Protein 9JFS (pdb70)

Organism: Saccharomyces cerevisiae (strain ATCC 204508 / S288c) (NCBI:txid559292)

Foldseek 3Di:
DDKDKFFFDDDPVVVVLVVQQLVVLLVLLQVLQVQVLLQLLVVLLVVVVVLLVLQVVLVVVLVPDDPPLSVVLLVCLVPPDHDDDDPVSVVNNVVNVSSNPDHHDDSPPDQSHRWGDDFASHPPIDDPPDDHRDFDFQCDDPGGPDGCNHSVSVLDQRSVQSVCVVVVHHRDLDDSQQVVVSSVVQVVLVVLRHDPVHDPRGRDDRADPVRIDFKGWRQAAFFPDQDPVQQWTHHPSDDIIHTPDDCSCVVVVVVFWDWGIWMWGAALVGIIIMTDIAGPLVVVLVVLVVCLVVCCVVPNCPDVVVVVSVVVNVVSVVVRLVVQADDDDAAEWFWEQDQQARIAILVGDGHGFLVVLVVLVVVLVVLVVVLVVVVVVVVVVVVVVPDDDDDDDDPVSVVSVSVSRVSVVVLVVSLVVVLLVVLVVVLRHHQEYFYEYDPVVVCVSCVSVVSRPSVSSVVSNCVSSVSNPGYYHYFDDPCQLQAALQPRDGWDAPDPFWTARDDPPDPRHPPIDGSSSSSRSNRRVRVVD/DAAEDAQVCCCCVQAVDAFKEKEWEDEDVDDLRVVCPVLQVVCCPPCPVPYGYYYYYCVGHVVPQVVQPHDDPTKIFTGHRRDGQDIDDDSDDNVVVVVVVVVSD

Secondary structure (DSSP, 8-state):
-EEEEEEEE--HHHHHHHHHHHHHHHHHHHHHHHHHHHHHHHHHHHHHHHHHHHHHHHHHHHHTS-HHHHHHHHHHHHSS------HHHHHHHHHTGGGGT-------S------B--SSSSSS-BEE--------B--SGGGTT-B--SGGGG--HHHHHHHHHHTT-PPP-S-HHHHHHHHHHHHHHHHHHH-TT-SS--------TTS---EEEE-S---SEEETTTTEEE-TTSS-EEE--SSHHHHH-TTS-EEEEEEEEEETTEEEEEEEEE-TTHHHHHHHHTTHHHHHHHT-TTSHHHHHHHHHHHHHHHHHHHTT-------EEEEEE-SSSSEEETTS-EE---HHHHHHHHHHHHHHHHHHHHHHHHHHHHHHHT--SPP---HHHHHHHHHHHHHHHHHHHHHHHHHHHHHHHHHHH-SEEEE---GGGG--HHHHHTTT-HHHHHHHHHHHHHHHT-EEE----TT-TTB-TTT--B-B-SSSSEEBB-STT-TTBT--EEHHHHHHHHHHHHTT-/-PEE--STTHHIIIIISSS-EEEEEE-TT-HHHHHHHHHHHHHHHHTTTT-EEEEEETTTSTTHHHHTT--EESEEEEEETTEEEEEEES---HHHHHHHHHHH-

B-factor: mean 69.57, std 34.36, range [26.46, 182.51]

Solvent-accessible surface area: 37250 Å² total; per-residue (Å²): 142,143,80,11,84,1,69,5,110,25,72,102,100,11,39,108,46,10,65,101,11,13,94,10,3,6,39,3,24,41,36,0,0,37,3,26,39,44,10,6,2,62,64,1,32,68,57,0,49,145,11,15,43,59,0,61,143,12,56,97,107,6,98,170,67,120,104,134,19,29,98,71,2,83,53,49,33,96,60,111,115,120,83,241,32,88,151,153,34,109,92,28,12,65,110,1,73,44,37,34,122,19,27,57,18,79,37,106,57,36,54,60,9,38,7,112,22,29,110,39,4,58,42,22,0,12,1,103,116,156,87,76,32,152,57,103,53,1,61,15,54,175,63,129,49,92,92,6,52,63,12,95,80,0,70,33,51,53,0,0,34,24,19,21,61,150,83,136,66,106,86,21,101,8,30,52,51,1,1,17,1,6,8,33,83,0,105,113,39,18,59,14,13,40,56,98,194,140,147,144,36,127,60,12,166,116,59,149,122,92,81,81,24,83,32,0,5,0,74,126,44,30,12,96,157,32,36,56,132,146,58,49,1,34,3,28,35,17,63,75,1,56,14,96,30,182,54,3,74,148,95,1,62,66,105,127,31,41,31,69,35,1,62,13,25,79,39,79,28,18,49,30,0,26,2,28,8,13,58,51,48,25,80,83,38,50,53,30,57,150,97,27,75,135,19,99,186,129,106,29,102,136,20,130,68,38,99,70,10,68,62,100,25,134,132,25,76,93,53,36,110,111,62,63,85,78,189,37,170,98,76,24,1,0,1,9,12,13,66,113,2,1,0,0,2,16,121,34,28,73,50,118,13,27,93,82,42,46,184,10,18,101,89,15,96,99,8,81,59,134,14,91,94,35,30,136,110,35,56,143,135,70,136,95,144,48,46,185,83,120,59,137,113,50,164,113,4,62,128,29,82,112,126,6,44,98,17,93,20,112,3,53,74,37,7,69,61,54,1,76,142,8,0,40,122,3,6,169,69,35,53,28,0,0,8,32,43,37,119,123,86,84,185,82,68,106,88,57,48,197,17,25,43,37,89,50,0,70,58,38,0,91,122,46,2,84,84,77,41,8,69,24,68,101,11,87,37,110,146,2,55,85,19,0,22,59,44,46,100,124,21,64,166,137,53,133,78,75,8,1,2,106,46,95,133,11,185,58,92,71,97,70,35,89,29,29,21,1,4,0,102,10,0,51,97,75,17,74,87,175,23,76,158,13,63,57,146,45,9,75,75,50,2,37,132,33,135,44,16,6,1,0,6,0,64,0,79,52,1,1,0,3,34,3,8,31,34,2,3,80,18,0,12,55,55,24,109,84,161,10,69,5,0,47,0,24,17,82,140,6,94,30,2,4,78,157,68,68,9,194,6,1,1,2,6,1,1,1,85,100,36,134,50,55,12,78,74,79,3,3,16,8,16,35,75,5,16,126,31,0,54,88,49,89

InterPro domains:
  IPR000626 Ubiquitin-like domain [PS50053] (22-98)
  IPR000626 Ubiquitin-like domain [SM00213] (24-94)
  IPR022617 Rad60/SUMO-like domain [PF11976] (24-91)
  IPR029071 Ubiquitin-like domain superfamily [SSF54236] (6-99)

Sequence (634 aa):
MKTIKIKIKLTTDQVQLCDRYLEELTWLWNLTLSNQLHNHCVTWYAWAAKLSADLDKATEKLDKLKPEQQQLVKDYYRTKDKPRLTKKEQELVAKFDIFARWSSFSLDGIIPVPLRLGNSGYEGLSCQIIVPHKYRTFPGGKFEGRELTTLEKLDNVNGLNTLRAFQNLPDLQVSSHYIGGLLAFFKESWSAFLDPKRMNSRKPKFKKDSDKITTLSNNQCAPNRIDVNKNIVTVTGFSPITIIDKNWVKRLNLSQVLPRTYMLTQNPSGYYINIVIAHPLHEEKIALVKKLPKVKKEFGEDSQEYEDIKSKIKFLEQQIKESSIVKGKDLSVGIDPGVQAVVSTDHGALFLPNLTRERVSIHIEELQSRLDNAELINDKKWKSLGNKTPRIKTKNETKLQEKISRLHERGANSSNAFNHKLSTRLSRTYEHIAWEDTQINNLGLNWIMRQRCLSDLKAKTKQKTENRGGNFHEPPANYSSQTCHCCGQKGERRSQHEFVCKNSDCKLFDIPQQADTNAARNHKQNGGFKIIHLTDDSFDTDVLKADGAILVDFWAEWCGPCKMIAPILDEIADEYQGKLTVAKLNIDQNPGTAPKYGIRGIPTLLLFKNGEVAATKVGALSKGQLKEFLDANL

GO terms:
  GO:0000794 condensed nuclear chromosome (C, IDA)
  GO:0005634 nucleus (C, IDA)
  GO:0005940 septin ring (C, IDA)
  GO:0031386 protein tag activity (F, IDA)
  GO:0016925 protein sumoylation (P, IDA)
  GO:0042802 identical protein binding (F, IPI)
  GO:0005515 protein binding (F, IPI)

Structure (mmCIF, N/CA/C/O backbone):
data_9JFS
#
_entry.id   9JFS
#
_cell.length_a   1.00
_cell.length_b   1.00
_cell.length_c   1.00
_cell.angle_alpha   90.00
_cell.angle_beta   90.00
_cell.angle_gamma   90.00
#
_symmetry.space_group_name_H-M   'P 1'
#
loop_
_entity.id
_entity.type
_entity.pdbx_description
1 polymer Cas12p
2 polymer 'RNA (246-MER)'
3 polymer 'DNA (29-MER)'
4 polymer "DNA (5'-D(P*TP*CP*AP*AP*CP*TP*GP*TP*AP*TP*G)-3')"
5 polymer Thioredoxin
#
loop_
_atom_site.group_PDB
_atom_site.id
_atom_site.type_symbol
_atom_site.label_atom_id
_atom_site.label_alt_id
_atom_site.label_comp_id
_atom_site.label_asym_id
_atom_site.label_entity_id
_atom_site.label_seq_id
_atom_site.pdbx_PDB_ins_code
_atom_site.Cartn_x
_atom_site.Cartn_y
_atom_site.Cartn_z
_atom_site.occupancy
_atom_site.B_iso_or_equiv
_atom_site.auth_seq_id
_atom_site.auth_comp_id
_atom_site.auth_asym_id
_atom_site.auth_atom_id
_atom_site.pdbx_PDB_model_num
ATOM 1 N N . MET A 1 129 ? 155.920 146.699 178.493 1.00 46.78 1 MET A N 1
ATOM 2 C CA . MET A 1 129 ? 154.751 147.369 177.866 1.00 42.11 1 MET A CA 1
ATOM 3 C C . MET A 1 129 ? 155.196 148.140 176.639 1.00 41.16 1 MET A C 1
ATOM 4 O O . MET A 1 129 ? 156.319 148.627 176.591 1.00 43.20 1 MET A O 1
ATOM 9 N N . LYS A 1 130 ? 154.320 148.251 175.642 1.00 40.33 2 LYS A N 1
ATOM 10 C CA . LYS A 1 130 ? 154.648 148.950 174.408 1.00 39.74 2 LYS A CA 1
ATOM 11 C C . LYS A 1 130 ? 153.597 150.011 174.127 1.00 39.83 2 LYS A C 1
ATOM 12 O O . LYS A 1 130 ? 152.497 149.982 174.677 1.00 44.11 2 LYS A O 1
ATOM 18 N N . THR A 1 131 ? 153.957 150.968 173.277 1.00 39.12 3 THR A N 1
ATOM 19 C CA . THR A 1 131 ? 153.088 152.088 172.935 1.00 38.77 3 THR A CA 1
ATOM 20 C C . THR A 1 131 ? 152.969 152.178 171.424 1.00 39.91 3 THR A C 1
ATOM 21 O O . THR A 1 131 ? 153.983 152.256 170.725 1.00 46.34 3 THR A O 1
ATOM 25 N N . ILE A 1 132 ? 151.739 152.170 170.924 1.00 36.24 4 ILE A N 1
ATOM 26 C CA . ILE A 1 132 ? 151.462 152.298 169.501 1.00 35.60 4 ILE A CA 1
ATOM 27 C C . ILE A 1 132 ? 150.929 153.697 169.245 1.00 38.42 4 ILE A C 1
ATOM 28 O O . ILE A 1 132 ? 149.968 154.132 169.890 1.00 41.43 4 ILE A O 1
ATOM 33 N N . LYS A 1 133 ? 151.548 154.395 168.302 1.00 36.82 5 LYS A N 1
ATOM 34 C CA . LYS A 1 133 ? 151.281 155.799 168.020 1.00 35.03 5 LYS A CA 1
ATOM 35 C C . LYS A 1 133 ? 150.591 155.898 166.666 1.00 40.07 5 LYS A C 1
ATOM 36 O O . LYS A 1 133 ? 151.180 155.534 165.643 1.00 46.34 5 LYS A O 1
ATOM 42 N N . ILE A 1 134 ? 149.353 156.389 166.656 1.00 39.07 6 ILE A N 1
ATOM 43 C CA . ILE A 1 134 ? 148.486 156.331 165.485 1.00 39.87 6 ILE A CA 1
ATOM 44 C C . ILE A 1 134 ? 148.034 157.740 165.143 1.00 41.53 6 ILE A C 1
ATOM 45 O O . ILE A 1 134 ? 147.567 158.473 166.019 1.00 45.09 6 ILE A O 1
ATOM 50 N N . LYS A 1 135 ? 148.147 158.114 163.874 1.00 42.03 7 LYS A N 1
ATOM 51 C CA . LYS A 1 135 ? 147.778 159.456 163.454 1.00 40.15 7 LYS A CA 1
ATOM 52 C C . LYS A 1 135 ? 146.275 159.561 163.252 1.00 40.88 7 LYS A C 1
ATOM 53 O O . LYS A 1 135 ? 145.655 158.688 162.643 1.00 45.18 7 LYS A O 1
ATOM 59 N N . ILE A 1 136 ? 145.691 160.644 163.764 1.00 41.01 8 ILE A N 1
ATOM 60 C CA . ILE A 1 136 ? 144.258 160.873 163.689 1.00 43.81 8 ILE A CA 1
ATOM 61 C C . ILE A 1 136 ? 144.010 162.245 163.083 1.00 44.47 8 ILE A C 1
ATOM 62 O O . ILE A 1 136 ? 144.877 163.120 163.088 1.00 47.04 8 ILE A O 1
ATOM 67 N N . LYS A 1 137 ? 142.806 162.423 162.556 1.00 45.55 9 LYS A N 1
ATOM 68 C CA . LYS A 1 137 ? 142.361 163.692 162.004 1.00 47.18 9 LYS A CA 1
ATOM 69 C C . LYS A 1 137 ? 141.223 164.232 162.854 1.00 49.45 9 LYS A C 1
ATOM 70 O O . LYS A 1 137 ? 140.250 163.519 163.119 1.00 52.92 9 LYS A O 1
ATOM 76 N N . LEU A 1 138 ? 141.345 165.483 163.276 1.00 44.48 10 LEU A N 1
ATOM 77 C CA . LEU A 1 138 ? 140.336 166.140 164.089 1.00 44.28 10 LEU A CA 1
ATOM 78 C C . LEU A 1 138 ? 139.639 167.232 163.289 1.00 46.72 10 LEU A C 1
ATOM 79 O O . LEU A 1 138 ? 140.236 167.863 162.414 1.00 51.39 10 LEU A O 1
ATOM 84 N N . THR A 1 139 ? 138.362 167.440 163.591 1.00 45.68 11 THR A N 1
ATOM 85 C CA . THR A 1 139 ? 137.617 168.548 163.024 1.00 44.08 11 THR A CA 1
ATOM 86 C C . THR A 1 139 ? 137.892 169.825 163.814 1.00 48.47 11 THR A C 1
ATOM 87 O O . THR A 1 139 ? 138.526 169.812 164.872 1.00 52.86 11 THR A O 1
ATOM 91 N N . THR A 1 140 ? 137.405 170.948 163.283 1.00 46.40 12 THR A N 1
ATOM 92 C CA . THR A 1 140 ? 137.672 172.234 163.919 1.00 47.94 12 THR A CA 1
ATOM 93 C C . THR A 1 140 ? 137.062 172.301 165.312 1.00 48.95 12 THR A C 1
ATOM 94 O O . THR A 1 140 ? 137.699 172.784 166.258 1.00 51.30 12 THR A O 1
ATOM 98 N N . ASP A 1 141 ? 135.829 171.816 165.462 1.00 48.39 13 ASP A N 1
ATOM 99 C CA . ASP A 1 141 ? 135.200 171.804 166.776 1.00 48.79 13 ASP A CA 1
ATOM 100 C C . ASP A 1 141 ? 136.011 170.969 167.755 1.00 46.58 13 ASP A C 1
ATOM 101 O O . ASP A 1 141 ? 136.192 171.351 168.919 1.00 49.52 13 ASP A O 1
ATOM 106 N N . GLN A 1 142 ? 136.517 169.828 167.295 1.00 42.23 14 GLN A N 1
ATOM 107 C CA . GLN A 1 142 ? 137.319 168.978 168.161 1.00 40.56 14 GLN A CA 1
ATOM 108 C C . GLN A 1 142 ? 138.618 169.664 168.563 1.00 41.94 14 GLN A C 1
ATOM 109 O O . GLN A 1 142 ? 139.072 169.520 169.703 1.00 47.46 14 GLN A O 1
ATOM 115 N N . VAL A 1 143 ? 139.228 170.423 167.654 1.00 40.21 15 VAL A N 1
ATOM 116 C CA . VAL A 1 143 ? 140.459 171.128 167.997 1.00 40.44 15 VAL A CA 1
ATOM 117 C C . VAL A 1 143 ? 140.183 172.221 169.021 1.00 43.86 15 VAL A C 1
ATOM 118 O O . VAL A 1 143 ? 140.972 172.433 169.952 1.00 49.48 15 VAL A O 1
ATOM 122 N N . GLN A 1 144 ? 139.069 172.936 168.869 1.00 42.04 16 GLN A N 1
ATOM 123 C CA . GLN A 1 144 ? 138.710 173.932 169.869 1.00 42.28 16 GLN A CA 1
ATOM 124 C C . GLN A 1 144 ? 138.494 173.285 171.231 1.00 44.65 16 GLN A C 1
ATOM 125 O O . GLN A 1 144 ? 138.951 173.806 172.259 1.00 49.55 16 GLN A O 1
ATOM 131 N N . LEU A 1 145 ? 137.807 172.143 171.258 1.00 41.97 17 LEU A N 1
ATOM 132 C CA . LEU A 1 145 ? 137.633 171.425 172.514 1.00 39.15 17 LEU A CA 1
ATOM 133 C C . LEU A 1 145 ? 138.976 171.042 173.115 1.00 41.24 17 LEU A C 1
ATOM 134 O O . LEU A 1 145 ? 139.178 171.158 174.330 1.00 47.14 17 LEU A O 1
ATOM 139 N N . CYS A 1 146 ? 139.898 170.559 172.284 1.00 37.86 18 CYS A N 1
ATOM 140 C CA . CYS A 1 146 ? 141.200 170.151 172.790 1.00 37.85 18 CYS A CA 1
ATOM 141 C C . CYS A 1 146 ? 141.934 171.328 173.412 1.00 43.69 18 CYS A C 1
ATOM 142 O O . CYS A 1 146 ? 142.538 171.201 174.485 1.00 48.11 18 CYS A O 1
ATOM 145 N N . ASP A 1 147 ? 141.886 172.487 172.757 1.00 42.85 19 ASP A N 1
ATOM 146 C CA . ASP A 1 147 ? 142.542 173.668 173.304 1.00 42.09 19 ASP A CA 1
ATOM 147 C C . ASP A 1 147 ? 141.931 174.065 174.641 1.00 42.61 19 ASP A C 1
ATOM 148 O O . ASP A 1 147 ? 142.648 174.395 175.595 1.00 49.78 19 ASP A O 1
ATOM 153 N N . ARG A 1 148 ? 140.601 174.041 174.731 1.00 40.12 20 ARG A N 1
ATOM 154 C CA . ARG A 1 148 ? 139.956 174.413 175.985 1.00 44.06 20 ARG A CA 1
ATOM 155 C C . ARG A 1 148 ? 140.341 173.454 177.107 1.00 45.64 20 ARG A C 1
ATOM 156 O O . ARG A 1 148 ? 140.628 173.878 178.239 1.00 50.30 20 ARG A O 1
ATOM 164 N N . TYR A 1 149 ? 140.372 172.156 176.806 1.00 39.69 21 TYR A N 1
ATOM 165 C CA . TYR A 1 149 ? 140.766 171.177 177.807 1.00 38.25 21 TYR A CA 1
ATOM 166 C C . TYR A 1 149 ? 142.199 171.401 178.261 1.00 39.75 21 TYR A C 1
ATOM 167 O O . TYR A 1 149 ? 142.502 171.304 179.456 1.00 45.49 21 TYR A O 1
ATOM 176 N N . LEU A 1 150 ? 143.099 171.702 177.327 1.00 39.79 22 LEU A N 1
ATOM 177 C CA . LEU A 1 150 ? 144.488 171.930 177.707 1.00 41.43 22 LEU A CA 1
ATOM 178 C C . LEU A 1 150 ? 144.629 173.172 178.580 1.00 43.07 22 LEU A C 1
ATOM 179 O O . LEU A 1 150 ? 145.442 173.194 179.511 1.00 45.83 22 LEU A O 1
ATOM 184 N N . GLU A 1 151 ? 143.845 174.215 178.305 1.00 42.36 23 GLU A N 1
ATOM 185 C CA . GLU A 1 151 ? 143.871 175.388 179.175 1.00 44.54 23 GLU A CA 1
ATOM 186 C C . GLU A 1 151 ? 143.419 175.040 180.588 1.00 42.89 23 GLU A C 1
ATOM 187 O O . GLU A 1 151 ? 144.052 175.448 181.577 1.00 48.31 23 GLU A O 1
ATOM 193 N N . GLU A 1 152 ? 142.326 174.285 180.708 1.00 39.37 24 GLU A N 1
ATOM 194 C CA . GLU A 1 152 ? 141.872 173.878 182.034 1.00 37.74 24 GLU A CA 1
ATOM 195 C C . GLU A 1 152 ? 142.937 173.056 182.747 1.00 38.15 24 GLU A C 1
ATOM 196 O O . GLU A 1 152 ? 143.145 173.201 183.959 1.00 39.41 24 GLU A O 1
ATOM 202 N N . LEU A 1 153 ? 143.626 172.187 182.010 1.00 38.81 25 LEU A N 1
ATOM 203 C CA . LEU A 1 153 ? 144.671 171.369 182.614 1.00 38.29 25 LEU A CA 1
ATOM 204 C C . LEU A 1 153 ? 145.839 172.220 183.098 1.00 39.38 25 LEU A C 1
ATOM 205 O O . LEU A 1 153 ? 146.422 171.937 184.151 1.00 41.33 25 LEU A O 1
ATOM 210 N N . THR A 1 154 ? 146.210 173.255 182.344 1.00 39.65 26 THR A N 1
ATOM 211 C CA . THR A 1 154 ? 147.264 174.153 182.812 1.00 36.52 26 THR A CA 1
ATOM 212 C C . THR A 1 154 ? 146.857 174.850 184.103 1.00 35.55 26 THR A C 1
ATOM 213 O O . THR A 1 154 ? 147.658 174.969 185.046 1.00 40.51 26 THR A O 1
ATOM 217 N N . TRP A 1 155 ? 145.611 175.318 184.165 1.00 33.05 27 TRP A N 1
ATOM 218 C CA . TRP A 1 155 ? 145.116 175.918 185.398 1.00 31.92 27 TRP A CA 1
ATOM 219 C C . TRP A 1 155 ? 145.221 174.941 186.563 1.00 34.31 27 TRP A C 1
ATOM 220 O O . TRP A 1 155 ? 145.649 175.313 187.667 1.00 37.89 27 TRP A O 1
ATOM 231 N N . LEU A 1 156 ? 144.843 173.682 186.333 1.00 35.21 28 LEU A N 1
ATOM 232 C CA . LEU A 1 156 ? 144.922 172.682 187.394 1.00 32.52 28 LEU A CA 1
ATOM 233 C C . LEU A 1 156 ? 146.359 172.450 187.835 1.00 33.30 28 LEU A C 1
ATOM 234 O O . LEU A 1 156 ? 146.632 172.297 189.032 1.00 35.97 28 LEU A O 1
ATOM 239 N N . TRP A 1 157 ? 147.290 172.397 186.882 1.00 33.61 29 TRP A N 1
ATOM 240 C CA . TRP A 1 157 ? 148.698 172.229 187.225 1.00 32.21 29 TRP A CA 1
ATOM 241 C C . TRP A 1 157 ? 149.159 173.332 188.162 1.00 33.94 29 TRP A C 1
ATOM 242 O O . TRP A 1 157 ? 149.789 173.071 189.196 1.00 37.72 29 TRP A O 1
ATOM 253 N N . ASN A 1 158 ? 148.853 174.579 187.814 1.00 34.50 30 ASN A N 1
ATOM 254 C CA . ASN A 1 158 ? 149.296 175.690 188.650 1.00 33.76 30 ASN A CA 1
ATOM 255 C C . ASN A 1 158 ? 148.670 175.626 190.039 1.00 32.67 30 ASN A C 1
ATOM 256 O O . ASN A 1 158 ? 149.352 175.854 191.048 1.00 36.41 30 ASN A O 1
ATOM 261 N N . LEU A 1 159 ? 147.374 175.318 190.115 1.00 30.87 31 LEU A N 1
ATOM 262 C CA . LEU A 1 159 ? 146.717 175.235 191.418 1.00 32.41 31 LEU A CA 1
ATOM 263 C C . LEU A 1 159 ? 147.349 174.156 192.289 1.00 34.71 31 LEU A C 1
ATOM 264 O O . LEU A 1 159 ? 147.625 174.380 193.479 1.00 36.84 31 LEU A O 1
ATOM 269 N N . THR A 1 160 ? 147.596 172.980 191.710 1.00 33.59 32 THR A N 1
ATOM 270 C CA . THR A 1 160 ? 148.191 171.890 192.472 1.00 29.99 32 THR A CA 1
ATOM 271 C C . THR A 1 160 ? 149.585 172.255 192.953 1.00 31.55 32 THR A C 1
ATOM 272 O O . THR A 1 160 ? 149.957 171.947 194.090 1.00 35.52 32 THR A O 1
ATOM 276 N N . LEU A 1 161 ? 150.376 172.909 192.100 1.00 33.26 33 LEU A N 1
ATOM 277 C CA . LEU A 1 161 ? 151.720 173.296 192.511 1.00 33.78 33 LEU A CA 1
ATOM 278 C C . LEU A 1 161 ? 151.677 174.283 193.667 1.00 32.14 33 LEU A C 1
ATOM 279 O O . LEU A 1 161 ? 152.452 174.165 194.626 1.00 36.15 33 LEU A O 1
ATOM 284 N N . SER A 1 162 ? 150.783 175.266 193.595 1.00 30.21 34 SER A N 1
ATOM 285 C CA . SER A 1 162 ? 150.673 176.222 194.688 1.00 29.62 34 SER A CA 1
ATOM 286 C C . SER A 1 162 ? 150.323 175.520 195.989 1.00 29.89 34 SER A C 1
ATOM 287 O O . SER A 1 162 ? 150.934 175.782 197.033 1.00 35.30 34 SER A O 1
ATOM 290 N N . ASN A 1 163 ? 149.359 174.601 195.941 1.00 30.78 35 ASN A N 1
ATOM 291 C CA . ASN A 1 163 ? 148.963 173.888 197.151 1.00 29.37 35 ASN A CA 1
ATOM 292 C C . ASN A 1 163 ? 150.116 173.064 197.715 1.00 34.01 35 ASN A C 1
ATOM 293 O O . ASN A 1 163 ? 150.358 173.065 198.929 1.00 38.21 35 ASN A O 1
ATOM 298 N N . GLN A 1 164 ? 150.849 172.360 196.850 1.00 33.99 36 GLN A N 1
ATOM 299 C CA . GLN A 1 164 ? 151.932 171.505 197.325 1.00 30.73 36 GLN A CA 1
ATOM 300 C C . GLN A 1 164 ? 153.043 172.324 197.969 1.00 34.86 36 GLN A C 1
ATOM 301 O O . GLN A 1 164 ? 153.576 171.949 199.027 1.00 39.95 36 GLN A O 1
ATOM 307 N N . LEU A 1 165 ? 153.419 173.438 197.340 1.00 33.29 37 LEU A N 1
ATOM 308 C CA . LEU A 1 165 ? 154.423 174.302 197.945 1.00 31.95 37 LEU A CA 1
ATOM 309 C C . LEU A 1 165 ? 153.939 174.828 199.283 1.00 30.77 37 LEU A C 1
ATOM 310 O O . LEU A 1 165 ? 154.704 174.889 200.249 1.00 39.97 37 LEU A O 1
ATOM 315 N N . HIS A 1 166 ? 152.671 175.215 199.362 1.00 27.93 38 HIS A N 1
ATOM 316 C CA . HIS A 1 166 ? 152.128 175.664 200.634 1.00 30.52 38 HIS A CA 1
ATOM 317 C C . HIS A 1 166 ? 152.227 174.578 201.695 1.00 35.09 38 HIS A C 1
ATOM 318 O O . HIS A 1 166 ? 152.425 174.881 202.875 1.00 42.33 38 HIS A O 1
ATOM 325 N N . ASN A 1 167 ? 152.092 173.317 201.300 1.00 34.22 39 ASN A N 1
ATOM 326 C CA . ASN A 1 167 ? 152.010 172.218 202.254 1.00 37.32 39 ASN A CA 1
ATOM 327 C C . ASN A 1 167 ? 153.360 171.628 202.655 1.00 44.12 39 ASN A C 1
ATOM 328 O O . ASN A 1 167 ? 153.417 170.890 203.643 1.00 47.81 39 ASN A O 1
ATOM 333 N N . HIS A 1 168 ? 154.439 171.922 201.929 1.00 44.81 40 HIS A N 1
ATOM 334 C CA . HIS A 1 168 ? 155.721 171.271 202.219 1.00 42.34 40 HIS A CA 1
ATOM 335 C C . HIS A 1 168 ? 156.247 171.541 203.630 1.00 44.19 40 HIS A C 1
ATOM 336 O O . HIS A 1 168 ? 157.148 170.823 204.100 1.00 50.81 40 HIS A O 1
ATOM 343 N N . CYS A 1 169 ? 155.717 172.555 204.313 1.00 42.73 41 CYS A N 1
ATOM 344 C CA . CYS A 1 169 ? 156.254 172.942 205.613 1.00 47.59 41 CYS A CA 1
ATOM 345 C C . CYS A 1 169 ? 156.136 171.817 206.638 1.00 53.10 41 CYS A C 1
ATOM 346 O O . CYS A 1 169 ? 157.064 171.590 207.425 1.00 59.23 41 CYS A O 1
ATOM 349 N N . VAL A 1 170 ? 154.997 171.122 206.670 1.00 47.79 42 VAL A N 1
ATOM 350 C CA . VAL A 1 170 ? 154.805 170.065 207.661 1.00 46.75 42 VAL A CA 1
ATOM 351 C C . VAL A 1 170 ? 155.816 168.944 207.454 1.00 50.11 42 VAL A C 1
ATOM 352 O O . VAL A 1 170 ? 156.407 168.428 208.417 1.00 56.68 42 VAL A O 1
ATOM 356 N N . THR A 1 171 ? 156.030 168.546 206.200 1.00 44.51 43 THR A N 1
ATOM 357 C CA . THR A 1 171 ? 157.019 167.519 205.911 1.00 49.59 43 THR A CA 1
ATOM 358 C C . THR A 1 171 ? 158.397 167.948 206.392 1.00 58.34 43 THR A C 1
ATOM 359 O O . THR A 1 171 ? 159.116 167.167 207.037 1.00 61.15 43 THR A O 1
ATOM 363 N N . TRP A 1 172 ? 158.782 169.192 206.096 1.00 53.74 44 TRP A N 1
ATOM 364 C CA . TRP A 1 172 ? 160.108 169.647 206.500 1.00 49.59 44 TRP A CA 1
ATOM 365 C C . TRP A 1 172 ? 160.244 169.660 208.017 1.00 51.53 44 TRP A C 1
ATOM 366 O O . TRP A 1 172 ? 161.295 169.302 208.557 1.00 58.67 44 TRP A O 1
ATOM 377 N N . TYR A 1 173 ? 159.195 170.076 208.728 1.00 49.13 45 TYR A N 1
ATOM 378 C CA . TYR A 1 173 ? 159.272 170.109 210.187 1.00 51.13 45 TYR A CA 1
ATOM 379 C C . TYR A 1 173 ? 159.429 168.711 210.774 1.00 56.00 45 TYR A C 1
ATOM 380 O O . TYR A 1 173 ? 160.205 168.509 211.719 1.00 61.25 45 TYR A O 1
ATOM 389 N N . ALA A 1 174 ? 158.687 167.734 210.249 1.00 53.66 46 ALA A N 1
ATOM 390 C CA . ALA A 1 174 ? 158.854 166.369 210.742 1.00 53.08 46 ALA A CA 1
ATOM 391 C C . ALA A 1 174 ? 160.272 165.871 210.495 1.00 57.11 46 ALA A C 1
ATOM 392 O O . ALA A 1 174 ? 160.906 165.280 211.387 1.00 64.17 46 ALA A O 1
ATOM 394 N N . TRP A 1 175 ? 160.790 166.117 209.292 1.00 55.36 47 TRP A N 1
ATOM 395 C CA . TRP A 1 175 ? 162.164 165.743 208.984 1.00 53.16 47 TRP A CA 1
ATOM 396 C C . TRP A 1 175 ? 163.139 166.401 209.949 1.00 56.29 47 TRP A C 1
ATOM 397 O O . TRP A 1 175 ? 164.112 165.776 210.385 1.00 64.91 47 TRP A O 1
ATOM 408 N N . ALA A 1 176 ? 162.896 167.665 210.295 1.00 57.25 48 ALA A N 1
ATOM 409 C CA . ALA A 1 176 ? 163.805 168.387 211.178 1.00 60.51 48 ALA A CA 1
ATOM 410 C C . ALA A 1 176 ? 163.789 167.811 212.585 1.00 66.22 48 ALA A C 1
ATOM 411 O O . ALA A 1 176 ? 164.839 167.709 213.229 1.00 74.98 48 ALA A O 1
ATOM 413 N N . ALA A 1 177 ? 162.610 167.456 213.094 1.00 64.18 49 ALA A N 1
ATOM 414 C CA . ALA A 1 177 ? 162.556 166.828 214.411 1.00 64.22 49 ALA A CA 1
ATOM 415 C C . ALA A 1 177 ? 163.319 165.510 214.410 1.00 69.11 49 ALA A C 1
ATOM 416 O O . ALA A 1 177 ? 164.102 165.227 215.332 1.00 75.85 49 ALA A O 1
ATOM 418 N N . LYS A 1 178 ? 163.132 164.703 213.365 1.00 69.31 50 LYS A N 1
ATOM 419 C CA . LYS A 1 178 ? 163.878 163.453 213.275 1.00 69.85 50 LYS A CA 1
ATOM 420 C C . LYS A 1 178 ? 165.382 163.712 213.234 1.00 76.35 50 LYS A C 1
ATOM 421 O O . LYS A 1 178 ? 166.164 162.997 213.875 1.00 83.23 50 LYS A O 1
ATOM 427 N N . LEU A 1 179 ? 165.807 164.731 212.485 1.00 75.02 51 LEU A N 1
ATOM 428 C CA . LEU A 1 179 ? 167.232 165.024 212.369 1.00 72.03 51 LEU A CA 1
ATOM 429 C C . LEU A 1 179 ? 167.810 165.508 213.689 1.00 77.06 51 LEU A C 1
ATOM 430 O O . LEU A 1 179 ? 168.954 165.185 214.029 1.00 88.65 51 LEU A O 1
ATOM 435 N N . SER A 1 180 ? 167.054 166.311 214.435 1.00 76.68 52 SER A N 1
ATOM 436 C CA . SER A 1 180 ? 167.520 166.731 215.752 1.00 83.24 52 SER A CA 1
ATOM 437 C C . SER A 1 180 ? 167.691 165.528 216.665 1.00 91.23 52 SER A C 1
ATOM 438 O O . SER A 1 180 ? 168.676 165.436 217.410 1.00 95.41 52 SER A O 1
ATOM 441 N N . ALA A 1 181 ? 166.748 164.585 216.610 1.00 91.93 53 ALA A N 1
ATOM 442 C CA . ALA A 1 181 ? 166.901 163.362 217.391 1.00 90.54 53 ALA A CA 1
ATOM 443 C C . ALA A 1 181 ? 168.156 162.602 216.976 1.00 92.55 53 ALA A C 1
ATOM 444 O O . ALA A 1 181 ? 168.885 162.075 217.826 1.00 99.06 53 ALA A O 1
ATOM 446 N N . ASP A 1 182 ? 168.418 162.526 215.672 1.00 92.51 54 ASP A N 1
ATOM 447 C CA . ASP A 1 182 ? 169.594 161.802 215.197 1.00 98.24 54 ASP A CA 1
ATOM 448 C C . ASP A 1 182 ? 170.885 162.464 215.666 1.00 100.32 54 ASP A C 1
ATOM 449 O O . ASP A 1 182 ? 171.825 161.778 216.086 1.00 105.70 54 ASP A O 1
ATOM 454 N N . LEU A 1 183 ? 170.954 163.792 215.594 1.00 98.16 55 LEU A N 1
ATOM 455 C CA . LEU A 1 183 ? 172.132 164.494 216.092 1.00 98.70 55 LEU A CA 1
ATOM 456 C C . LEU A 1 183 ? 172.304 164.273 217.586 1.00 107.70 55 LEU A C 1
ATOM 457 O O . LEU A 1 183 ? 173.429 164.110 218.067 1.00 113.20 55 LEU A O 1
ATOM 462 N N . ASP A 1 184 ? 171.203 164.267 218.341 1.00 110.35 56 ASP A N 1
ATOM 463 C CA . ASP A 1 184 ? 171.306 164.007 219.774 1.00 112.18 56 ASP A CA 1
ATOM 464 C C . ASP A 1 184 ? 171.860 162.613 220.043 1.00 114.54 56 ASP A C 1
ATOM 465 O O . ASP A 1 184 ? 172.721 162.437 220.912 1.00 117.18 56 ASP A O 1
ATOM 470 N N . LYS A 1 185 ? 171.371 161.606 219.316 1.00 114.66 57 LYS A N 1
ATOM 471 C CA . LYS A 1 185 ? 171.868 160.249 219.524 1.00 115.52 57 LYS A CA 1
ATOM 472 C C . LYS A 1 185 ? 173.342 160.138 219.157 1.00 116.59 57 LYS A C 1
ATOM 473 O O . LYS A 1 185 ? 174.123 159.500 219.875 1.00 118.85 57 LYS A O 1
ATOM 479 N N . ALA A 1 186 ? 173.743 160.754 218.043 1.00 117.87 58 ALA A N 1
ATOM 480 C CA . ALA A 1 186 ? 175.153 160.742 217.668 1.00 118.70 58 ALA A CA 1
ATOM 481 C C . ALA A 1 186 ? 176.003 161.437 218.722 1.00 123.29 58 ALA A C 1
ATOM 482 O O . ALA A 1 186 ? 177.092 160.964 219.061 1.00 126.41 58 ALA A O 1
ATOM 484 N N . THR A 1 187 ? 175.517 162.559 219.259 1.00 123.89 59 THR A N 1
ATOM 485 C CA . THR A 1 187 ? 176.252 163.268 220.300 1.00 126.34 59 THR A CA 1
ATOM 486 C C . THR A 1 187 ? 176.410 162.408 221.545 1.00 128.66 59 THR A C 1
ATOM 487 O O . THR A 1 187 ? 177.491 162.360 222.141 1.00 130.49 59 THR A O 1
ATOM 491 N N . GLU A 1 188 ? 175.337 161.736 221.966 1.00 129.47 60 GLU A N 1
ATOM 492 C CA . GLU A 1 188 ? 175.418 160.891 223.154 1.00 130.42 60 GLU A CA 1
ATOM 493 C C . GLU A 1 188 ? 176.396 159.743 222.940 1.00 128.20 60 GLU A C 1
ATOM 494 O O . GLU A 1 188 ? 177.224 159.448 223.809 1.00 126.87 60 GLU A O 1
ATOM 500 N N . LYS A 1 189 ? 176.323 159.091 221.777 1.00 127.00 61 LYS A N 1
ATOM 501 C CA . LYS A 1 189 ? 177.215 157.969 221.510 1.00 122.09 61 LYS A CA 1
ATOM 502 C C . LYS A 1 189 ? 178.659 158.425 221.367 1.00 123.06 61 LYS A C 1
ATOM 503 O O . LYS A 1 189 ? 179.579 157.670 221.697 1.00 127.62 61 LYS A O 1
ATOM 509 N N . LEU A 1 190 ? 178.880 159.646 220.882 1.00 123.69 62 LEU A N 1
ATOM 510 C CA . LEU A 1 190 ? 180.236 160.166 220.757 1.00 129.79 62 LEU A CA 1
ATOM 511 C C . LEU A 1 190 ? 180.806 160.564 222.111 1.00 132.49 62 LEU A C 1
ATOM 512 O O . LEU A 1 190 ? 181.980 160.305 222.399 1.00 136.23 62 LEU A O 1
ATOM 517 N N . ASP A 1 191 ? 179.990 161.194 222.956 1.00 130.12 63 ASP A N 1
ATOM 518 C CA . ASP A 1 191 ? 180.476 161.642 224.256 1.00 133.84 63 ASP A CA 1
ATOM 519 C C . ASP A 1 191 ? 180.682 160.478 225.217 1.00 136.06 63 ASP A C 1
ATOM 520 O O . ASP A 1 191 ? 181.637 160.490 226.002 1.00 136.88 63 ASP A O 1
ATOM 525 N N . LYS A 1 192 ? 179.809 159.469 225.177 1.00 136.09 64 LYS A N 1
ATOM 526 C CA . LYS A 1 192 ? 179.918 158.355 226.111 1.00 133.83 64 LYS A CA 1
ATOM 527 C C . LYS A 1 192 ? 181.140 157.483 225.855 1.00 133.24 64 LYS A C 1
ATOM 528 O O . LYS A 1 192 ? 181.452 156.630 226.692 1.00 130.02 64 LYS A O 1
ATOM 534 N N . LEU A 1 193 ? 181.828 157.664 224.730 1.00 135.15 65 LEU A N 1
ATOM 535 C CA . LEU A 1 193 ? 183.061 156.940 224.466 1.00 134.62 65 LEU A CA 1
ATOM 536 C C . LEU A 1 193 ? 184.229 157.611 225.189 1.00 137.47 65 LEU A C 1
ATOM 537 O O . LEU A 1 193 ? 184.099 158.689 225.774 1.00 139.66 65 LEU A O 1
ATOM 542 N N . LYS A 1 194 ? 185.389 156.962 225.148 1.00 139.38 66 LYS A N 1
ATOM 543 C CA . LYS A 1 194 ? 186.528 157.434 225.915 1.00 142.24 66 LYS A CA 1
ATOM 544 C C . LYS A 1 194 ? 186.981 158.799 225.400 1.00 147.06 66 LYS A C 1
ATOM 545 O O . LYS A 1 194 ? 186.791 159.124 224.223 1.00 148.10 66 LYS A O 1
ATOM 551 N N . PRO A 1 195 ? 187.582 159.625 226.262 1.00 150.55 67 PRO A N 1
ATOM 552 C CA . PRO A 1 195 ? 187.975 160.978 225.837 1.00 150.04 67 PRO A CA 1
ATOM 553 C C . PRO A 1 195 ? 189.169 161.015 224.898 1.00 148.90 67 PRO A C 1
ATOM 554 O O . PRO A 1 195 ? 189.403 162.058 224.273 1.00 147.89 67 PRO A O 1
ATOM 558 N N . GLU A 1 196 ? 189.928 159.926 224.775 1.00 148.83 68 GLU A N 1
ATOM 559 C CA . GLU A 1 196 ? 191.173 159.977 224.013 1.00 149.08 68 GLU A CA 1
ATOM 560 C C . GLU A 1 196 ? 190.911 160.210 222.530 1.00 148.03 68 GLU A C 1
ATOM 561 O O . GLU A 1 196 ? 191.528 161.083 221.910 1.00 147.51 68 GLU A O 1
ATOM 567 N N . GLN A 1 197 ? 189.993 159.441 221.944 1.00 146.12 69 GLN A N 1
ATOM 568 C CA . GLN A 1 197 ? 189.799 159.489 220.498 1.00 147.21 69 GLN A CA 1
ATOM 569 C C . GLN A 1 197 ? 188.729 160.493 220.087 1.00 147.91 69 GLN A C 1
ATOM 570 O O . GLN A 1 197 ? 188.759 160.991 218.954 1.00 145.33 69 GLN A O 1
ATOM 576 N N . GLN A 1 198 ? 187.788 160.799 220.985 1.00 150.42 70 GLN A N 1
ATOM 577 C CA . GLN A 1 198 ? 186.652 161.635 220.616 1.00 149.26 70 GLN A CA 1
ATOM 578 C C . GLN A 1 198 ? 187.085 163.039 220.220 1.00 148.40 70 GLN A C 1
ATOM 579 O O . GLN A 1 198 ? 186.468 163.647 219.341 1.00 148.19 70 GLN A O 1
ATOM 585 N N . GLN A 1 199 ? 188.126 163.579 220.853 1.00 149.96 71 GLN A N 1
ATOM 586 C CA . GLN A 1 199 ? 188.582 164.918 220.495 1.00 151.25 71 GLN A CA 1
ATOM 587 C C . GLN A 1 199 ? 189.054 164.962 219.046 1.00 151.15 71 GLN A C 1
ATOM 588 O O . GLN A 1 199 ? 188.667 165.853 218.278 1.00 151.60 71 GLN A O 1
ATOM 594 N N . LEU A 1 200 ? 189.890 163.999 218.652 1.00 150.23 72 LEU A N 1
ATOM 595 C CA . LEU A 1 200 ? 190.357 163.946 217.272 1.00 149.27 72 LEU A CA 1
ATOM 596 C C . LEU A 1 200 ? 189.203 163.671 216.319 1.00 148.10 72 LEU A C 1
ATOM 597 O O . LEU A 1 200 ? 189.150 164.236 215.221 1.00 146.89 72 LEU A O 1
ATOM 602 N N . VAL A 1 201 ? 188.264 162.814 216.722 1.00 148.94 73 VAL A N 1
ATOM 603 C CA . VAL A 1 201 ? 187.110 162.538 215.870 1.00 149.76 73 VAL A CA 1
ATOM 604 C C . VAL A 1 201 ? 186.328 163.820 215.613 1.00 148.13 73 VAL A C 1
ATOM 605 O O . VAL A 1 201 ? 185.954 164.120 214.473 1.00 144.14 73 VAL A O 1
ATOM 609 N N . LYS A 1 202 ? 186.072 164.596 216.667 1.00 148.75 74 LYS A N 1
ATOM 610 C CA . LYS A 1 202 ? 185.362 165.859 216.503 1.00 144.90 74 LYS A CA 1
ATOM 611 C C . LYS A 1 202 ? 186.137 166.811 215.606 1.00 141.72 74 LYS A C 1
ATOM 612 O O . LYS A 1 202 ? 185.566 167.408 214.687 1.00 139.34 74 LYS A O 1
ATOM 618 N N . ASP A 1 203 ? 187.439 166.962 215.850 1.00 144.40 75 ASP A N 1
ATOM 619 C CA . ASP A 1 203 ? 188.240 167.846 215.013 1.00 142.90 75 ASP A CA 1
ATOM 620 C C . ASP A 1 203 ? 188.238 167.403 213.558 1.00 139.71 75 ASP A C 1
ATOM 621 O O . ASP A 1 203 ? 188.402 168.241 212.665 1.00 139.12 75 ASP A O 1
ATOM 626 N N . TYR A 1 204 ? 188.054 166.108 213.302 1.00 138.71 76 TYR A N 1
ATOM 627 C CA . TYR A 1 204 ? 188.042 165.619 211.929 1.00 136.91 76 TYR A CA 1
ATOM 628 C C . TYR A 1 204 ? 187.000 166.352 211.097 1.00 139.47 76 TYR A C 1
ATOM 629 O O . TYR A 1 204 ? 187.276 166.763 209.964 1.00 138.85 76 TYR A O 1
ATOM 638 N N . TYR A 1 205 ? 185.798 166.529 211.645 1.00 142.06 77 TYR A N 1
ATOM 639 C CA . TYR A 1 205 ? 184.747 167.282 210.972 1.00 139.90 77 TYR A CA 1
ATOM 640 C C . TYR A 1 205 ? 184.830 168.776 211.245 1.00 136.75 77 TYR A C 1
ATOM 641 O O . TYR A 1 205 ? 184.424 169.577 210.396 1.00 132.89 77 TYR A O 1
ATOM 650 N N . ARG A 1 206 ? 185.346 169.169 212.410 1.00 136.06 78 ARG A N 1
ATOM 651 C CA . ARG A 1 206 ? 185.425 170.579 212.762 1.00 133.51 78 ARG A CA 1
ATOM 652 C C . ARG A 1 206 ? 186.562 171.294 212.048 1.00 134.57 78 ARG A C 1
ATOM 653 O O . ARG A 1 206 ? 186.594 172.528 212.045 1.00 131.59 78 ARG A O 1
ATOM 661 N N . THR A 1 207 ? 187.487 170.550 211.448 1.00 140.18 79 THR A N 1
ATOM 662 C CA . THR A 1 207 ? 188.601 171.114 210.701 1.00 142.96 79 THR A CA 1
ATOM 663 C C . THR A 1 207 ? 188.600 170.547 209.290 1.00 142.67 79 THR A C 1
ATOM 664 O O . THR A 1 207 ? 188.358 169.352 209.092 1.00 141.07 79 THR A O 1
ATOM 668 N N . LYS A 1 208 ? 188.871 171.413 208.310 1.00 142.36 80 LYS A N 1
ATOM 669 C CA . LYS A 1 208 ? 188.908 170.967 206.921 1.00 144.21 80 LYS A CA 1
ATOM 670 C C . LYS A 1 208 ? 189.980 169.906 206.711 1.00 147.98 80 LYS A C 1
ATOM 671 O O . LYS A 1 208 ? 189.734 168.883 206.062 1.00 147.42 80 LYS A O 1
ATOM 677 N N . ASP A 1 209 ? 191.176 170.132 207.248 1.00 150.80 81 ASP A N 1
ATOM 678 C CA . ASP A 1 209 ? 192.245 169.154 207.116 1.00 150.35 81 ASP A CA 1
ATOM 679 C C . ASP A 1 209 ? 191.849 167.853 207.799 1.00 149.67 81 ASP A C 1
ATOM 680 O O . ASP A 1 209 ? 191.328 167.852 208.918 1.00 148.61 81 ASP A O 1
ATOM 685 N N . LYS A 1 210 ? 192.097 166.738 207.115 1.00 148.09 82 LYS A N 1
ATOM 686 C CA . LYS A 1 210 ? 191.685 165.421 207.588 1.00 146.58 82 LYS A CA 1
ATOM 687 C C . LYS A 1 210 ? 192.864 164.466 207.457 1.00 145.00 82 LYS A C 1
ATOM 688 O O . LYS A 1 210 ? 193.242 164.106 206.323 1.00 141.54 82 LYS A O 1
ATOM 694 N N . PRO A 1 211 ? 193.478 164.032 208.562 1.00 146.68 83 PRO A N 1
ATOM 695 C CA . PRO A 1 211 ? 194.594 163.084 208.452 1.00 146.16 83 PRO A CA 1
ATOM 696 C C . PRO A 1 211 ? 194.121 161.659 208.230 1.00 145.40 83 PRO A C 1
ATOM 697 O O . PRO A 1 211 ? 192.924 161.373 208.326 1.00 146.28 83 PRO A O 1
ATOM 701 N N . ARG A 1 212 ? 195.053 160.759 207.927 1.00 144.22 84 ARG A N 1
ATOM 702 C CA . ARG A 1 212 ? 194.737 159.348 207.716 1.00 144.45 84 ARG A CA 1
ATOM 703 C C . ARG A 1 212 ? 194.671 158.680 209.082 1.00 144.42 84 ARG A C 1
ATOM 704 O O . ARG A 1 212 ? 195.698 158.323 209.664 1.00 145.27 84 ARG A O 1
ATOM 712 N N . LEU A 1 213 ? 193.458 158.513 209.597 1.00 145.66 85 LEU A N 1
ATOM 713 C CA . LEU A 1 213 ? 193.264 157.958 210.925 1.00 146.13 85 LEU A CA 1
ATOM 714 C C . LEU A 1 213 ? 193.410 156.439 210.902 1.00 143.95 85 LEU A C 1
ATOM 715 O O . LEU A 1 213 ? 193.547 155.810 209.849 1.00 139.97 85 LEU A O 1
ATOM 720 N N . THR A 1 214 ? 193.389 155.850 212.092 1.00 145.68 86 THR A N 1
ATOM 721 C CA . THR A 1 214 ? 193.334 154.406 212.217 1.00 148.42 86 THR A CA 1
ATOM 722 C C . THR A 1 214 ? 191.895 153.926 212.041 1.00 148.55 86 THR A C 1
ATOM 723 O O . THR A 1 214 ? 190.943 154.711 212.038 1.00 147.14 86 THR A O 1
ATOM 727 N N . LYS A 1 215 ? 191.740 152.609 211.893 1.00 147.37 87 LYS A N 1
ATOM 728 C CA . LYS A 1 215 ? 190.405 152.053 211.712 1.00 146.43 87 LYS A CA 1
ATOM 729 C C . LYS A 1 215 ? 189.521 152.318 212.923 1.00 147.70 87 LYS A C 1
ATOM 730 O O . LYS A 1 215 ? 188.326 152.595 212.768 1.00 146.73 87 LYS A O 1
ATOM 736 N N . LYS A 1 216 ? 190.087 152.250 214.131 1.00 149.61 88 LYS A N 1
ATOM 737 C CA . LYS A 1 216 ? 189.288 152.430 215.340 1.00 149.49 88 LYS A CA 1
ATOM 738 C C . LYS A 1 216 ? 188.589 153.785 215.344 1.00 148.61 88 LYS A C 1
ATOM 739 O O . LYS A 1 216 ? 187.373 153.869 215.550 1.00 146.54 88 LYS A O 1
ATOM 745 N N . GLU A 1 217 ? 189.344 154.862 215.119 1.00 148.20 89 GLU A N 1
ATOM 746 C CA . GLU A 1 217 ? 188.748 156.194 215.105 1.00 146.72 89 GLU A CA 1
ATOM 747 C C . GLU A 1 217 ? 187.876 156.403 213.874 1.00 143.75 89 GLU A C 1
ATOM 748 O O . GLU A 1 217 ? 186.861 157.106 213.939 1.00 139.74 89 GLU A O 1
ATOM 754 N N . GLN A 1 218 ? 188.267 155.813 212.743 1.00 144.94 90 GLN A N 1
ATOM 755 C CA . GLN A 1 218 ? 187.477 155.950 211.526 1.00 142.21 90 GLN A CA 1
ATOM 756 C C . GLN A 1 218 ? 186.081 155.376 211.718 1.00 136.52 90 GLN A C 1
ATOM 757 O O . GLN A 1 218 ? 185.099 155.908 211.183 1.00 134.29 90 GLN A O 1
ATOM 763 N N . GLU A 1 219 ? 185.974 154.280 212.470 1.00 135.53 91 GLU A N 1
ATOM 764 C CA . GLU A 1 219 ? 184.665 153.689 212.713 1.00 137.18 91 GLU A CA 1
ATOM 765 C C . GLU A 1 219 ? 183.753 154.669 213.434 1.00 137.58 91 GLU A C 1
ATOM 766 O O . GLU A 1 219 ? 182.584 154.824 213.066 1.00 138.56 91 GLU A O 1
ATOM 772 N N . LEU A 1 220 ? 184.272 155.356 214.451 1.00 139.15 92 LEU A N 1
ATOM 773 C CA . LEU A 1 220 ? 183.475 156.356 215.154 1.00 140.66 92 LEU A CA 1
ATOM 774 C C . LEU A 1 220 ? 183.160 157.546 214.255 1.00 138.20 92 LEU A C 1
ATOM 775 O O . LEU A 1 220 ? 182.043 158.081 214.288 1.00 132.04 92 LEU A O 1
ATOM 780 N N . VAL A 1 221 ? 184.133 157.967 213.445 1.00 140.16 93 VAL A N 1
ATOM 781 C CA . VAL A 1 221 ? 183.902 159.064 212.509 1.00 138.24 93 VAL A CA 1
ATOM 782 C C . VAL A 1 221 ? 182.701 158.746 211.631 1.00 133.74 93 VAL A C 1
ATOM 783 O O . VAL A 1 221 ? 181.785 159.560 211.472 1.00 131.72 93 VAL A O 1
ATOM 787 N N . ALA A 1 222 ? 182.682 157.541 211.063 1.00 133.74 94 ALA A N 1
ATOM 788 C CA . ALA A 1 222 ? 181.547 157.133 210.244 1.00 131.67 94 ALA A CA 1
ATOM 789 C C . ALA A 1 222 ? 180.274 157.037 211.074 1.00 128.40 94 ALA A C 1
ATOM 790 O O . ALA A 1 222 ? 179.207 157.482 210.638 1.00 129.53 94 ALA A O 1
ATOM 792 N N . LYS A 1 223 ? 180.364 156.464 212.275 1.00 125.86 95 LYS A N 1
ATOM 793 C CA . LYS A 1 223 ? 179.178 156.240 213.087 1.00 125.21 95 LYS A CA 1
ATOM 794 C C . LYS A 1 223 ? 178.554 157.536 213.571 1.00 128.33 95 LYS A C 1
ATOM 795 O O . LYS A 1 223 ? 177.405 157.524 214.023 1.00 130.86 95 LYS A O 1
ATOM 801 N N . PHE A 1 224 ? 179.280 158.649 213.490 1.00 131.21 96 PHE A N 1
ATOM 802 C CA . PHE A 1 224 ? 178.759 159.955 213.872 1.00 131.91 96 PHE A CA 1
ATOM 803 C C . PHE A 1 224 ? 178.749 160.920 212.690 1.00 128.42 96 PHE A C 1
ATOM 804 O O . PHE A 1 224 ? 179.056 162.105 212.841 1.00 127.23 96 PHE A O 1
ATOM 812 N N . ASP A 1 225 ? 178.390 160.419 211.505 1.00 126.56 97 ASP A N 1
ATOM 813 C CA . ASP A 1 225 ? 178.507 161.214 210.288 1.00 123.85 97 ASP A CA 1
ATOM 814 C C . ASP A 1 225 ? 177.535 162.384 210.267 1.00 114.66 97 ASP A C 1
ATOM 815 O O . ASP A 1 225 ? 177.800 163.396 209.609 1.00 111.99 97 ASP A O 1
ATOM 820 N N . ILE A 1 226 ? 176.408 162.273 210.972 1.00 110.52 98 ILE A N 1
ATOM 821 C CA . ILE A 1 226 ? 175.417 163.340 210.923 1.00 112.23 98 ILE A CA 1
ATOM 822 C C . ILE A 1 226 ? 176.007 164.656 211.402 1.00 113.59 98 ILE A C 1
ATOM 823 O O . ILE A 1 226 ? 175.467 165.725 211.097 1.00 111.79 98 ILE A O 1
ATOM 828 N N . PHE A 1 227 ? 177.110 164.608 212.152 1.00 116.92 99 PHE A N 1
ATOM 829 C CA . PHE A 1 227 ? 177.867 165.813 212.462 1.00 116.29 99 PHE A CA 1
ATOM 830 C C . PHE A 1 227 ? 178.545 166.408 211.236 1.00 117.82 99 PHE A C 1
ATOM 831 O O . PHE A 1 227 ? 178.933 167.580 211.275 1.00 118.14 99 PHE A O 1
ATOM 839 N N . ALA A 1 228 ? 178.695 165.639 210.156 1.00 116.66 100 ALA A N 1
ATOM 840 C CA . ALA A 1 228 ? 179.335 166.162 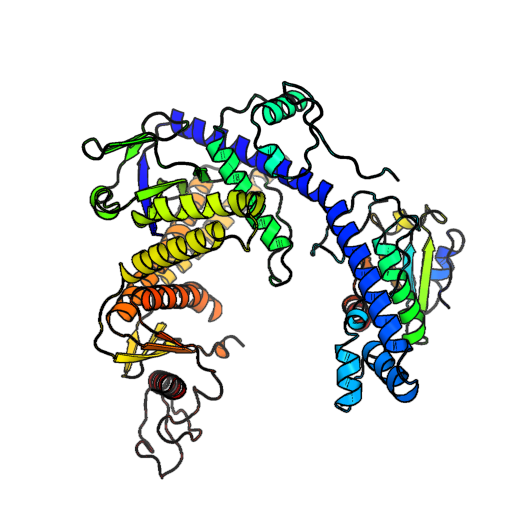208.958 1.00 116.23 100 ALA A CA 1
ATOM 841 C C . ALA A 1 228 ? 178.502 167.244 208.291 1.00 117.08 100 ALA A C 1
ATOM 842 O O . ALA A 1 228 ? 179.002 167.924 207.388 1.00 115.55 100 ALA A O 1
ATOM 844 N N . ARG A 1 229 ? 177.248 167.411 208.704 1.00 116.06 101 ARG A N 1
ATOM 845 C CA . ARG A 1 229 ? 176.346 168.384 208.103 1.00 107.64 101 ARG A CA 1
ATOM 846 C C . ARG A 1 229 ? 175.732 169.349 209.101 1.00 98.76 101 ARG A C 1
ATOM 847 O O . ARG A 1 229 ? 175.624 170.539 208.801 1.00 102.08 101 ARG A O 1
ATOM 855 N N . TRP A 1 230 ? 175.336 168.883 210.283 1.00 95.37 102 TRP A N 1
ATOM 856 C CA . TRP A 1 230 ? 174.524 169.694 211.180 1.00 96.95 102 TRP A CA 1
ATOM 857 C C . TRP A 1 230 ? 175.010 169.538 212.613 1.00 94.99 102 TRP A C 1
ATOM 858 O O . TRP A 1 230 ? 175.892 168.730 212.915 1.00 99.36 102 TRP A O 1
ATOM 869 N N . SER A 1 231 ? 174.410 170.333 213.497 1.00 85.59 103 SER A N 1
ATOM 870 C CA . SER A 1 231 ? 174.716 170.328 214.918 1.00 76.73 103 SER A CA 1
ATOM 871 C C . SER A 1 231 ? 173.421 170.524 215.687 1.00 73.83 103 SER A C 1
ATOM 872 O O . SER A 1 231 ? 172.437 171.028 215.145 1.00 80.81 103 SER A O 1
ATOM 875 N N . SER A 1 232 ? 173.431 170.131 216.955 1.00 71.18 104 SER A N 1
ATOM 876 C CA . SER A 1 232 ? 172.194 170.007 217.716 1.00 74.82 104 SER A CA 1
ATOM 877 C C . SER A 1 232 ? 171.487 171.349 217.863 1.00 81.17 104 SER A C 1
ATOM 878 O O . SER A 1 232 ? 172.116 172.409 217.925 1.00 80.72 104 SER A O 1
ATOM 881 N N . PHE A 1 233 ? 170.156 171.289 217.921 1.00 85.11 105 PHE A N 1
ATOM 882 C CA . PHE A 1 233 ? 169.321 172.471 218.081 1.00 78.27 105 PHE A CA 1
ATOM 883 C C . PHE A 1 233 ? 168.054 172.088 218.831 1.00 78.61 105 PHE A C 1
ATOM 884 O O . PHE A 1 233 ? 167.624 170.933 218.802 1.00 76.72 105 PHE A O 1
ATOM 892 N N . SER A 1 234 ? 167.457 173.074 219.502 1.00 82.99 106 SER A N 1
ATOM 893 C CA . SER A 1 234 ? 166.281 172.794 220.320 1.00 86.58 106 SER A CA 1
ATOM 894 C C . SER A 1 234 ? 165.063 172.463 219.472 1.00 88.41 106 SER A C 1
ATOM 895 O O . SER A 1 234 ? 164.369 171.477 219.747 1.00 90.21 106 SER A O 1
ATOM 898 N N . LEU A 1 235 ? 164.785 173.262 218.444 1.00 86.59 107 LEU A N 1
ATOM 899 C CA . LEU A 1 235 ? 163.587 173.085 217.625 1.00 83.66 107 LEU A CA 1
ATOM 900 C C . LEU A 1 235 ? 162.330 173.121 218.489 1.00 85.88 107 LEU A C 1
ATOM 901 O O . LEU A 1 235 ? 161.363 172.396 218.250 1.00 83.56 107 LEU A O 1
ATOM 906 N N . ASP A 1 236 ? 162.347 173.977 219.506 1.00 88.35 108 ASP A N 1
ATOM 907 C CA . ASP A 1 236 ? 161.228 174.148 220.417 1.00 89.52 108 ASP A CA 1
ATOM 908 C C . ASP A 1 236 ? 160.870 175.625 220.489 1.00 91.77 108 ASP A C 1
ATOM 909 O O . ASP A 1 236 ? 161.715 176.500 220.290 1.00 89.16 108 ASP A O 1
ATOM 914 N N . GLY A 1 237 ? 159.599 175.893 220.781 1.00 95.68 109 GLY A N 1
ATOM 915 C CA . GLY A 1 237 ? 159.088 177.246 220.768 1.00 96.00 109 GLY A CA 1
ATOM 916 C C . GLY A 1 237 ? 158.809 177.802 219.391 1.00 94.89 109 GLY A C 1
ATOM 917 O O . GLY A 1 237 ? 158.527 179.000 219.270 1.00 92.56 109 GLY A O 1
ATOM 918 N N . ILE A 1 238 ? 158.879 176.972 218.349 1.00 87.40 110 ILE A N 1
ATOM 919 C CA . ILE A 1 238 ? 158.650 177.440 216.990 1.00 81.57 110 ILE A CA 1
ATOM 920 C C . ILE A 1 238 ? 157.157 177.490 216.693 1.00 83.75 110 ILE A C 1
ATOM 921 O O . ILE A 1 238 ? 156.369 176.663 217.173 1.00 83.29 110 ILE A O 1
ATOM 926 N N . ILE A 1 239 ? 156.766 178.470 215.891 1.00 80.13 111 ILE A N 1
ATOM 927 C CA . ILE A 1 239 ? 155.436 178.527 215.289 1.00 74.34 111 ILE A CA 1
ATOM 928 C C . ILE A 1 239 ? 155.560 178.041 213.849 1.00 71.75 111 ILE A C 1
ATOM 929 O O . ILE A 1 239 ? 156.194 178.724 213.035 1.00 72.49 111 ILE A O 1
ATOM 934 N N . PRO A 1 240 ? 154.987 176.884 213.496 1.00 67.87 112 PRO A N 1
ATOM 935 C CA . PRO A 1 240 ? 155.309 176.260 212.194 1.00 62.09 112 PRO A CA 1
ATOM 936 C C . PRO A 1 240 ? 154.694 177.007 211.017 1.00 68.94 112 PRO A C 1
ATOM 937 O O . PRO A 1 240 ? 153.680 176.615 210.429 1.00 70.00 112 PRO A O 1
ATOM 941 N N . VAL A 1 241 ? 155.323 178.121 210.654 1.00 71.90 113 VAL A N 1
ATOM 942 C CA . VAL A 1 241 ? 154.829 178.990 209.588 1.00 68.11 113 VAL A CA 1
ATOM 943 C C . VAL A 1 241 ? 155.175 178.400 208.227 1.00 64.00 113 VAL A C 1
ATOM 944 O O . VAL A 1 241 ? 156.130 177.621 208.115 1.00 65.30 113 VAL A O 1
ATOM 948 N N . PRO A 1 242 ? 154.437 178.740 207.171 1.00 61.39 114 PRO A N 1
ATOM 949 C CA . PRO A 1 242 ? 154.782 178.232 205.841 1.00 57.38 114 PRO A CA 1
ATOM 950 C C . PRO A 1 242 ? 156.179 178.660 205.433 1.00 56.20 114 PRO A C 1
ATOM 951 O O . PRO A 1 242 ? 156.650 179.742 205.785 1.00 61.70 114 PRO A O 1
ATOM 955 N N . LEU A 1 243 ? 156.841 177.795 204.675 1.00 55.19 115 LEU A N 1
ATOM 956 C CA . LEU A 1 243 ? 158.236 177.973 204.313 1.00 58.31 115 LEU A CA 1
ATOM 957 C C . LEU A 1 243 ? 158.372 178.131 202.809 1.00 59.84 115 LEU A C 1
ATOM 958 O O . LEU A 1 243 ? 157.546 177.638 202.037 1.00 64.80 115 LEU A O 1
ATOM 963 N N . ARG A 1 244 ? 159.429 178.821 202.402 1.00 57.31 116 ARG A N 1
ATOM 964 C CA . ARG A 1 244 ? 159.731 179.043 201.000 1.00 56.52 116 ARG A CA 1
ATOM 965 C C . ARG A 1 244 ? 160.872 178.135 200.577 1.00 54.77 116 ARG A C 1
ATOM 966 O O . ARG A 1 244 ? 161.890 178.041 201.266 1.00 64.44 116 ARG A O 1
ATOM 974 N N . LEU A 1 245 ? 160.701 177.472 199.445 1.00 53.37 117 LEU A N 1
ATOM 975 C CA . LEU A 1 245 ? 161.691 176.525 198.963 1.00 58.10 117 LEU A CA 1
ATOM 976 C C . LEU A 1 245 ? 162.738 177.215 198.101 1.00 59.72 117 LEU A C 1
ATOM 977 O O . LEU A 1 245 ? 162.545 178.326 197.606 1.00 58.87 117 LEU A O 1
ATOM 982 N N . GLY A 1 246 ? 163.863 176.527 197.932 1.00 65.02 118 GLY A N 1
ATOM 983 C CA . GLY A 1 246 ? 164.928 176.978 197.062 1.00 65.67 118 GLY A CA 1
ATOM 984 C C . GLY A 1 246 ? 165.250 175.945 196.006 1.00 69.54 118 GLY A C 1
ATOM 985 O O . GLY A 1 246 ? 164.398 175.613 195.177 1.00 68.93 118 GLY A O 1
ATOM 986 N N . ASN A 1 247 ? 166.476 175.429 196.020 1.00 75.18 119 ASN A N 1
ATOM 987 C CA . ASN A 1 247 ? 166.904 174.403 195.079 1.00 79.39 119 ASN A CA 1
ATOM 988 C C . ASN A 1 247 ? 166.872 173.001 195.670 1.00 74.50 119 ASN A C 1
ATOM 989 O O . ASN A 1 247 ? 167.240 172.046 194.981 1.00 70.31 119 ASN A O 1
ATOM 994 N N . SER A 1 248 ? 166.446 172.853 196.922 1.00 74.04 120 SER A N 1
ATOM 995 C CA . SER A 1 248 ? 166.395 171.551 197.570 1.00 74.75 120 SER A CA 1
ATOM 996 C C . SER A 1 248 ? 165.210 171.525 198.523 1.00 71.99 120 SER A C 1
ATOM 997 O O . SER A 1 248 ? 164.736 172.565 198.984 1.00 68.16 120 SER A O 1
ATOM 1000 N N . GLY A 1 249 ? 164.736 170.313 198.816 1.00 70.63 121 GLY A N 1
ATOM 1001 C CA . GLY A 1 249 ? 163.533 170.164 199.611 1.00 65.58 121 GLY A CA 1
ATOM 1002 C C . GLY A 1 249 ? 163.727 170.327 201.100 1.00 70.14 121 GLY A C 1
ATOM 1003 O O . GLY A 1 249 ? 162.745 170.533 201.819 1.00 67.45 121 GLY A O 1
ATOM 1004 N N . TYR A 1 250 ? 164.961 170.247 201.583 1.00 76.54 122 TYR A N 1
ATOM 1005 C CA . TYR A 1 250 ? 165.223 170.264 203.016 1.00 76.52 122 TYR A CA 1
ATOM 1006 C C . TYR A 1 250 ? 166.125 171.404 203.458 1.00 76.91 122 TYR A C 1
ATOM 1007 O O . TYR A 1 250 ? 165.843 172.045 204.471 1.00 74.05 122 TYR A O 1
ATOM 1016 N N . GLU A 1 251 ? 167.193 171.684 202.722 1.00 77.71 123 GLU A N 1
ATOM 1017 C CA . GLU A 1 251 ? 168.174 172.682 203.111 1.00 77.14 123 GLU A CA 1
ATOM 1018 C C . GLU A 1 251 ? 168.116 173.877 202.172 1.00 76.43 123 GLU A C 1
ATOM 1019 O O . GLU A 1 251 ? 168.008 173.730 200.953 1.00 76.06 123 GLU A O 1
ATOM 1025 N N . GLY A 1 252 ? 168.210 175.065 202.757 1.00 80.17 124 GLY A N 1
ATOM 1026 C CA . GLY A 1 252 ? 168.052 176.297 202.019 1.00 83.49 124 GLY A CA 1
ATOM 1027 C C . GLY A 1 252 ? 166.697 176.943 202.160 1.00 76.71 124 GLY A C 1
ATOM 1028 O O . GLY A 1 252 ? 166.423 177.926 201.463 1.00 76.07 124 GLY A O 1
ATOM 1029 N N . LEU A 1 253 ? 165.841 176.426 203.033 1.00 68.75 125 LEU A N 1
ATOM 1030 C CA . LEU A 1 253 ? 164.519 176.994 203.205 1.00 62.40 125 LEU A CA 1
ATOM 1031 C C . LEU A 1 253 ? 164.580 178.254 204.054 1.00 67.87 125 LEU A C 1
ATOM 1032 O O . LEU A 1 253 ? 165.451 178.422 204.912 1.00 76.83 125 LEU A O 1
ATOM 1037 N N . SER A 1 254 ? 163.630 179.148 203.806 1.00 64.89 126 SER A N 1
ATOM 1038 C CA . SER A 1 254 ? 163.536 180.394 204.543 1.00 66.62 126 SER A CA 1
ATOM 1039 C C . SER A 1 254 ? 162.070 180.721 204.750 1.00 63.69 126 SER A C 1
ATOM 1040 O O . SER A 1 254 ? 161.203 180.304 203.979 1.00 72.23 126 SER A O 1
ATOM 1043 N N . CYS A 1 255 ? 161.800 181.473 205.807 1.00 63.96 127 CYS A N 1
ATOM 1044 C CA . CYS A 1 255 ? 160.461 181.955 206.090 1.00 72.42 127 CYS A CA 1
ATOM 1045 C C . CYS A 1 255 ? 160.438 183.458 205.873 1.00 84.35 127 CYS A C 1
ATOM 1046 O O . CYS A 1 255 ? 161.219 184.199 206.475 1.00 89.11 127 CYS A O 1
ATOM 1049 N N . GLN A 1 256 ? 159.538 183.903 205.001 1.00 88.22 128 GLN A N 1
ATOM 1050 C CA . GLN A 1 256 ? 159.486 185.301 204.604 1.00 89.01 128 GLN A CA 1
ATOM 1051 C C . GLN A 1 256 ? 159.004 186.160 205.763 1.00 89.11 128 GLN A C 1
ATOM 1052 O O . GLN A 1 256 ? 158.072 185.790 206.482 1.00 86.51 128 GLN A O 1
ATOM 1058 N N . ILE A 1 257 ? 159.647 187.310 205.934 1.00 91.86 129 ILE A N 1
ATOM 1059 C CA . ILE A 1 257 ? 159.353 188.202 207.045 1.00 93.30 129 ILE A CA 1
ATOM 1060 C C . ILE A 1 257 ? 157.897 188.642 207.011 1.00 95.85 129 ILE A C 1
ATOM 1061 O O . ILE A 1 257 ? 157.428 189.328 207.919 1.00 93.98 129 ILE A O 1
ATOM 1066 N N . ILE A 1 300 ? 154.483 183.995 211.757 1.00 79.31 172 ILE A N 1
ATOM 1067 C CA . ILE A 1 300 ? 153.607 184.630 212.731 1.00 84.42 172 ILE A CA 1
ATOM 1068 C C . ILE A 1 300 ? 152.249 183.935 212.736 1.00 85.39 172 ILE A C 1
ATOM 1069 O O . ILE A 1 300 ? 151.602 183.828 213.778 1.00 82.17 172 ILE A O 1
ATOM 1074 N N . VAL A 1 301 ? 151.825 183.468 211.568 1.00 85.25 173 VAL A N 1
ATOM 1075 C CA . VAL A 1 301 ? 150.550 182.782 211.393 1.00 75.18 173 VAL A CA 1
ATOM 1076 C C . VAL A 1 301 ? 150.844 181.299 211.224 1.00 66.61 173 VAL A C 1
ATOM 1077 O O . VAL A 1 301 ? 151.562 180.923 210.296 1.00 68.10 173 VAL A O 1
ATOM 1081 N N . PRO A 1 302 ? 150.338 180.426 212.090 1.00 55.29 174 PRO A N 1
ATOM 1082 C CA . PRO A 1 302 ? 150.617 179.000 211.922 1.00 54.84 174 PRO A CA 1
ATOM 1083 C C . PRO A 1 302 ? 150.083 178.497 210.594 1.00 60.60 174 PRO A C 1
ATOM 1084 O O . PRO A 1 302 ? 149.103 179.015 210.056 1.00 66.77 174 PRO A O 1
ATOM 1088 N N . HIS A 1 303 ? 150.749 177.481 210.060 1.00 62.30 175 HIS A N 1
ATOM 1089 C CA . HIS A 1 303 ? 150.284 176.853 208.832 1.00 56.20 175 HIS A CA 1
ATOM 1090 C C . HIS A 1 303 ? 148.855 176.359 208.999 1.00 53.67 175 HIS A C 1
ATOM 1091 O O . HIS A 1 303 ? 148.521 175.704 209.989 1.00 56.30 175 HIS A O 1
ATOM 1098 N N . LYS A 1 304 ? 148.015 176.675 208.021 1.00 50.50 176 LYS A N 1
ATOM 1099 C CA . LYS A 1 304 ? 146.644 176.203 207.971 1.00 42.98 176 LYS A CA 1
ATOM 1100 C C . LYS A 1 304 ? 146.390 175.631 206.588 1.00 41.67 176 LYS A C 1
ATOM 1101 O O . LYS A 1 304 ? 147.057 175.998 205.619 1.00 44.11 176 LYS A O 1
ATOM 1107 N N . TYR A 1 305 ? 145.432 174.719 206.501 1.00 38.16 177 TYR A N 1
ATOM 1108 C CA . TYR A 1 305 ? 145.135 174.041 205.251 1.00 34.76 177 TYR A CA 1
ATOM 1109 C C . TYR A 1 305 ? 144.076 174.796 204.463 1.00 38.29 177 TYR A C 1
ATOM 1110 O O . TYR A 1 305 ? 143.156 175.386 205.034 1.00 42.08 177 TYR A O 1
ATOM 1119 N N . ARG A 1 306 ? 144.223 174.780 203.145 1.00 33.43 178 ARG A N 1
ATOM 1120 C CA . ARG A 1 306 ? 143.216 175.328 202.256 1.00 29.88 178 ARG A CA 1
ATOM 1121 C C . ARG A 1 306 ? 142.068 174.342 202.109 1.00 35.23 178 ARG A C 1
ATOM 1122 O O . ARG A 1 306 ? 142.180 173.170 202.474 1.00 42.50 178 ARG A O 1
ATOM 1130 N N . THR A 1 307 ? 140.954 174.826 201.573 1.00 31.68 179 THR A N 1
ATOM 1131 C CA . THR A 1 307 ? 139.740 174.032 201.512 1.00 33.47 179 THR A CA 1
ATOM 1132 C C . THR A 1 307 ? 138.943 174.397 200.271 1.00 40.65 179 THR A C 1
ATOM 1133 O O . THR A 1 307 ? 139.153 175.445 199.656 1.00 44.24 179 THR A O 1
ATOM 1137 N N . PHE A 1 308 ? 138.028 173.509 199.903 1.00 40.78 180 PHE A N 1
ATOM 1138 C CA . PHE A 1 308 ? 137.073 173.817 198.849 1.00 38.22 180 PHE A CA 1
ATOM 1139 C C . PHE A 1 308 ? 136.046 174.811 199.382 1.00 38.32 180 PHE A C 1
ATOM 1140 O O . PHE A 1 308 ? 135.457 174.571 200.440 1.00 42.30 180 PHE A O 1
ATOM 1148 N N . PRO A 1 309 ? 135.808 175.931 198.698 1.00 35.54 181 PRO A N 1
ATOM 1149 C CA . PRO A 1 309 ? 134.924 176.955 199.277 1.00 36.79 181 PRO A CA 1
ATOM 1150 C C . PRO A 1 309 ? 133.534 176.458 199.624 1.00 42.56 181 PRO A C 1
ATOM 1151 O O . PRO A 1 309 ? 132.984 176.852 200.658 1.00 45.72 181 PRO A O 1
ATOM 1155 N N . GLY A 1 310 ? 132.943 175.609 198.791 1.00 46.02 182 GLY A N 1
ATOM 1156 C CA . GLY A 1 310 ? 131.582 175.168 199.020 1.00 47.43 182 GLY A CA 1
ATOM 1157 C C . GLY A 1 310 ? 131.248 173.876 198.308 1.00 45.63 182 GLY A C 1
ATOM 1158 O O . GLY A 1 310 ? 132.119 173.025 198.110 1.00 47.63 182 GLY A O 1
ATOM 1159 N N . GLY A 1 311 ? 129.993 173.717 197.919 1.00 44.18 183 GLY A N 1
ATOM 1160 C CA . GLY A 1 311 ? 129.561 172.515 197.244 1.00 44.57 183 GLY A CA 1
ATOM 1161 C C . GLY A 1 311 ? 129.207 171.409 198.217 1.00 44.37 183 GLY A C 1
ATOM 1162 O O . GLY A 1 311 ? 128.916 171.633 199.393 1.00 46.08 183 GLY A O 1
ATOM 1163 N N . LYS A 1 312 ? 129.227 170.183 197.697 1.00 46.19 184 LYS A N 1
ATOM 1164 C CA . LYS A 1 312 ? 128.979 169.008 198.520 1.00 46.14 184 LYS A CA 1
ATOM 1165 C C . LYS A 1 312 ? 130.164 168.653 199.398 1.00 43.09 184 LYS A C 1
ATOM 1166 O O . LYS A 1 312 ? 130.027 167.798 200.277 1.00 43.79 184 LYS A O 1
ATOM 1172 N N . PHE A 1 313 ? 131.312 169.284 199.185 1.00 42.40 185 PHE A N 1
ATOM 1173 C CA . PHE A 1 313 ? 132.548 168.987 199.896 1.00 40.45 185 PHE A CA 1
ATOM 1174 C C . PHE A 1 313 ? 133.120 170.255 200.503 1.00 40.84 185 PHE A C 1
ATOM 1175 O O . PHE A 1 313 ? 134.306 170.560 200.379 1.00 43.03 185 PHE A O 1
ATOM 1183 N N . GLU A 1 314 ? 132.265 171.021 201.169 1.00 42.94 186 GLU A N 1
ATOM 1184 C CA . GLU A 1 314 ? 132.699 172.253 201.807 1.00 42.07 186 GLU A CA 1
ATOM 1185 C C . GLU A 1 314 ? 133.496 171.942 203.063 1.00 40.83 186 GLU A C 1
ATOM 1186 O O . GLU A 1 314 ? 133.087 171.115 203.882 1.00 49.11 186 GLU A O 1
ATOM 1192 N N . GLY A 1 315 ? 134.635 172.601 203.214 1.00 38.96 187 GLY A N 1
ATOM 1193 C CA . GLY A 1 315 ? 135.448 172.440 204.395 1.00 39.99 187 GLY A CA 1
ATOM 1194 C C . GLY A 1 315 ? 136.421 171.286 204.370 1.00 38.22 187 GLY A C 1
ATOM 1195 O O . GLY A 1 315 ? 136.990 170.961 205.417 1.00 40.32 187 GLY A O 1
ATOM 1196 N N . ARG A 1 316 ? 136.637 170.656 203.222 1.00 34.76 188 ARG A N 1
ATOM 1197 C CA . ARG A 1 316 ? 137.596 169.566 203.135 1.00 33.25 188 ARG A CA 1
ATOM 1198 C C . ARG A 1 316 ? 139.000 170.135 203.008 1.00 37.79 188 ARG A C 1
ATOM 1199 O O . ARG A 1 316 ? 139.275 170.923 202.098 1.00 42.04 188 ARG A O 1
ATOM 1207 N N . GLU A 1 317 ? 139.887 169.729 203.910 1.00 39.94 189 GLU A N 1
ATOM 1208 C CA . GLU A 1 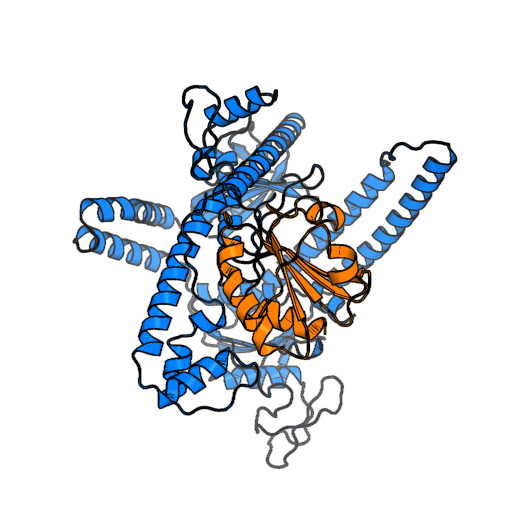317 ? 141.270 170.177 203.881 1.00 36.42 189 GLU A CA 1
ATOM 1209 C C . GLU A 1 317 ? 142.023 169.463 202.773 1.00 34.86 189 GLU A C 1
ATOM 1210 O O . GLU A 1 317 ? 141.955 168.238 202.655 1.00 40.43 189 GLU A O 1
ATOM 1216 N N . LEU A 1 318 ? 142.744 170.228 201.961 1.00 31.19 190 LEU A N 1
ATOM 1217 C CA . LEU A 1 318 ? 143.485 169.671 200.833 1.00 31.31 190 LEU A CA 1
ATOM 1218 C C . LEU A 1 318 ? 144.852 169.188 201.315 1.00 36.16 190 LEU A C 1
ATOM 1219 O O . LEU A 1 318 ? 145.899 169.762 201.021 1.00 41.09 190 LEU A O 1
ATOM 1224 N N . THR A 1 319 ? 144.818 168.090 202.073 1.00 36.11 191 THR A N 1
ATOM 1225 C CA . THR A 1 319 ? 146.032 167.578 202.698 1.00 32.69 191 THR A CA 1
ATOM 1226 C C . THR A 1 319 ? 147.052 167.133 201.662 1.00 33.42 191 THR A C 1
ATOM 1227 O O . THR A 1 319 ? 148.242 167.445 201.782 1.00 42.13 191 THR A O 1
ATOM 1231 N N . THR A 1 320 ? 146.614 166.407 200.643 1.00 32.54 192 THR A N 1
ATOM 1232 C CA . THR A 1 320 ? 147.491 165.896 199.605 1.00 34.26 192 THR A CA 1
ATOM 1233 C C . THR A 1 320 ? 146.987 166.361 198.248 1.00 36.47 192 THR A C 1
ATOM 1234 O O . THR A 1 320 ? 145.926 166.976 198.131 1.00 40.32 192 THR A O 1
ATOM 1238 N N . LEU A 1 321 ? 147.763 166.061 197.208 1.00 36.50 193 LEU A N 1
ATOM 1239 C CA . LEU A 1 321 ? 147.343 166.426 195.862 1.00 39.10 193 LEU A CA 1
ATOM 1240 C C . LEU A 1 321 ? 146.224 165.525 195.366 1.00 43.03 193 LEU A C 1
ATOM 1241 O O . LEU A 1 321 ? 145.400 165.954 194.551 1.00 48.26 193 LEU A O 1
ATOM 1246 N N . GLU A 1 322 ? 146.163 164.287 195.853 1.00 42.40 194 GLU A N 1
ATOM 1247 C CA . GLU A 1 322 ? 145.068 163.404 195.480 1.00 41.87 194 GLU A CA 1
ATOM 1248 C C . GLU A 1 322 ? 143.723 163.948 195.929 1.00 39.11 194 GLU A C 1
ATOM 1249 O O . GLU A 1 322 ? 142.693 163.552 195.377 1.00 45.33 194 GLU A O 1
ATOM 1255 N N . LYS A 1 323 ? 143.706 164.842 196.914 1.00 35.28 195 LYS A N 1
ATOM 1256 C CA . LYS A 1 323 ? 142.468 165.485 197.325 1.00 36.57 195 LYS A CA 1
ATOM 1257 C C . LYS A 1 323 ? 141.899 166.400 196.253 1.00 38.98 195 LYS A C 1
ATOM 1258 O O . LYS A 1 323 ? 140.720 166.752 196.332 1.00 38.61 195 LYS A O 1
ATOM 1264 N N . LEU A 1 324 ? 142.700 166.791 195.265 1.00 39.83 196 LEU A N 1
ATOM 1265 C CA . LEU A 1 324 ? 142.271 167.699 194.213 1.00 40.46 196 LEU A CA 1
ATOM 1266 C C . LEU A 1 324 ? 141.661 166.975 193.021 1.00 43.50 196 LEU A C 1
ATOM 1267 O O . LEU A 1 324 ? 141.419 167.604 191.988 1.00 45.13 196 LEU A O 1
ATOM 1272 N N . ASP A 1 325 ? 141.402 165.678 193.141 1.00 44.91 197 ASP A N 1
ATOM 1273 C CA . ASP A 1 325 ? 140.837 164.878 192.065 1.00 43.75 197 ASP A CA 1
ATOM 1274 C C . ASP A 1 325 ? 139.315 164.935 192.027 1.00 42.66 197 ASP A C 1
ATOM 1275 O O . ASP A 1 325 ? 138.681 164.004 191.520 1.00 47.37 197 ASP A O 1
ATOM 1280 N N . ASN A 1 326 ? 138.723 165.999 192.551 1.00 37.65 198 ASN A N 1
ATOM 1281 C CA . ASN A 1 326 ? 137.280 166.128 192.684 1.00 31.92 198 ASN A CA 1
ATOM 1282 C C . ASN A 1 326 ? 136.793 167.241 191.765 1.00 38.27 198 ASN A C 1
ATOM 1283 O O . ASN A 1 326 ? 137.229 168.389 191.894 1.00 44.68 198 ASN A O 1
ATOM 1288 N N . VAL A 1 327 ? 135.890 166.903 190.844 1.00 39.30 199 VAL A N 1
ATOM 1289 C CA . VAL A 1 327 ? 135.378 167.901 189.909 1.00 36.59 199 VAL A CA 1
ATOM 1290 C C . VAL A 1 327 ? 134.507 168.917 190.631 1.00 36.83 199 VAL A C 1
ATOM 1291 O O . VAL A 1 327 ? 134.517 170.108 190.299 1.00 42.51 199 VAL A O 1
ATOM 1295 N N . ASN A 1 328 ? 133.736 168.472 191.620 1.00 33.82 200 ASN A N 1
ATOM 1296 C CA . ASN A 1 328 ? 132.859 169.384 192.343 1.00 32.88 200 ASN A CA 1
ATOM 1297 C C . ASN A 1 328 ? 133.659 170.490 193.024 1.00 37.99 200 ASN A C 1
ATOM 1298 O O . ASN A 1 328 ? 133.352 171.681 192.879 1.00 43.65 200 ASN A O 1
ATOM 1303 N N . GLY A 1 329 ? 134.706 170.115 193.756 1.00 37.08 201 GLY A N 1
ATOM 1304 C CA . GLY A 1 329 ? 135.515 171.115 194.430 1.00 38.44 201 GLY A CA 1
ATOM 1305 C C . GLY A 1 329 ? 136.263 172.012 193.465 1.00 37.70 201 GLY A C 1
ATOM 1306 O O . GLY A 1 329 ? 136.411 173.215 193.706 1.00 42.63 201 GLY A O 1
ATOM 1307 N N . LEU A 1 330 ? 136.766 171.443 192.372 1.00 32.97 202 LEU A N 1
ATOM 1308 C CA . LEU A 1 330 ? 137.449 172.265 191.384 1.00 37.64 202 LEU A CA 1
ATOM 1309 C C . LEU A 1 330 ? 136.497 173.289 190.784 1.00 40.06 202 LEU A C 1
ATOM 1310 O O . LEU A 1 330 ? 136.884 174.435 190.529 1.00 43.51 202 LEU A O 1
ATOM 1315 N N . ASN A 1 331 ? 135.247 172.895 190.550 1.00 36.44 203 ASN A N 1
ATOM 1316 C CA . ASN A 1 331 ? 134.261 173.847 190.062 1.00 38.13 203 ASN A CA 1
ATOM 1317 C C . ASN A 1 331 ? 133.982 174.920 191.101 1.00 39.92 203 ASN A C 1
ATOM 1318 O O . ASN A 1 331 ? 133.785 176.091 190.757 1.00 45.59 203 ASN A O 1
ATOM 1323 N N . THR A 1 332 ? 133.951 174.544 192.379 1.00 35.02 204 THR A N 1
ATOM 1324 C CA . THR A 1 332 ? 133.770 175.552 193.418 1.00 36.26 204 THR A CA 1
ATOM 1325 C C . THR A 1 332 ? 134.902 176.569 193.388 1.00 38.34 204 THR A C 1
ATOM 1326 O O . THR A 1 332 ? 134.668 177.778 193.494 1.00 41.36 204 THR A O 1
ATOM 1330 N N . LEU A 1 333 ? 136.137 176.098 193.226 1.00 38.67 205 LEU A N 1
ATOM 1331 C CA . LEU A 1 333 ? 137.272 177.012 193.154 1.00 36.57 205 LEU A CA 1
ATOM 1332 C C . LEU A 1 333 ? 137.190 177.904 191.923 1.00 39.92 205 LEU A C 1
ATOM 1333 O O . LEU A 1 333 ? 137.450 179.111 192.002 1.00 44.25 205 LEU A O 1
ATOM 1338 N N . ARG A 1 334 ? 136.825 177.332 190.776 1.00 38.08 206 ARG A N 1
ATOM 1339 C CA . ARG A 1 334 ? 136.713 178.135 189.564 1.00 35.67 206 ARG A CA 1
ATOM 1340 C C . ARG A 1 334 ? 135.645 179.207 189.710 1.00 37.84 206 ARG A C 1
ATOM 1341 O O . ARG A 1 334 ? 135.833 180.344 189.265 1.00 43.62 206 ARG A O 1
ATOM 1349 N N . ALA A 1 335 ? 134.513 178.868 190.325 1.00 37.44 207 ALA A N 1
ATOM 1350 C CA . ALA A 1 335 ? 133.488 179.871 190.582 1.00 37.85 207 ALA A CA 1
ATOM 1351 C C . ALA A 1 335 ? 133.978 180.929 191.558 1.00 38.94 207 ALA A C 1
ATOM 1352 O O . ALA A 1 335 ? 133.626 182.104 191.424 1.00 41.27 207 ALA A O 1
ATOM 1354 N N . PHE A 1 336 ? 134.780 180.534 192.546 1.00 38.53 208 PHE A N 1
ATOM 1355 C CA . PHE A 1 336 ? 135.350 181.506 193.470 1.00 36.58 208 PHE A CA 1
ATOM 1356 C C . PHE A 1 336 ? 136.256 182.488 192.744 1.00 36.35 208 PHE A C 1
ATOM 1357 O O . PHE A 1 336 ? 136.276 183.679 193.065 1.00 41.11 208 PHE A O 1
ATOM 1365 N N . GLN A 1 337 ? 137.017 182.008 191.767 1.00 37.73 209 GLN A N 1
ATOM 1366 C CA . GLN A 1 337 ? 137.900 182.860 190.982 1.00 39.06 209 GLN A CA 1
ATOM 1367 C C . GLN A 1 337 ? 137.205 183.503 189.791 1.00 41.06 209 GLN A C 1
ATOM 1368 O O . GLN A 1 337 ? 137.866 184.185 189.004 1.00 43.25 209 GLN A O 1
ATOM 1374 N N . ASN A 1 338 ? 135.899 183.296 189.631 1.00 41.91 210 ASN A N 1
ATOM 1375 C CA . ASN A 1 338 ? 135.139 183.844 188.510 1.00 38.57 210 ASN A CA 1
ATOM 1376 C C . ASN A 1 338 ? 135.678 183.320 187.180 1.00 40.51 210 ASN A C 1
ATOM 1377 O O . ASN A 1 338 ? 136.127 184.072 186.314 1.00 46.09 210 ASN A O 1
ATOM 1382 N N . LEU A 1 339 ? 135.626 182.006 187.039 1.00 38.90 211 LEU A N 1
ATOM 1383 C CA . LEU A 1 339 ? 135.954 181.299 185.814 1.00 39.34 211 LEU A CA 1
ATOM 1384 C C . LEU A 1 339 ? 134.836 180.315 185.512 1.00 42.70 211 LEU A C 1
ATOM 1385 O O . LEU A 1 339 ? 134.100 179.907 186.416 1.00 46.07 211 LEU A O 1
ATOM 1390 N N . PRO A 1 340 ? 134.673 179.919 184.254 1.00 40.80 212 PRO A N 1
ATOM 1391 C CA . PRO A 1 340 ? 133.644 178.930 183.927 1.00 40.97 212 PRO A CA 1
ATOM 1392 C C . PRO A 1 340 ? 133.970 177.565 184.510 1.00 45.66 212 PRO A C 1
ATOM 1393 O O . PRO A 1 340 ? 135.121 177.238 184.805 1.00 50.50 212 PRO A O 1
ATOM 1397 N N . ASP A 1 341 ? 132.925 176.761 184.670 1.00 46.10 213 ASP A N 1
ATOM 1398 C CA . ASP A 1 341 ? 133.095 175.412 185.181 1.00 44.74 213 ASP A CA 1
ATOM 1399 C C . ASP A 1 341 ? 133.893 174.562 184.199 1.00 45.82 213 ASP A C 1
ATOM 1400 O O . ASP A 1 341 ? 133.952 174.834 182.998 1.00 46.92 213 ASP A O 1
ATOM 1405 N N . LEU A 1 342 ? 134.520 173.522 184.735 1.00 48.42 214 LEU A N 1
ATOM 1406 C CA . LEU A 1 342 ? 135.344 172.642 183.925 1.00 44.56 214 LEU A CA 1
ATOM 1407 C C . LEU A 1 342 ? 134.489 171.823 182.972 1.00 44.77 214 LEU A C 1
ATOM 1408 O O . LEU A 1 342 ? 133.436 171.302 183.346 1.00 48.09 214 LEU A O 1
ATOM 1413 N N . GLN A 1 343 ? 134.951 171.710 181.731 1.00 44.80 215 GLN A N 1
ATOM 1414 C CA . GLN A 1 343 ? 134.378 170.785 180.769 1.00 45.68 215 GLN A CA 1
ATOM 1415 C C . GLN A 1 343 ? 135.232 169.543 180.578 1.00 41.70 215 GLN A C 1
ATOM 1416 O O . GLN A 1 343 ? 134.784 168.596 179.926 1.00 44.01 215 GLN A O 1
ATOM 1422 N N . VAL A 1 344 ? 136.434 169.525 181.128 1.00 40.75 216 VAL A N 1
ATOM 1423 C CA . VAL A 1 344 ? 137.345 168.405 180.949 1.00 39.75 216 VAL A CA 1
ATOM 1424 C C . VAL A 1 344 ? 136.898 167.249 181.831 1.00 41.75 216 VAL A C 1
ATOM 1425 O O . VAL A 1 344 ? 136.447 167.439 182.964 1.00 43.28 216 VAL A O 1
ATOM 1429 N N . SER A 1 345 ? 137.012 166.036 181.301 1.00 39.94 217 SER A N 1
ATOM 1430 C CA . SER A 1 345 ? 136.634 164.852 182.049 1.00 36.28 217 SER A CA 1
ATOM 1431 C C . SER A 1 345 ? 137.637 164.590 183.165 1.00 35.76 217 SER A C 1
ATOM 1432 O O . SER A 1 345 ? 138.744 165.131 183.187 1.00 38.85 217 SER A O 1
ATOM 1435 N N . SER A 1 346 ? 137.233 163.743 184.107 1.00 34.65 218 SER A N 1
ATOM 1436 C CA . SER A 1 346 ? 138.062 163.460 185.267 1.00 33.17 218 SER A CA 1
ATOM 1437 C C . SER A 1 346 ? 139.232 162.543 184.947 1.00 35.13 218 SER A C 1
ATOM 1438 O O . SER A 1 346 ? 140.217 162.532 185.697 1.00 41.00 218 SER A O 1
ATOM 1441 N N . HIS A 1 347 ? 139.161 161.789 183.852 1.00 32.19 219 HIS A N 1
ATOM 1442 C CA . HIS A 1 347 ? 140.281 160.936 183.473 1.00 31.29 219 HIS A CA 1
ATOM 1443 C C . HIS A 1 347 ? 141.532 161.762 183.203 1.00 35.57 219 HIS A C 1
ATOM 1444 O O . HIS A 1 347 ? 142.625 161.441 183.692 1.00 41.84 219 HIS A O 1
ATOM 1451 N N . TYR A 1 348 ? 141.389 162.847 182.446 1.00 31.72 220 TYR A N 1
ATOM 1452 C CA . TYR A 1 348 ? 142.538 163.685 182.136 1.00 31.66 220 TYR A CA 1
ATOM 1453 C C . TYR A 1 348 ? 143.025 164.445 183.365 1.00 34.95 220 TYR A C 1
ATOM 1454 O O . TYR A 1 348 ? 144.231 164.693 183.507 1.00 39.44 220 TYR A O 1
ATOM 1463 N N . ILE A 1 349 ? 142.113 164.800 184.268 1.00 32.12 221 ILE A N 1
ATOM 1464 C CA . ILE A 1 349 ? 142.514 165.391 185.540 1.00 31.25 221 ILE A CA 1
ATOM 1465 C C . ILE A 1 349 ? 143.407 164.426 186.303 1.00 33.81 221 ILE A C 1
ATOM 1466 O O . ILE A 1 349 ? 144.464 164.805 186.830 1.00 38.65 221 ILE A O 1
ATOM 1471 N N . GLY A 1 350 ? 142.999 163.161 186.369 1.00 32.92 222 GLY A N 1
ATOM 1472 C CA . GLY A 1 350 ? 143.824 162.168 187.028 1.00 35.01 222 GLY A CA 1
ATOM 1473 C C . GLY A 1 350 ? 145.178 162.015 186.368 1.00 36.77 222 GLY A C 1
ATOM 1474 O O . GLY A 1 350 ? 146.196 161.855 187.045 1.00 41.92 222 GLY A O 1
ATOM 1475 N N . GLY A 1 351 ? 145.210 162.060 185.038 1.00 33.60 223 GLY A N 1
ATOM 1476 C CA . GLY A 1 351 ? 146.486 161.956 184.344 1.00 34.62 223 GLY A CA 1
ATOM 1477 C C . GLY A 1 351 ? 147.435 163.087 184.697 1.00 34.67 223 GLY A C 1
ATOM 1478 O O . GLY A 1 351 ? 148.625 162.868 184.962 1.00 38.00 223 GLY A O 1
ATOM 1479 N N . LEU A 1 352 ? 146.924 164.318 184.701 1.00 32.55 224 LEU A N 1
ATOM 1480 C CA . LEU A 1 352 ? 147.770 165.452 185.053 1.00 33.03 224 LEU A CA 1
ATOM 1481 C C . LEU A 1 352 ? 148.252 165.347 186.492 1.00 36.25 224 LEU A C 1
ATOM 1482 O O . LEU A 1 352 ? 149.413 165.659 186.796 1.00 39.62 224 LEU A O 1
ATOM 1487 N N . LEU A 1 353 ? 147.378 164.907 187.398 1.00 34.65 225 LEU A N 1
ATOM 1488 C CA . LEU A 1 353 ? 147.801 164.747 188.782 1.00 33.86 225 LEU A CA 1
ATOM 1489 C C . LEU A 1 353 ? 148.877 163.677 188.904 1.00 33.01 225 LEU A C 1
ATOM 1490 O O . LEU A 1 353 ? 149.789 163.795 189.729 1.00 38.52 225 LEU A O 1
ATOM 1495 N N . ALA A 1 354 ? 148.795 162.627 188.087 1.00 31.17 226 ALA A N 1
ATOM 1496 C CA . ALA A 1 354 ? 149.843 161.612 188.092 1.00 33.03 226 ALA A CA 1
ATOM 1497 C C . ALA A 1 354 ? 151.176 162.198 187.650 1.00 37.19 226 ALA A C 1
ATOM 1498 O O . ALA A 1 354 ? 152.220 161.935 188.267 1.00 41.80 226 ALA A O 1
ATOM 1500 N N . PHE A 1 355 ? 151.162 162.992 186.579 1.00 34.28 227 PHE A N 1
ATOM 1501 C CA . PHE A 1 355 ? 152.391 163.650 186.146 1.00 33.48 227 PHE A CA 1
ATOM 1502 C C . PHE A 1 355 ? 152.984 164.487 187.272 1.00 34.29 227 PHE A C 1
ATOM 1503 O O . PHE A 1 355 ? 154.191 164.423 187.550 1.00 38.46 227 PHE A O 1
ATOM 1511 N N . PHE A 1 356 ? 152.144 165.281 187.938 1.00 32.89 228 PHE A N 1
ATOM 1512 C CA . PHE A 1 356 ? 152.659 166.133 189.003 1.00 32.70 228 PHE A CA 1
ATOM 1513 C C . PHE A 1 356 ? 153.223 165.308 190.148 1.00 33.45 228 PHE A C 1
ATOM 1514 O O . PHE A 1 356 ? 154.250 165.669 190.734 1.00 40.07 228 PHE A O 1
ATOM 1522 N N . LYS A 1 357 ? 152.547 164.221 190.511 1.00 34.47 229 LYS A N 1
ATOM 1523 C CA . LYS A 1 357 ? 153.035 163.396 191.606 1.00 36.62 229 LYS A CA 1
ATOM 1524 C C . LYS A 1 357 ? 154.405 162.826 191.283 1.00 36.70 229 LYS A C 1
ATOM 1525 O O . LYS A 1 357 ? 155.298 162.813 192.137 1.00 39.97 229 LYS A O 1
ATOM 1531 N N . GLU A 1 358 ? 154.595 162.352 190.053 1.00 35.63 230 GLU A N 1
ATOM 1532 C CA . GLU A 1 358 ? 155.902 161.826 189.677 1.00 34.30 230 GLU A CA 1
ATOM 1533 C C . GLU A 1 358 ? 156.970 162.910 189.755 1.00 35.47 230 GLU A C 1
ATOM 1534 O O . GLU A 1 358 ? 158.074 162.678 190.266 1.00 37.51 230 GLU A O 1
ATOM 1540 N N . SER A 1 359 ? 156.654 164.113 189.268 1.00 38.17 231 SER A N 1
ATOM 1541 C CA . SER A 1 359 ? 157.633 165.197 189.319 1.00 33.14 231 SER A CA 1
ATOM 1542 C C . SER A 1 359 ? 158.008 165.546 190.756 1.00 32.96 231 SER A C 1
ATOM 1543 O O . SER A 1 359 ? 159.190 165.723 191.075 1.00 37.23 231 SER A O 1
ATOM 1546 N N . TRP A 1 360 ? 157.019 165.630 191.645 1.00 32.49 232 TRP A N 1
ATOM 1547 C CA . TRP A 1 360 ? 157.306 165.984 193.031 1.00 31.70 232 TRP A CA 1
ATOM 1548 C C . TRP A 1 360 ? 158.099 164.890 193.731 1.00 35.32 232 TRP A C 1
ATOM 1549 O O . TRP A 1 360 ? 159.010 165.179 194.520 1.00 41.64 232 TRP A O 1
ATOM 1560 N N . SER A 1 361 ? 157.772 163.626 193.461 1.00 35.05 233 SER A N 1
ATOM 1561 C CA . SER A 1 361 ? 158.528 162.537 194.064 1.00 31.36 233 SER A CA 1
ATOM 1562 C C . SER A 1 361 ? 159.972 162.565 193.599 1.00 32.09 233 SER A C 1
ATOM 1563 O O . SER A 1 361 ? 160.889 162.290 194.380 1.00 39.76 233 SER A O 1
ATOM 1566 N N . ALA A 1 362 ? 160.199 162.891 192.329 1.00 30.88 234 ALA A N 1
ATOM 1567 C CA . ALA A 1 362 ? 161.567 163.072 191.865 1.00 33.98 234 ALA A CA 1
ATOM 1568 C C . ALA A 1 362 ? 162.238 164.221 192.602 1.00 36.22 234 ALA A C 1
ATOM 1569 O O . ALA A 1 362 ? 163.428 164.153 192.927 1.00 42.23 234 ALA A O 1
ATOM 1571 N N . PHE A 1 363 ? 161.488 165.288 192.871 1.00 36.50 235 PHE A N 1
ATOM 1572 C CA . PHE A 1 363 ? 162.055 166.439 193.564 1.00 34.24 235 PHE A CA 1
ATOM 1573 C C . PHE A 1 363 ? 162.511 166.083 194.971 1.00 33.54 235 PHE A C 1
ATOM 1574 O O . PHE A 1 363 ? 163.583 166.515 195.406 1.00 41.04 235 PHE A O 1
ATOM 1582 N N . LEU A 1 364 ? 161.719 165.302 195.701 1.00 35.33 236 LEU A N 1
ATOM 1583 C CA . LEU A 1 364 ? 162.052 165.010 197.092 1.00 36.18 236 LEU A CA 1
ATOM 1584 C C . LEU A 1 364 ? 162.978 163.812 197.267 1.00 38.61 236 LEU A C 1
ATOM 1585 O O . LEU A 1 364 ? 163.377 163.528 198.398 1.00 40.77 236 LEU A O 1
ATOM 1590 N N . ASP A 1 365 ? 163.327 163.107 196.201 1.00 39.26 237 ASP A N 1
ATOM 1591 C CA . ASP A 1 365 ? 164.173 161.927 196.324 1.00 36.54 237 ASP A CA 1
ATOM 1592 C C . ASP A 1 365 ? 165.637 162.343 196.371 1.00 40.06 237 ASP A C 1
ATOM 1593 O O . ASP A 1 365 ? 166.123 162.957 195.416 1.00 44.83 237 ASP A O 1
ATOM 1598 N N . PRO A 1 366 ? 166.375 162.030 197.442 1.00 38.25 238 PRO A N 1
ATOM 1599 C CA . PRO A 1 366 ? 167.771 162.474 197.517 1.00 36.50 238 PRO A CA 1
ATOM 1600 C C . PRO A 1 366 ? 168.714 161.726 196.599 1.00 42.89 238 PRO A C 1
ATOM 1601 O O . PRO A 1 366 ? 169.775 162.267 196.266 1.00 48.36 238 PRO A O 1
ATOM 1605 N N . LYS A 1 367 ? 168.378 160.508 196.184 1.00 47.63 239 LYS A N 1
ATOM 1606 C CA . LYS A 1 367 ? 169.229 159.783 195.253 1.00 47.60 239 LYS A CA 1
ATOM 1607 C C . LYS A 1 367 ? 169.268 160.432 193.879 1.00 49.54 239 LYS A C 1
ATOM 1608 O O . LYS A 1 367 ? 170.126 160.071 193.068 1.00 54.92 239 LYS A O 1
ATOM 1614 N N . ARG A 1 368 ? 168.365 161.364 193.599 1.00 48.98 240 ARG A N 1
ATOM 1615 C CA . ARG A 1 368 ? 168.413 162.180 192.396 1.00 49.40 240 ARG A CA 1
ATOM 1616 C C . ARG A 1 368 ? 168.933 163.561 192.761 1.00 56.71 240 ARG A C 1
ATOM 1617 O O . ARG A 1 368 ? 168.416 164.197 193.685 1.00 63.53 240 ARG A O 1
ATOM 1625 N N . MET A 1 369 ? 169.949 164.025 192.038 1.00 56.05 241 MET A N 1
ATOM 1626 C CA . MET A 1 369 ? 170.555 165.320 192.305 1.00 58.10 241 MET A CA 1
ATOM 1627 C C . MET A 1 369 ? 170.395 166.302 191.156 1.00 56.61 241 MET A C 1
ATOM 1628 O O . MET A 1 369 ? 170.933 167.412 191.231 1.00 63.54 241 MET A O 1
ATOM 1633 N N . ASN A 1 370 ? 169.675 165.932 190.100 1.00 52.23 242 ASN A N 1
ATOM 1634 C CA . ASN A 1 370 ? 169.342 166.860 189.033 1.00 54.27 242 ASN A CA 1
ATOM 1635 C C . ASN A 1 370 ? 167.869 167.232 188.991 1.00 54.15 242 ASN A C 1
ATOM 1636 O O . ASN A 1 370 ? 167.511 168.177 188.283 1.00 55.45 242 ASN A O 1
ATOM 1641 N N . SER A 1 371 ? 167.017 166.525 189.723 1.00 51.31 243 SER A N 1
ATOM 1642 C CA . SER A 1 371 ? 165.592 166.816 189.752 1.00 49.80 243 SER A CA 1
ATOM 1643 C C . SER A 1 371 ? 165.300 167.843 190.836 1.00 51.02 243 SER A C 1
ATOM 1644 O O . SER A 1 371 ? 165.630 167.630 192.005 1.00 52.29 243 SER A O 1
ATOM 1647 N N . ARG A 1 372 ? 164.676 168.952 190.442 1.00 49.39 244 ARG A N 1
ATOM 1648 C CA . ARG A 1 372 ? 164.392 170.045 191.360 1.00 47.15 244 ARG A CA 1
ATOM 1649 C C . ARG A 1 372 ? 162.914 170.409 191.328 1.00 46.73 244 ARG A C 1
ATOM 1650 O O . ARG A 1 372 ? 162.100 169.684 190.747 1.00 49.87 244 ARG A O 1
ATOM 1658 N N . LYS A 1 373 ? 162.565 171.529 191.946 1.00 43.38 245 LYS A N 1
ATOM 1659 C CA . LYS A 1 373 ? 161.169 171.880 192.139 1.00 40.89 245 LYS A CA 1
ATOM 1660 C C . LYS A 1 373 ? 160.459 172.031 190.793 1.00 42.46 245 LYS A C 1
ATOM 1661 O O . LYS A 1 373 ? 161.032 172.591 189.851 1.00 47.74 245 LYS A O 1
ATOM 1667 N N . PRO A 1 374 ? 159.221 171.545 190.662 1.00 39.09 246 PRO A N 1
ATOM 1668 C CA . PRO A 1 374 ? 158.463 171.792 189.431 1.00 38.59 246 PRO A CA 1
ATOM 1669 C C . PRO A 1 374 ? 158.189 173.272 189.224 1.00 44.41 246 PRO A C 1
ATOM 1670 O O . PRO A 1 374 ? 158.078 174.046 190.176 1.00 50.20 246 PRO A O 1
ATOM 1674 N N . LYS A 1 375 ? 158.073 173.661 187.959 1.00 44.84 247 LYS A N 1
ATOM 1675 C CA . LYS A 1 375 ? 157.955 175.055 187.567 1.00 45.16 247 LYS A CA 1
ATOM 1676 C C . LYS A 1 375 ? 156.528 175.391 187.156 1.00 43.90 247 LYS A C 1
ATOM 1677 O O . LYS A 1 375 ? 155.812 174.558 186.599 1.00 43.35 247 LYS A O 1
ATOM 1683 N N . PHE A 1 376 ? 156.128 176.630 187.430 1.00 42.66 248 PHE A N 1
ATOM 1684 C CA . PHE A 1 376 ? 154.858 177.136 186.937 1.00 37.78 248 PHE A CA 1
ATOM 1685 C C . PHE A 1 376 ? 154.880 177.216 185.420 1.00 40.00 248 PHE A C 1
ATOM 1686 O O . PHE A 1 376 ? 155.934 177.369 184.800 1.00 47.46 248 PHE A O 1
ATOM 1694 N N . LYS A 1 377 ? 153.703 177.109 184.820 1.00 39.39 249 LYS A N 1
ATOM 1695 C CA . LYS A 1 377 ? 153.554 177.120 183.373 1.00 42.23 249 LYS A CA 1
ATOM 1696 C C . LYS A 1 377 ? 152.912 178.431 182.948 1.00 51.13 249 LYS A C 1
ATOM 1697 O O . LYS A 1 377 ? 151.822 178.772 183.415 1.00 55.16 249 LYS A O 1
ATOM 1703 N N . LYS A 1 378 ? 153.591 179.158 182.069 1.00 59.09 250 LYS A N 1
ATOM 1704 C CA . LYS A 1 378 ? 153.104 180.429 181.563 1.00 59.35 250 LYS A CA 1
ATOM 1705 C C . LYS A 1 378 ? 152.255 180.185 180.319 1.00 66.37 250 LYS A C 1
ATOM 1706 O O . LYS A 1 378 ? 152.056 179.046 179.890 1.00 69.07 250 LYS A O 1
ATOM 1712 N N . ASP A 1 379 ? 151.745 181.260 179.720 1.00 69.81 251 ASP A N 1
ATOM 1713 C CA . ASP A 1 379 ? 150.897 181.120 178.545 1.00 70.25 251 ASP A CA 1
ATOM 1714 C C . ASP A 1 379 ? 151.647 180.542 177.354 1.00 70.00 251 ASP A C 1
ATOM 1715 O O . ASP A 1 379 ? 151.008 180.070 176.409 1.00 74.05 251 ASP A O 1
ATOM 1720 N N . SER A 1 380 ? 152.975 180.563 177.376 1.00 68.51 252 SER A N 1
ATOM 1721 C CA . SER A 1 380 ? 153.783 180.042 176.284 1.00 70.19 252 SER A CA 1
ATOM 1722 C C . SER A 1 380 ? 154.236 178.605 176.502 1.00 71.16 252 SER A C 1
ATOM 1723 O O . SER A 1 380 ? 154.944 178.062 175.649 1.00 71.81 252 SER A O 1
ATOM 1726 N N . ASP A 1 381 ? 153.852 177.977 177.612 1.00 71.60 253 ASP A N 1
ATOM 1727 C CA . ASP A 1 381 ? 154.283 176.626 177.962 1.00 67.18 253 ASP A CA 1
ATOM 1728 C C . ASP A 1 381 ? 153.096 175.791 178.418 1.00 64.30 253 ASP A C 1
ATOM 1729 O O . ASP A 1 381 ? 153.140 175.105 179.441 1.00 65.17 253 ASP A O 1
ATOM 1734 N N . LYS A 1 382 ? 152.009 175.838 177.655 1.00 62.22 254 LYS A N 1
ATOM 1735 C CA . LYS A 1 382 ? 150.796 175.144 178.049 1.00 59.44 254 LYS A CA 1
ATOM 1736 C C . LYS A 1 382 ? 150.944 173.635 177.876 1.00 55.44 254 LYS A C 1
ATOM 1737 O O . LYS A 1 382 ? 151.837 173.142 177.184 1.00 55.84 254 LYS A O 1
ATOM 1743 N N . ILE A 1 383 ? 150.042 172.900 178.530 1.00 48.87 255 ILE A N 1
ATOM 1744 C CA . ILE A 1 383 ? 150.003 171.454 178.373 1.00 44.75 255 ILE A CA 1
ATOM 1745 C C . ILE A 1 383 ? 149.720 171.119 176.919 1.00 47.07 255 ILE A C 1
ATOM 1746 O O . ILE A 1 383 ? 148.870 171.744 176.271 1.00 51.57 255 ILE A O 1
ATOM 1751 N N . THR A 1 384 ? 150.434 170.126 176.394 1.00 48.69 256 THR A N 1
ATOM 1752 C CA . THR A 1 384 ? 150.278 169.711 175.005 1.00 47.12 256 THR A CA 1
ATOM 1753 C C . THR A 1 384 ? 149.770 168.282 174.866 1.00 44.65 256 THR A C 1
ATOM 1754 O O . THR A 1 384 ? 149.754 167.753 173.751 1.00 46.26 256 THR A O 1
ATOM 1758 N N . THR A 1 385 ? 149.352 167.646 175.958 1.00 43.77 257 THR A N 1
ATOM 1759 C CA . THR A 1 385 ? 148.959 166.245 175.928 1.00 42.19 257 THR A CA 1
ATOM 1760 C C . THR A 1 385 ? 147.787 166.020 176.867 1.00 44.46 257 THR A C 1
ATOM 1761 O O . THR A 1 385 ? 147.689 166.663 177.913 1.00 48.07 257 THR A O 1
ATOM 1765 N N . LEU A 1 386 ? 146.901 165.105 176.483 1.00 40.83 258 LEU A N 1
ATOM 1766 C CA . LEU A 1 386 ? 145.834 164.620 177.348 1.00 35.55 258 LEU A CA 1
ATOM 1767 C C . LEU A 1 386 ? 146.098 163.156 177.667 1.00 38.01 258 LEU A C 1
ATOM 1768 O O . LEU A 1 386 ? 146.259 162.345 176.756 1.00 43.82 258 LEU A O 1
ATOM 1773 N N . SER A 1 387 ? 146.144 162.816 178.952 1.00 36.13 259 SER A N 1
AT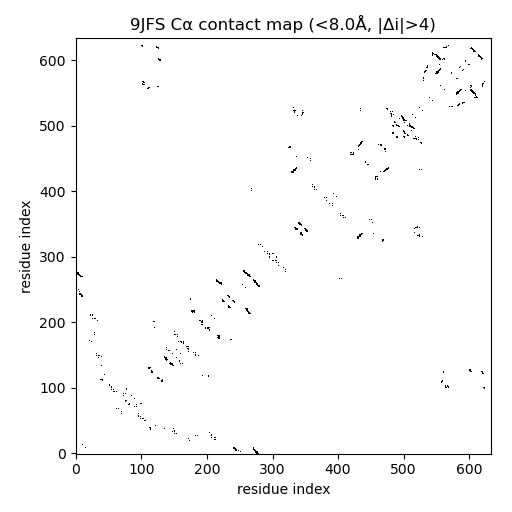OM 1774 C CA . SER A 1 387 ? 146.489 161.471 179.393 1.00 35.26 259 SER A CA 1
ATOM 1775 C C . SER A 1 387 ? 145.312 160.833 180.110 1.00 36.19 259 SER A C 1
ATOM 1776 O O . SER A 1 387 ? 144.797 161.392 181.081 1.00 39.80 259 SER A O 1
ATOM 1779 N N . ASN A 1 388 ? 144.893 159.661 179.637 1.00 36.72 260 ASN A N 1
ATOM 1780 C CA . ASN A 1 388 ? 143.887 158.844 180.304 1.00 31.81 260 ASN A CA 1
ATOM 1781 C C . ASN A 1 388 ? 144.604 157.594 180.792 1.00 35.03 260 ASN A C 1
ATOM 1782 O O . ASN A 1 388 ? 144.943 156.707 179.995 1.00 41.31 260 ASN A O 1
ATOM 1787 N N . ASN A 1 389 ? 144.846 157.554 182.102 1.00 35.50 261 ASN A N 1
ATOM 1788 C CA . ASN A 1 389 ? 145.540 156.468 182.773 1.00 34.90 261 ASN A CA 1
ATOM 1789 C C . ASN A 1 389 ? 144.595 155.612 183.598 1.00 36.04 261 ASN A C 1
ATOM 1790 O O . ASN A 1 389 ? 145.022 154.981 184.569 1.00 41.13 261 ASN A O 1
ATOM 1795 N N . GLN A 1 390 ? 143.320 155.584 183.232 1.00 35.21 262 GLN A N 1
ATOM 1796 C CA . GLN A 1 390 ? 142.290 154.869 183.964 1.00 34.54 262 GLN A CA 1
ATOM 1797 C C . GLN A 1 390 ? 141.641 153.771 183.147 1.00 38.31 262 GLN A C 1
ATOM 1798 O O . GLN A 1 390 ? 141.220 152.759 183.710 1.00 46.55 262 GLN A O 1
ATOM 1804 N N . CYS A 1 391 ? 141.549 153.938 181.833 1.00 37.23 263 CYS A N 1
ATOM 1805 C CA . CYS A 1 391 ? 140.894 152.951 180.997 1.00 37.28 263 CYS A CA 1
ATOM 1806 C C . CYS A 1 391 ? 141.385 153.088 179.566 1.00 39.28 263 CYS A C 1
ATOM 1807 O O . CYS A 1 391 ? 141.974 154.100 179.181 1.00 41.95 263 CYS A O 1
ATOM 1810 N N . ALA A 1 392 ? 141.139 152.041 178.785 1.00 37.96 264 ALA A N 1
ATOM 1811 C CA . ALA A 1 392 ? 141.440 152.032 177.370 1.00 36.64 264 ALA A CA 1
ATOM 1812 C C . ALA A 1 392 ? 140.356 152.787 176.611 1.00 37.73 264 ALA A C 1
ATOM 1813 O O . ALA A 1 392 ? 139.313 153.124 177.172 1.00 43.81 264 ALA A O 1
ATOM 1815 N N . PRO A 1 393 ? 140.573 153.072 175.329 1.00 34.68 265 PRO A N 1
ATOM 1816 C CA . PRO A 1 393 ? 139.555 153.792 174.564 1.00 36.01 265 PRO A CA 1
ATOM 1817 C C . PRO A 1 393 ? 138.228 153.056 174.590 1.00 38.20 265 PRO A C 1
ATOM 1818 O O . PRO A 1 393 ? 138.175 151.827 174.622 1.00 44.29 265 PRO A O 1
ATOM 1822 N N . ASN A 1 394 ? 137.144 153.828 174.586 1.00 35.65 266 ASN A N 1
ATOM 1823 C CA . ASN A 1 394 ? 135.824 153.222 174.666 1.00 37.56 266 ASN A CA 1
ATOM 1824 C C . ASN A 1 394 ? 135.575 152.288 173.494 1.00 41.66 266 ASN A C 1
ATOM 1825 O O . ASN A 1 394 ? 135.048 151.187 173.680 1.00 47.40 266 ASN A O 1
ATOM 1830 N N . ARG A 1 395 ? 135.936 152.701 172.280 1.00 42.27 267 ARG A N 1
ATOM 1831 C CA . ARG A 1 395 ? 135.756 151.832 171.124 1.00 41.61 267 ARG A CA 1
ATOM 1832 C C . ARG A 1 395 ? 136.917 151.969 170.158 1.00 43.28 267 ARG A C 1
ATOM 1833 O O . ARG A 1 395 ? 137.431 153.068 169.946 1.00 47.80 267 ARG A O 1
ATOM 1841 N N . ILE A 1 396 ? 137.304 150.847 169.558 1.00 43.80 268 ILE A N 1
ATOM 1842 C CA . ILE A 1 396 ? 138.288 150.804 168.481 1.00 40.86 268 ILE A CA 1
ATOM 1843 C C . ILE A 1 396 ? 137.650 150.011 167.349 1.00 46.03 268 ILE A C 1
ATOM 1844 O O . ILE A 1 396 ? 137.727 148.778 167.329 1.00 49.36 268 ILE A O 1
ATOM 1849 N N . ASP A 1 397 ? 137.020 150.707 166.407 1.00 50.00 269 ASP A N 1
ATOM 1850 C CA . ASP A 1 397 ? 136.395 150.074 165.253 1.00 49.84 269 ASP A CA 1
ATOM 1851 C C . ASP A 1 397 ? 137.444 149.950 164.157 1.00 50.74 269 ASP A C 1
ATOM 1852 O O . ASP A 1 397 ? 137.852 150.955 163.557 1.00 52.77 269 ASP A O 1
ATOM 1857 N N . VAL A 1 398 ? 137.872 148.716 163.904 1.00 51.47 270 VAL A N 1
ATOM 1858 C CA . VAL A 1 398 ? 138.957 148.450 162.971 1.00 49.57 270 VAL A CA 1
ATOM 1859 C C . VAL A 1 398 ? 138.468 148.375 161.529 1.00 51.57 270 VAL A C 1
ATOM 1860 O O . VAL A 1 398 ? 139.206 148.738 160.609 1.00 54.49 270 VAL A O 1
ATOM 1864 N N . ASN A 1 399 ? 137.241 147.907 161.307 1.00 53.39 271 ASN A N 1
ATOM 1865 C CA . ASN A 1 399 ? 136.715 147.851 159.949 1.00 53.56 271 ASN A CA 1
ATOM 1866 C C . ASN A 1 399 ? 136.445 149.246 159.402 1.00 57.87 271 ASN A C 1
ATOM 1867 O O . ASN A 1 399 ? 136.688 149.511 158.220 1.00 60.52 271 ASN A O 1
ATOM 1872 N N . LYS A 1 400 ? 135.942 150.148 160.241 1.00 57.74 272 LYS A N 1
ATOM 1873 C CA . LYS A 1 400 ? 135.557 151.485 159.816 1.00 54.51 272 LYS A CA 1
ATOM 1874 C C . LYS A 1 400 ? 136.580 152.553 160.175 1.00 55.04 272 LYS A C 1
ATOM 1875 O O . LYS A 1 400 ? 136.356 153.727 159.870 1.00 57.38 272 LYS A O 1
ATOM 1881 N N . ASN A 1 401 ? 137.692 152.184 160.812 1.00 54.32 273 ASN A N 1
ATOM 1882 C CA . ASN A 1 401 ? 138.756 153.129 161.152 1.00 49.45 273 ASN A CA 1
ATOM 1883 C C . ASN A 1 401 ? 138.227 154.271 162.019 1.00 48.30 273 ASN A C 1
ATOM 1884 O O . ASN A 1 401 ? 138.215 155.431 161.614 1.00 47.90 273 ASN A O 1
ATOM 1889 N N . ILE A 1 402 ? 137.783 153.931 163.226 1.00 48.73 274 ILE A N 1
ATOM 1890 C CA . ILE A 1 402 ? 137.280 154.940 164.157 1.00 45.93 274 ILE A CA 1
ATOM 1891 C C . ILE A 1 402 ? 137.720 154.582 165.567 1.00 46.41 274 ILE A C 1
ATOM 1892 O O . ILE A 1 402 ? 137.848 153.403 165.903 1.00 51.76 274 ILE A O 1
ATOM 1897 N N . VAL A 1 403 ? 137.980 155.598 166.382 1.00 40.09 275 VAL A N 1
ATOM 1898 C CA . VAL A 1 403 ? 138.306 155.417 167.788 1.00 37.00 275 VAL A CA 1
ATOM 1899 C C . VAL A 1 403 ? 137.433 156.368 168.591 1.00 40.78 275 VAL A C 1
ATOM 1900 O O . VAL A 1 403 ? 137.480 157.586 168.387 1.00 45.57 275 VAL A O 1
ATOM 1904 N N . THR A 1 404 ? 136.630 155.811 169.489 1.00 42.93 276 THR A N 1
ATOM 1905 C CA . THR A 1 404 ? 135.775 156.589 170.371 1.00 37.95 276 THR A CA 1
ATOM 1906 C C . THR A 1 404 ? 136.442 156.671 171.734 1.00 40.38 276 THR A C 1
ATOM 1907 O O . THR A 1 404 ? 136.600 155.648 172.417 1.00 46.72 276 THR A O 1
ATOM 1911 N N . VAL A 1 405 ? 136.818 157.891 172.117 1.00 40.02 277 VAL A N 1
ATOM 1912 C CA . VAL A 1 405 ? 137.532 158.188 173.347 1.00 37.14 277 VAL A CA 1
ATOM 1913 C C . VAL A 1 405 ? 136.708 159.185 174.149 1.00 39.20 277 VAL A C 1
ATOM 1914 O O . VAL A 1 405 ? 135.782 159.817 173.641 1.00 41.12 277 VAL A O 1
ATOM 1918 N N . THR A 1 406 ? 137.065 159.324 175.421 1.00 40.47 278 THR A N 1
ATOM 1919 C CA . THR A 1 406 ? 136.288 160.157 176.327 1.00 37.43 278 THR A CA 1
ATOM 1920 C C . THR A 1 406 ? 136.452 161.631 175.991 1.00 35.80 278 THR A C 1
ATOM 1921 O O . THR A 1 406 ? 137.551 162.097 175.681 1.00 40.27 278 THR A O 1
ATOM 1925 N N . GLY A 1 407 ? 135.347 162.364 176.053 1.00 36.54 279 GLY A N 1
ATOM 1926 C CA . GLY A 1 407 ? 135.358 163.798 175.887 1.00 37.08 279 GLY A CA 1
ATOM 1927 C C . GLY A 1 407 ? 135.226 164.291 174.466 1.00 33.37 279 GLY A C 1
ATOM 1928 O O . GLY A 1 407 ? 135.024 165.492 174.265 1.00 39.39 279 GLY A O 1
ATOM 1929 N N . PHE A 1 408 ? 135.315 163.411 173.478 1.00 28.29 280 PHE A N 1
ATOM 1930 C CA . PHE A 1 408 ? 135.252 163.796 172.081 1.00 27.31 280 PHE A CA 1
ATOM 1931 C C . PHE A 1 408 ? 134.224 162.939 171.361 1.00 32.66 280 PHE A C 1
ATOM 1932 O O . PHE A 1 408 ? 133.898 161.831 171.788 1.00 38.78 280 PHE A O 1
ATOM 1940 N N . SER A 1 409 ? 133.716 163.469 170.255 1.00 33.85 281 SER A N 1
ATOM 1941 C CA . SER A 1 409 ? 132.979 162.658 169.309 1.00 35.15 281 SER A CA 1
ATOM 1942 C C . SER A 1 409 ? 133.953 161.755 168.553 1.00 42.53 281 SER A C 1
ATOM 1943 O O . SER A 1 409 ? 135.167 161.964 168.600 1.00 48.01 281 SER A O 1
ATOM 1946 N N . PRO A 1 410 ? 133.449 160.738 167.857 1.00 38.59 282 PRO A N 1
ATOM 1947 C CA . PRO A 1 410 ? 134.346 159.760 167.232 1.00 38.54 282 PRO A CA 1
ATOM 1948 C C . PRO A 1 410 ? 135.376 160.416 166.325 1.00 41.12 282 PRO A C 1
ATOM 1949 O O . PRO A 1 410 ? 135.086 161.376 165.612 1.00 45.98 282 PRO A O 1
ATOM 1953 N N . ILE A 1 411 ? 136.591 159.873 166.353 1.00 39.62 283 ILE A N 1
ATOM 1954 C CA . ILE A 1 411 ? 137.732 160.409 165.622 1.00 41.28 283 ILE A CA 1
ATOM 1955 C C . ILE A 1 411 ? 138.075 159.455 164.488 1.00 45.60 283 ILE A C 1
ATOM 1956 O O . ILE A 1 411 ? 137.906 158.239 164.617 1.00 50.23 283 ILE A O 1
ATOM 1961 N N . THR A 1 412 ? 138.559 160.008 163.379 1.00 44.21 284 THR A N 1
ATOM 1962 C CA . THR A 1 412 ? 138.963 159.211 162.230 1.00 42.96 284 THR A CA 1
ATOM 1963 C C . THR A 1 412 ? 140.464 158.970 162.253 1.00 44.32 284 THR A C 1
ATOM 1964 O O . THR A 1 412 ? 141.242 159.855 162.616 1.00 49.28 284 THR A O 1
ATOM 1968 N N . ILE A 1 413 ? 140.864 157.769 161.857 1.00 43.94 285 ILE A N 1
ATOM 1969 C CA . ILE A 1 413 ? 142.262 157.359 161.842 1.00 42.08 285 ILE A CA 1
ATOM 1970 C C . ILE A 1 413 ? 142.765 157.412 160.409 1.00 45.60 285 ILE A C 1
ATOM 1971 O O . ILE A 1 413 ? 142.134 156.861 159.500 1.00 51.29 285 ILE A O 1
ATOM 1976 N N . ILE A 1 414 ? 143.900 158.077 160.206 1.00 43.60 286 ILE A N 1
ATOM 1977 C CA . ILE A 1 414 ? 144.472 158.253 158.877 1.00 43.44 286 ILE A CA 1
ATOM 1978 C C . ILE A 1 414 ? 145.816 157.542 158.799 1.00 45.73 286 ILE A C 1
ATOM 1979 O O . ILE A 1 414 ? 146.721 157.975 158.078 1.00 48.38 286 ILE A O 1
ATOM 1984 N N . ASP A 1 415 ? 145.951 156.446 159.538 1.00 46.24 287 ASP A N 1
ATOM 1985 C CA . ASP A 1 415 ? 147.130 155.595 159.517 1.00 44.40 287 ASP A CA 1
ATOM 1986 C C . ASP A 1 415 ? 146.787 154.312 158.775 1.00 44.86 287 ASP A C 1
ATOM 1987 O O . ASP A 1 415 ? 145.688 153.773 158.935 1.00 48.84 287 ASP A O 1
ATOM 1992 N N . LYS A 1 416 ? 147.721 153.823 157.962 1.00 44.07 288 LYS A N 1
ATOM 1993 C CA . LYS A 1 416 ? 147.444 152.672 157.113 1.00 41.99 288 LYS A CA 1
ATOM 1994 C C . LYS A 1 416 ? 147.854 151.343 157.727 1.00 42.80 288 LYS A C 1
ATOM 1995 O O . LYS A 1 416 ? 147.287 150.312 157.354 1.00 45.44 288 LYS A O 1
ATOM 2001 N N . ASN A 1 417 ? 148.816 151.335 158.648 1.00 43.34 289 ASN A N 1
ATOM 2002 C CA . ASN A 1 417 ? 149.323 150.100 159.234 1.00 42.83 289 ASN A CA 1
ATOM 2003 C C . ASN A 1 417 ? 148.961 149.965 160.708 1.00 45.25 289 ASN A C 1
ATOM 2004 O O . ASN A 1 417 ? 149.582 149.173 161.420 1.00 48.93 289 ASN A O 1
ATOM 2009 N N . TRP A 1 418 ? 147.966 150.711 161.185 1.00 45.00 290 TRP A N 1
ATOM 2010 C CA . TRP A 1 418 ? 147.679 150.695 162.614 1.00 42.76 290 TRP A CA 1
ATOM 2011 C C . TRP A 1 418 ? 147.054 149.380 163.053 1.00 42.14 290 TRP A C 1
ATOM 2012 O O . TRP A 1 418 ? 147.328 148.909 164.161 1.00 47.80 290 TRP A O 1
ATOM 2023 N N . VAL A 1 419 ? 146.232 148.766 162.206 1.00 41.02 291 VAL A N 1
ATOM 2024 C CA . VAL A 1 419 ? 145.604 147.504 162.577 1.00 38.11 291 VAL A CA 1
ATOM 2025 C C . VAL A 1 419 ? 146.657 146.420 162.744 1.00 38.39 291 VAL A C 1
ATOM 2026 O O . VAL A 1 419 ? 146.540 145.549 163.612 1.00 43.11 291 VAL A O 1
ATOM 2030 N N . LYS A 1 420 ? 147.699 146.450 161.915 1.00 40.02 292 LYS A N 1
ATOM 2031 C CA . LYS A 1 420 ? 148.736 145.428 161.981 1.00 40.99 292 LYS A CA 1
ATOM 2032 C C . LYS A 1 420 ? 149.663 145.648 163.167 1.00 42.56 292 LYS A C 1
ATOM 2033 O O . LYS A 1 420 ? 150.086 144.686 163.816 1.00 46.56 292 LYS A O 1
ATOM 2039 N N . ARG A 1 421 ? 149.997 146.903 163.463 1.00 42.77 293 ARG A N 1
ATOM 2040 C CA . ARG A 1 421 ? 150.893 147.182 164.579 1.00 40.97 293 ARG A CA 1
ATOM 2041 C C . ARG A 1 421 ? 150.202 146.961 165.914 1.00 41.98 293 ARG A C 1
ATOM 2042 O O . ARG A 1 421 ? 150.802 146.415 166.846 1.00 46.68 293 ARG A O 1
ATOM 2050 N N . LEU A 1 422 ? 148.943 147.378 166.030 1.00 40.85 294 LEU A N 1
ATOM 2051 C CA . LEU A 1 422 ? 148.239 147.246 167.296 1.00 40.64 294 LEU A CA 1
ATOM 2052 C C . LEU A 1 422 ? 148.095 145.784 167.688 1.00 43.92 294 LEU A C 1
ATOM 2053 O O . LEU A 1 422 ? 148.341 145.413 168.840 1.00 46.86 294 LEU A O 1
ATOM 2058 N N . ASN A 1 423 ? 147.709 144.934 166.740 1.00 45.05 295 ASN A N 1
ATOM 2059 C CA . ASN A 1 423 ? 147.612 143.496 166.969 1.00 46.14 295 ASN A CA 1
ATOM 2060 C C . ASN A 1 423 ? 146.630 143.202 168.103 1.00 48.31 295 ASN A C 1
ATOM 2061 O O . ASN A 1 423 ? 146.959 142.573 169.109 1.00 50.27 295 ASN A O 1
ATOM 2066 N N . LEU A 1 424 ? 145.398 143.671 167.909 1.00 46.91 296 LEU A N 1
ATOM 2067 C CA . LEU A 1 424 ? 144.417 143.692 168.984 1.00 45.36 296 LEU A CA 1
ATOM 2068 C C . LEU A 1 424 ? 143.914 142.304 169.350 1.00 48.30 296 LEU A C 1
ATOM 2069 O O . LEU A 1 424 ? 143.218 142.162 170.359 1.00 53.89 296 LEU A O 1
ATOM 2074 N N . SER A 1 425 ? 144.236 141.284 168.561 1.00 46.69 297 SER A N 1
ATOM 2075 C CA . SER A 1 425 ? 143.809 139.927 168.870 1.00 48.97 297 SER A CA 1
ATOM 2076 C C . SER A 1 425 ? 144.790 139.184 169.762 1.00 50.55 297 SER A C 1
ATOM 2077 O O . SER A 1 425 ? 144.531 138.027 170.106 1.00 55.11 297 SER A O 1
ATOM 2080 N N . GLN A 1 426 ? 145.906 139.806 170.135 1.00 48.12 298 GLN A N 1
ATOM 2081 C CA . GLN A 1 426 ? 146.877 139.157 171.004 1.00 48.34 298 GLN A CA 1
ATOM 2082 C C . GLN A 1 426 ? 147.462 140.101 172.046 1.00 50.35 298 GLN A C 1
ATOM 2083 O O . GLN A 1 426 ? 148.448 139.738 172.695 1.00 54.17 298 GLN A O 1
ATOM 2089 N N . VAL A 1 427 ? 146.905 141.295 172.219 1.00 47.66 299 VAL A N 1
ATOM 2090 C CA . VAL A 1 427 ? 147.391 142.272 173.177 1.00 42.21 299 VAL A CA 1
ATOM 2091 C C . VAL A 1 427 ? 146.214 142.755 174.015 1.00 41.49 299 VAL A C 1
ATOM 2092 O O . VAL A 1 427 ? 145.093 142.272 173.881 1.00 47.67 299 VAL A O 1
ATOM 2096 N N . LEU A 1 428 ? 146.485 143.716 174.887 1.00 38.07 300 LEU A N 1
ATOM 2097 C CA . LEU A 1 428 ? 145.481 144.210 175.817 1.00 39.20 300 LEU A CA 1
ATOM 2098 C C . LEU A 1 428 ? 145.642 145.710 176.029 1.00 41.70 300 LEU A C 1
ATOM 2099 O O . LEU A 1 428 ? 146.569 146.134 176.729 1.00 44.38 300 LEU A O 1
ATOM 2104 N N . PRO A 1 429 ? 144.781 146.547 175.449 1.00 36.51 301 PRO A N 1
ATOM 2105 C CA . PRO A 1 429 ? 144.898 147.989 175.682 1.00 33.05 301 PRO A CA 1
ATOM 2106 C C . PRO A 1 429 ? 144.707 148.336 177.148 1.00 35.59 301 PRO A C 1
ATOM 2107 O O . PRO A 1 429 ? 143.816 147.810 177.817 1.00 39.55 301 PRO A O 1
ATOM 2111 N N . ARG A 1 430 ? 145.549 149.241 177.645 1.00 33.77 302 ARG A N 1
ATOM 2112 C CA . ARG A 1 430 ? 145.507 149.657 179.039 1.00 33.36 302 ARG A CA 1
ATOM 2113 C C . ARG A 1 430 ? 145.149 151.129 179.197 1.00 35.86 302 ARG A C 1
ATOM 2114 O O . ARG A 1 430 ? 144.202 151.460 179.913 1.00 40.78 302 ARG A O 1
ATOM 2122 N N . THR A 1 431 ? 145.886 152.026 178.550 1.00 36.47 303 THR A N 1
ATOM 2123 C CA . THR A 1 431 ? 145.727 153.459 178.741 1.00 35.98 303 THR A CA 1
ATOM 2124 C C . THR A 1 431 ? 146.020 154.160 177.424 1.00 37.43 303 THR A C 1
ATOM 2125 O O . THR A 1 431 ? 146.525 153.549 176.477 1.00 41.84 303 THR A O 1
ATOM 2129 N N . TYR A 1 432 ? 145.717 155.457 177.355 1.00 35.86 304 TYR A N 1
ATOM 2130 C CA . TYR A 1 432 ? 145.977 156.174 176.114 1.00 34.25 304 TYR A CA 1
ATOM 2131 C C . TYR A 1 432 ? 146.297 157.639 176.380 1.00 36.70 304 TYR A C 1
ATOM 2132 O O . TYR A 1 432 ? 146.138 158.151 177.489 1.00 40.33 304 TYR A O 1
ATOM 2141 N N . MET A 1 433 ? 146.798 158.294 175.334 1.00 35.18 305 MET A N 1
ATOM 2142 C CA . MET A 1 433 ? 147.133 159.711 175.377 1.00 33.62 305 MET A CA 1
ATOM 2143 C C . MET A 1 433 ? 146.854 160.344 174.023 1.00 38.57 305 MET A C 1
ATOM 2144 O O . MET A 1 433 ? 147.257 159.805 172.991 1.00 42.60 305 MET A O 1
ATOM 2149 N N . LEU A 1 434 ? 146.181 161.487 174.032 1.00 39.58 306 LEU A N 1
ATOM 2150 C CA . LEU A 1 434 ? 146.019 162.311 172.841 1.00 35.33 306 LEU A CA 1
ATOM 2151 C C . LEU A 1 434 ? 147.137 163.343 172.814 1.00 38.26 306 LEU A C 1
ATOM 2152 O O . LEU A 1 434 ? 147.258 164.159 173.734 1.00 41.32 306 LEU A O 1
ATOM 2157 N N . THR A 1 435 ? 147.949 163.307 171.763 1.00 39.50 307 THR A N 1
ATOM 2158 C CA . THR A 1 435 ? 149.149 164.119 171.660 1.00 38.88 307 THR A CA 1
ATOM 2159 C C . THR A 1 435 ? 149.081 165.000 170.424 1.00 39.51 307 THR A C 1
ATOM 2160 O O . THR A 1 435 ? 148.428 164.663 169.434 1.00 44.51 307 THR A O 1
ATOM 2164 N N . GLN A 1 436 ? 149.777 166.128 170.490 1.00 44.15 308 GLN A N 1
ATOM 2165 C CA . GLN A 1 436 ? 149.879 167.068 169.385 1.00 44.12 308 GLN A CA 1
ATOM 2166 C C . GLN A 1 436 ? 151.349 167.315 169.092 1.00 45.46 308 GLN A C 1
ATOM 2167 O O . GLN A 1 436 ? 152.120 167.622 170.005 1.00 50.62 308 GLN A O 1
ATOM 2173 N N . ASN A 1 437 ? 151.732 167.188 167.831 1.00 44.90 309 ASN A N 1
ATOM 2174 C CA . ASN A 1 437 ? 153.093 167.404 167.376 1.00 44.42 309 ASN A CA 1
ATOM 2175 C C . ASN A 1 437 ? 153.038 168.236 166.107 1.00 44.77 309 ASN A C 1
ATOM 2176 O O . ASN A 1 437 ? 151.980 168.348 165.479 1.00 49.01 309 ASN A O 1
ATOM 2181 N N . PRO A 1 438 ? 154.160 168.831 165.702 1.00 40.66 310 PRO A N 1
ATOM 2182 C CA . PRO A 1 438 ? 154.156 169.592 164.447 1.00 41.49 310 PRO A CA 1
ATOM 2183 C C . PRO A 1 438 ? 153.671 168.784 163.261 1.00 46.62 310 PRO A C 1
ATOM 2184 O O . PRO A 1 438 ? 153.140 169.360 162.305 1.00 47.74 310 PRO A O 1
ATOM 2188 N N . SER A 1 439 ? 153.833 167.462 163.293 1.00 45.99 311 SER A N 1
ATOM 2189 C CA . SER A 1 439 ? 153.350 166.625 162.204 1.00 43.42 311 SER A CA 1
ATOM 2190 C C . SER A 1 439 ? 151.838 166.443 162.237 1.00 44.64 311 SER A C 1
ATOM 2191 O O . SER A 1 439 ? 151.220 166.295 161.178 1.00 47.77 311 SER A O 1
ATOM 2194 N N . GLY A 1 440 ? 151.224 166.448 163.415 1.00 44.03 312 GLY A N 1
ATOM 2195 C CA . GLY A 1 440 ? 149.779 166.343 163.497 1.00 42.30 312 GLY A CA 1
ATOM 2196 C C . GLY A 1 440 ? 149.348 165.825 164.858 1.00 43.85 312 GLY A C 1
ATOM 2197 O O . GLY A 1 440 ? 150.090 165.904 165.831 1.00 47.32 312 GLY A O 1
ATOM 2198 N N . TYR A 1 441 ? 148.129 165.299 164.895 1.00 42.04 313 TYR A N 1
ATOM 2199 C CA . TYR A 1 441 ? 147.531 164.787 166.117 1.00 37.57 313 TYR A CA 1
ATOM 2200 C C . TYR A 1 441 ? 147.630 163.270 166.153 1.00 39.97 313 TYR A C 1
ATOM 2201 O O . TYR A 1 441 ? 147.344 162.593 165.162 1.00 44.60 313 TYR A O 1
ATOM 2210 N N . TYR A 1 442 ? 148.030 162.741 167.304 1.00 39.33 314 TYR A N 1
ATOM 2211 C CA . TYR A 1 442 ? 148.241 161.317 167.480 1.00 36.08 314 TYR A CA 1
ATOM 2212 C C . TYR A 1 442 ? 147.452 160.808 168.673 1.00 37.87 314 TYR A C 1
ATOM 2213 O O . TYR A 1 442 ? 147.139 161.556 169.600 1.00 41.96 314 TYR A O 1
ATOM 2222 N N . ILE A 1 443 ? 147.142 159.518 168.636 1.00 36.21 315 ILE A N 1
ATOM 2223 C CA . ILE A 1 443 ? 146.651 158.776 169.786 1.00 32.66 315 ILE A CA 1
ATOM 2224 C C . ILE A 1 443 ? 147.661 157.681 170.082 1.00 36.89 315 ILE A C 1
ATOM 2225 O O . ILE A 1 443 ? 148.021 156.903 169.193 1.00 43.23 315 ILE A O 1
ATOM 2230 N N . ASN A 1 444 ? 148.148 157.653 171.314 1.00 37.76 316 ASN A N 1
ATOM 2231 C CA . ASN A 1 444 ? 149.111 156.667 171.771 1.00 33.25 316 ASN A CA 1
ATOM 2232 C C . ASN A 1 444 ? 148.387 155.699 172.687 1.00 36.73 316 ASN A C 1
ATOM 2233 O O . ASN A 1 444 ? 147.852 156.109 173.720 1.00 42.19 316 ASN A O 1
ATOM 2238 N N . ILE A 1 445 ? 148.367 154.427 172.306 1.00 34.68 317 ILE A N 1
ATOM 2239 C CA . ILE A 1 445 ? 147.691 153.378 173.056 1.00 31.59 317 ILE A CA 1
ATOM 2240 C C . ILE A 1 445 ? 148.754 152.471 173.649 1.00 35.18 317 ILE A C 1
ATOM 2241 O O . ILE A 1 445 ? 149.640 151.996 172.930 1.00 42.47 317 ILE A O 1
ATOM 2246 N N . VAL A 1 446 ? 148.677 152.238 174.954 1.00 35.27 318 VAL A N 1
ATOM 2247 C CA . VAL A 1 446 ? 149.621 151.374 175.649 1.00 34.19 318 VAL A CA 1
ATOM 2248 C C . VAL A 1 446 ? 149.049 149.967 175.677 1.00 37.68 318 VAL A C 1
ATOM 2249 O O . VAL A 1 446 ? 147.885 149.768 176.044 1.00 41.60 318 VAL A O 1
ATOM 2253 N N . ILE A 1 447 ? 149.864 148.991 175.287 1.00 39.11 319 ILE A N 1
ATOM 2254 C CA . ILE A 1 447 ? 149.452 147.599 175.213 1.00 36.19 319 ILE A CA 1
ATOM 2255 C C . ILE A 1 447 ? 150.433 146.739 175.996 1.00 41.22 319 ILE A C 1
ATOM 2256 O O . ILE A 1 447 ? 151.624 147.055 176.107 1.00 45.62 319 ILE A O 1
ATOM 2261 N N . ALA A 1 448 ? 149.915 145.633 176.528 1.00 39.60 320 ALA A N 1
ATOM 2262 C CA . ALA A 1 448 ? 150.686 144.722 177.357 1.00 40.34 320 ALA A CA 1
ATOM 2263 C C . ALA A 1 448 ? 150.185 143.301 177.139 1.00 43.40 320 ALA A C 1
ATOM 2264 O O . ALA A 1 448 ? 149.265 143.055 176.356 1.00 49.55 320 ALA A O 1
ATOM 2266 N N . HIS A 1 449 ? 150.807 142.363 177.843 1.00 45.07 321 HIS A N 1
ATOM 2267 C CA . HIS A 1 449 ? 150.455 140.960 177.727 1.00 44.89 321 HIS A CA 1
ATOM 2268 C C . HIS A 1 449 ? 149.067 140.713 178.318 1.00 48.02 321 HIS A C 1
ATOM 2269 O O . HIS A 1 449 ? 148.660 141.393 179.263 1.00 53.76 321 HIS A O 1
ATOM 2276 N N . PRO A 1 450 ? 148.318 139.746 177.784 1.00 46.97 322 PRO A N 1
ATOM 2277 C CA . PRO A 1 450 ? 146.980 139.485 178.336 1.00 49.52 322 PRO A CA 1
ATOM 2278 C C . PRO A 1 450 ? 146.974 139.161 179.818 1.00 53.94 322 PRO A C 1
ATOM 2279 O O . PRO A 1 450 ? 146.046 139.569 180.524 1.00 55.75 322 PRO A O 1
ATOM 2283 N N . LEU A 1 451 ? 147.978 138.439 180.316 1.00 57.82 323 LEU A N 1
ATOM 2284 C CA . LEU A 1 451 ? 148.008 138.074 181.727 1.00 55.44 323 LEU A CA 1
ATOM 2285 C C . LEU A 1 451 ? 148.135 139.283 182.641 1.00 53.00 323 LEU A C 1
ATOM 2286 O O . LEU A 1 451 ? 147.793 139.188 183.824 1.00 59.00 323 LEU A O 1
ATOM 2291 N N . HIS A 1 452 ? 148.606 140.413 182.120 1.00 47.66 324 HIS A N 1
ATOM 2292 C CA . HIS A 1 452 ? 148.826 141.588 182.953 1.00 49.58 324 HIS A CA 1
ATOM 2293 C C . HIS A 1 452 ? 147.587 141.932 183.772 1.00 57.53 324 HIS A C 1
ATOM 2294 O O . HIS A 1 452 ? 147.690 142.226 184.969 1.00 62.89 324 HIS A O 1
ATOM 2301 N N . GLU A 1 453 ? 146.404 141.881 183.155 1.00 59.22 325 GLU A N 1
ATOM 2302 C CA . GLU A 1 453 ? 145.189 142.272 183.860 1.00 57.79 325 GLU A CA 1
ATOM 2303 C C . GLU A 1 453 ? 144.944 141.432 185.103 1.00 59.69 325 GLU A C 1
ATOM 2304 O O . GLU A 1 453 ? 144.373 141.942 186.072 1.00 61.63 325 GLU A O 1
ATOM 2310 N N . GLU A 1 454 ? 145.348 140.161 185.102 1.00 58.38 326 GLU A N 1
ATOM 2311 C CA . GLU A 1 454 ? 145.269 139.376 186.327 1.00 54.66 326 GLU A CA 1
ATOM 2312 C C . GLU A 1 454 ? 146.259 139.893 187.358 1.00 57.21 326 GLU A C 1
ATOM 2313 O O . GLU A 1 454 ? 145.893 140.164 188.508 1.00 61.77 326 GLU A O 1
ATOM 2319 N N . LYS A 1 455 ? 147.511 140.086 186.945 1.00 56.29 327 LYS A N 1
ATOM 2320 C CA . LYS A 1 455 ? 148.552 140.478 187.885 1.00 55.34 327 LYS A CA 1
ATOM 2321 C C . LYS A 1 455 ? 148.135 141.711 188.671 1.00 57.26 327 LYS A C 1
ATOM 2322 O O . LYS A 1 455 ? 148.146 141.706 189.908 1.00 62.20 327 LYS A O 1
ATOM 2328 N N . ILE A 1 456 ? 147.721 142.766 187.970 1.00 56.86 328 ILE A N 1
ATOM 2329 C CA . ILE A 1 456 ? 147.345 143.997 188.654 1.00 55.40 328 ILE A CA 1
ATOM 2330 C C . ILE A 1 456 ? 146.217 143.729 189.634 1.00 56.05 328 ILE A C 1
ATOM 2331 O O . ILE A 1 456 ? 146.245 144.202 190.778 1.00 63.53 328 ILE A O 1
ATOM 2336 N N . ALA A 1 457 ? 145.222 142.945 189.219 1.00 54.55 329 ALA A N 1
ATOM 2337 C CA . ALA A 1 457 ? 144.114 142.652 190.117 1.00 56.58 329 ALA A CA 1
ATOM 2338 C C . ALA A 1 457 ? 144.613 142.090 191.437 1.00 64.24 329 ALA A C 1
ATOM 2339 O O . ALA A 1 457 ? 144.057 142.402 192.495 1.00 69.49 329 ALA A O 1
ATOM 2341 N N . LEU A 1 458 ? 145.660 141.265 191.398 1.00 63.69 330 LEU A N 1
ATOM 2342 C CA . LEU A 1 458 ? 146.232 140.745 192.631 1.00 59.29 330 LEU A CA 1
ATOM 2343 C C . LEU A 1 458 ? 147.045 141.804 193.358 1.00 61.28 330 LEU A C 1
ATOM 2344 O O . LEU A 1 458 ? 146.948 141.930 194.581 1.00 69.73 330 LEU A O 1
ATOM 2349 N N . VAL A 1 459 ? 147.842 142.583 192.629 1.00 59.27 331 VAL A N 1
ATOM 2350 C CA . VAL A 1 459 ? 148.702 143.563 193.283 1.00 60.57 331 VAL A CA 1
ATOM 2351 C C . VAL A 1 459 ? 147.858 144.562 194.061 1.00 67.46 331 VAL A C 1
ATOM 2352 O O . VAL A 1 459 ? 148.089 144.807 195.251 1.00 74.86 331 VAL A O 1
ATOM 2356 N N . LYS A 1 460 ? 146.838 145.125 193.410 1.00 68.72 332 LYS A N 1
ATOM 2357 C CA . LYS A 1 460 ? 145.963 146.073 194.086 1.00 69.99 332 LYS A CA 1
ATOM 2358 C C . LYS A 1 460 ? 145.252 145.443 195.271 1.00 73.76 332 LYS A C 1
ATOM 2359 O O . LYS A 1 460 ? 144.753 146.166 196.139 1.00 77.46 332 LYS A O 1
ATOM 2365 N N . LYS A 1 461 ? 145.183 144.115 195.321 1.00 72.94 333 LYS A N 1
ATOM 2366 C CA . LYS A 1 461 ? 144.531 143.423 196.421 1.00 71.70 333 LYS A CA 1
ATOM 2367 C C . LYS A 1 461 ? 145.450 143.204 197.611 1.00 75.12 333 LYS A C 1
ATOM 2368 O O . LYS A 1 461 ? 144.963 142.837 198.684 1.00 80.33 333 LYS A O 1
ATOM 2374 N N . LEU A 1 462 ? 146.756 143.415 197.458 1.00 77.12 334 LEU A N 1
ATOM 2375 C CA . LEU A 1 462 ? 147.666 143.196 198.580 1.00 79.87 334 LEU A CA 1
ATOM 2376 C C . LEU A 1 462 ? 147.375 144.121 199.749 1.00 83.00 334 LEU A C 1
ATOM 2377 O O . LEU A 1 462 ? 147.344 143.641 200.895 1.00 89.87 334 LEU A O 1
ATOM 2382 N N . PRO A 1 463 ? 147.162 145.423 199.555 1.00 82.86 335 PRO A N 1
ATOM 2383 C CA . PRO A 1 463 ? 146.877 146.284 200.711 1.00 87.38 335 PRO A CA 1
ATOM 2384 C C . PRO A 1 463 ? 145.682 145.821 201.518 1.00 87.06 335 PRO A C 1
ATOM 2385 O O . PRO A 1 463 ? 145.639 146.054 202.732 1.00 90.76 335 PRO A O 1
ATOM 2389 N N . LYS A 1 464 ? 144.707 145.173 200.885 1.00 86.51 336 LYS A N 1
ATOM 2390 C CA . LYS A 1 464 ? 143.544 144.692 201.620 1.00 89.54 336 LYS A CA 1
ATOM 2391 C C . LYS A 1 464 ? 143.936 143.588 202.594 1.00 91.10 336 LYS A C 1
ATOM 2392 O O . LYS A 1 464 ? 143.698 143.694 203.802 1.00 96.92 336 LYS A O 1
ATOM 2398 N N . VAL A 1 465 ? 144.555 142.521 202.085 1.00 86.48 337 VAL A N 1
ATOM 2399 C CA . VAL A 1 465 ? 144.892 141.388 202.941 1.00 88.22 337 VAL A CA 1
ATOM 2400 C C . VAL A 1 465 ? 145.917 141.796 203.990 1.00 90.71 337 VAL A C 1
ATOM 2401 O O . VAL A 1 465 ? 145.827 141.394 205.156 1.00 94.99 337 VAL A O 1
ATOM 2405 N N . LYS A 1 466 ? 146.905 142.601 203.600 1.00 87.76 338 LYS A N 1
ATOM 2406 C CA . LYS A 1 466 ? 147.867 143.095 204.577 1.00 91.82 338 LYS A CA 1
ATOM 2407 C C . LYS A 1 466 ? 147.170 143.873 205.684 1.00 93.86 338 LYS A C 1
ATOM 2408 O O . LYS A 1 466 ? 147.668 143.943 206.813 1.00 95.83 338 LYS A O 1
ATOM 2414 N N . LYS A 1 467 ? 146.018 144.470 205.378 1.00 97.13 339 LYS A N 1
ATOM 2415 C CA . LYS A 1 467 ? 145.258 145.201 206.382 1.00 98.93 339 LYS A CA 1
ATOM 2416 C C . LYS A 1 467 ? 144.267 144.318 207.128 1.00 96.12 339 LYS A C 1
ATOM 2417 O O . LYS A 1 467 ? 143.739 144.742 208.162 1.00 97.71 339 LYS A O 1
ATOM 2423 N N . GLU A 1 468 ? 144.012 143.104 206.643 1.00 93.02 340 GLU A N 1
ATOM 2424 C CA . GLU A 1 468 ? 142.969 142.250 207.199 1.00 95.44 340 GLU A CA 1
ATOM 2425 C C . GLU A 1 468 ? 143.511 140.997 207.872 1.00 98.19 340 GLU A C 1
ATOM 2426 O O . GLU A 1 468 ? 142.955 140.555 208.881 1.00 100.39 340 GLU A O 1
ATOM 2432 N N . PHE A 1 469 ? 144.579 140.406 207.335 1.00 97.02 341 PHE A N 1
ATOM 2433 C CA . PHE A 1 469 ? 145.166 139.198 207.894 1.00 93.20 341 PHE A CA 1
ATOM 2434 C C . PHE A 1 469 ? 146.610 139.361 208.335 1.00 95.48 341 PHE A C 1
ATOM 2435 O O . PHE A 1 469 ? 147.107 138.504 209.073 1.00 96.97 341 PHE A O 1
ATOM 2443 N N . GLY A 1 470 ? 147.294 140.416 207.912 1.00 97.38 342 GLY A N 1
ATOM 2444 C CA . GLY A 1 470 ? 148.691 140.607 208.235 1.00 96.90 342 GLY A CA 1
ATOM 2445 C C . GLY A 1 470 ? 149.613 139.978 207.204 1.00 100.08 342 GLY A C 1
ATOM 2446 O O . GLY A 1 470 ? 149.253 139.052 206.480 1.00 100.53 342 GLY A O 1
ATOM 2447 N N . GLU A 1 471 ? 150.838 140.502 207.148 1.00 101.58 343 GLU A N 1
ATOM 2448 C CA . GLU A 1 471 ? 151.806 140.018 206.171 1.00 103.84 343 GLU A CA 1
ATOM 2449 C C . GLU A 1 471 ? 152.238 138.583 206.440 1.00 105.19 343 GLU A C 1
ATOM 2450 O O . GLU A 1 471 ? 152.791 137.939 205.541 1.00 105.22 343 GLU A O 1
ATOM 2456 N N . ASP A 1 472 ? 152.006 138.069 207.644 1.00 102.67 344 ASP A N 1
ATOM 2457 C CA . ASP A 1 472 ? 152.423 136.722 208.003 1.00 102.11 344 ASP A CA 1
ATOM 2458 C C . ASP A 1 472 ? 151.352 135.676 207.732 1.00 99.56 344 ASP A C 1
ATOM 2459 O O . ASP A 1 472 ? 151.606 134.486 207.938 1.00 102.18 344 ASP A O 1
ATOM 2464 N N . SER A 1 473 ? 150.170 136.080 207.277 1.00 96.90 345 SER A N 1
ATOM 2465 C CA . SER A 1 473 ? 149.095 135.132 207.044 1.00 97.80 345 SER A CA 1
ATOM 2466 C C . SER A 1 473 ? 149.344 134.339 205.765 1.00 97.96 345 SER A C 1
ATOM 2467 O O . SER A 1 473 ? 150.191 134.685 204.938 1.00 101.08 345 SER A O 1
ATOM 2470 N N . GLN A 1 474 ? 148.588 133.251 205.608 1.00 96.34 346 GLN A N 1
ATOM 2471 C CA . GLN A 1 474 ? 148.751 132.413 204.427 1.00 99.98 346 GLN A CA 1
ATOM 2472 C C . GLN A 1 474 ? 148.178 133.077 203.184 1.00 97.02 346 GLN A C 1
ATOM 2473 O O . GLN A 1 474 ? 148.620 132.783 202.067 1.00 96.82 346 GLN A O 1
ATOM 2479 N N . GLU A 1 475 ? 147.200 133.967 203.348 1.00 95.47 347 GLU A N 1
ATOM 2480 C CA . GLU A 1 475 ? 146.668 134.684 202.196 1.00 96.99 347 GLU A CA 1
ATOM 2481 C C . GLU A 1 475 ? 147.750 135.526 201.535 1.00 93.14 347 GLU A C 1
ATOM 2482 O O . GLU A 1 475 ? 147.847 135.572 200.302 1.00 93.20 347 GLU A O 1
ATOM 2488 N N . TYR A 1 476 ? 148.572 136.202 202.339 1.00 88.71 348 TYR A N 1
ATOM 2489 C CA . TYR A 1 476 ? 149.653 137.001 201.777 1.00 88.64 348 TYR A CA 1
ATOM 2490 C C . TYR A 1 476 ? 150.628 136.128 200.999 1.00 92.47 348 TYR A C 1
ATOM 2491 O O . TYR A 1 476 ? 151.057 136.491 199.895 1.00 92.37 348 TYR A O 1
ATOM 2500 N N . GLU A 1 477 ? 150.993 134.973 201.559 1.00 90.58 349 GLU A N 1
ATOM 2501 C CA . GLU A 1 477 ? 151.917 134.082 200.869 1.00 87.88 349 GLU A CA 1
ATOM 2502 C C . GLU A 1 477 ? 151.321 133.586 199.560 1.00 87.11 349 GLU A C 1
ATOM 2503 O O . GLU A 1 477 ? 152.018 133.516 198.539 1.00 89.02 349 GLU A O 1
ATOM 2509 N N . ASP A 1 478 ? 150.035 133.232 199.567 1.00 83.37 350 ASP A N 1
ATOM 2510 C CA . ASP A 1 478 ? 149.398 132.774 198.338 1.00 82.56 350 ASP A CA 1
ATOM 2511 C C . ASP A 1 478 ? 149.387 133.875 197.287 1.00 79.83 350 ASP A C 1
ATOM 2512 O O . ASP A 1 478 ? 149.653 133.622 196.104 1.00 80.85 350 ASP A O 1
ATOM 2517 N N . ILE A 1 479 ? 149.093 135.108 197.699 1.00 76.61 351 ILE A N 1
ATOM 2518 C CA . ILE A 1 479 ? 149.075 136.213 196.748 1.00 77.69 351 ILE A CA 1
ATOM 2519 C C . ILE A 1 479 ? 150.460 136.418 196.151 1.00 78.66 351 ILE A C 1
ATOM 2520 O O . ILE A 1 479 ? 150.611 136.607 194.938 1.00 79.20 351 ILE A O 1
ATOM 2525 N N . LYS A 1 480 ? 151.493 136.388 196.994 1.00 78.11 352 LYS A N 1
ATOM 2526 C CA . LYS A 1 480 ? 152.847 136.576 196.485 1.00 74.95 352 LYS A CA 1
ATOM 2527 C C . LYS A 1 480 ? 153.228 135.463 195.521 1.00 71.64 352 LYS A C 1
ATOM 2528 O O . LYS A 1 480 ? 153.839 135.718 194.475 1.00 73.36 352 LYS A O 1
ATOM 2534 N N . SER A 1 481 ? 152.870 134.222 195.848 1.00 69.63 353 SER A N 1
ATOM 2535 C CA . SER A 1 481 ? 153.202 133.112 194.965 1.00 71.40 353 SER A CA 1
ATOM 2536 C C . SER A 1 481 ? 152.525 133.267 193.612 1.00 74.20 353 SER A C 1
ATOM 2537 O O . SER A 1 481 ? 153.156 133.064 192.566 1.00 76.93 353 SER A O 1
ATOM 2540 N N . LYS A 1 482 ? 151.243 133.634 193.605 1.00 72.10 354 LYS A N 1
ATOM 2541 C CA . LYS A 1 482 ? 150.547 133.787 192.332 1.00 67.99 354 LYS A CA 1
ATOM 2542 C C . LYS A 1 482 ? 151.108 134.953 191.528 1.00 66.64 354 LYS A C 1
ATOM 2543 O O . LYS A 1 482 ? 151.231 134.861 190.298 1.00 70.13 354 LYS A O 1
ATOM 2549 N N . ILE A 1 483 ? 151.454 136.057 192.192 1.00 64.45 355 ILE A N 1
ATOM 2550 C CA . ILE A 1 483 ? 152.050 137.177 191.470 1.00 63.94 355 ILE A CA 1
ATOM 2551 C C . ILE A 1 483 ? 153.358 136.749 190.826 1.00 64.95 355 ILE A C 1
ATOM 2552 O O . ILE A 1 483 ? 153.625 137.060 189.658 1.00 68.14 355 ILE A O 1
ATOM 2557 N N . LYS A 1 484 ? 154.197 136.031 191.572 1.00 65.69 356 LYS A N 1
ATOM 2558 C CA . LYS A 1 484 ? 155.460 135.570 191.011 1.00 67.14 356 LYS A CA 1
ATOM 2559 C C . LYS A 1 484 ? 155.229 134.643 189.827 1.00 66.46 356 LYS A C 1
ATOM 2560 O O . LYS A 1 484 ? 155.930 134.732 188.812 1.00 71.83 356 LYS A O 1
ATOM 2566 N N . PHE A 1 485 ? 154.249 133.747 189.935 1.00 61.47 357 PHE A N 1
ATOM 2567 C CA . PHE A 1 485 ? 153.976 132.818 188.845 1.00 62.67 357 PHE A CA 1
ATOM 2568 C C . PHE A 1 485 ? 153.550 133.559 187.581 1.00 66.18 357 PHE A C 1
ATOM 2569 O O . PHE A 1 485 ? 154.056 133.287 186.483 1.00 69.03 357 PHE A O 1
ATOM 2577 N N . LEU A 1 486 ? 152.620 134.507 187.716 1.00 67.20 358 LEU A N 1
ATOM 2578 C CA . LEU A 1 486 ? 152.175 135.266 186.551 1.00 63.24 358 LEU A CA 1
ATOM 2579 C C . LEU A 1 486 ? 153.316 136.073 185.951 1.00 63.29 358 LEU A C 1
ATOM 2580 O O . LEU A 1 486 ? 153.455 136.152 184.724 1.00 64.26 358 LEU A O 1
ATOM 2585 N N . GLU A 1 487 ? 154.139 136.693 186.799 1.00 64.53 359 GLU A N 1
ATOM 2586 C CA . GLU A 1 487 ? 155.244 137.490 186.284 1.00 66.21 359 GLU A CA 1
ATOM 2587 C C . GLU A 1 487 ? 156.242 136.616 185.536 1.00 66.77 359 GLU A C 1
ATOM 2588 O O . GLU A 1 487 ? 156.781 137.023 184.501 1.00 69.28 359 GLU A O 1
ATOM 2594 N N . GLN A 1 488 ? 156.499 135.410 186.042 1.00 64.04 360 GLN A N 1
ATOM 2595 C CA . GLN A 1 488 ? 157.394 134.496 185.344 1.00 63.72 360 GLN A CA 1
ATOM 2596 C C . GLN A 1 488 ? 156.815 134.076 184.000 1.00 61.64 360 GLN A C 1
ATOM 2597 O O . GLN A 1 488 ? 157.546 133.971 183.009 1.00 65.82 360 GLN A O 1
ATOM 2603 N N . GLN A 1 489 ? 155.508 133.817 183.944 1.00 60.64 361 GLN A N 1
ATOM 2604 C CA . GLN A 1 489 ? 154.895 133.488 182.661 1.00 61.42 361 GLN A CA 1
ATOM 2605 C C . GLN A 1 489 ? 155.049 134.636 181.671 1.00 63.64 361 GLN A C 1
ATOM 2606 O O . GLN A 1 489 ? 155.410 134.422 180.506 1.00 66.45 361 GLN A O 1
ATOM 2612 N N . ILE A 1 490 ? 154.801 135.867 182.124 1.00 63.79 362 ILE A N 1
ATOM 2613 C CA . ILE A 1 490 ? 154.958 137.021 181.242 1.00 58.67 362 ILE A CA 1
ATOM 2614 C C . ILE A 1 490 ? 156.396 137.122 180.756 1.00 60.17 362 ILE A C 1
ATOM 2615 O O . ILE A 1 490 ? 156.651 137.348 179.568 1.00 59.77 362 ILE A O 1
ATOM 2620 N N . LYS A 1 491 ? 157.359 136.954 181.663 1.00 63.07 363 LYS A N 1
ATOM 2621 C CA . LYS A 1 491 ? 158.760 137.083 181.279 1.00 63.22 363 LYS A CA 1
ATOM 2622 C C . LYS A 1 491 ? 159.154 136.024 180.261 1.00 60.41 363 LYS A C 1
ATOM 2623 O O . LYS A 1 491 ? 159.841 136.325 179.280 1.00 62.48 363 LYS A O 1
ATOM 2629 N N . GLU A 1 492 ? 158.732 134.779 180.472 1.00 58.61 364 GLU A N 1
ATOM 2630 C CA . GLU A 1 492 ? 159.076 133.720 179.535 1.00 59.00 364 GLU A CA 1
ATOM 2631 C C . GLU A 1 492 ? 158.255 133.783 178.258 1.00 59.84 364 GLU A C 1
ATOM 2632 O O . GLU A 1 492 ? 158.545 133.032 177.322 1.00 64.01 364 GLU A O 1
ATOM 2638 N N . SER A 1 493 ? 157.243 134.645 178.196 1.00 58.03 365 SER A N 1
ATOM 2639 C CA . SER A 1 493 ? 156.464 134.784 176.974 1.00 57.46 365 SER A CA 1
ATOM 2640 C C . SER A 1 493 ? 157.246 135.426 175.836 1.00 59.02 365 SER A C 1
ATOM 2641 O O . SER A 1 493 ? 156.759 135.417 174.701 1.00 58.41 365 SER A O 1
ATOM 2644 N N . SER A 1 494 ? 158.433 135.980 176.098 1.00 61.58 366 SER A N 1
ATOM 2645 C CA . SER A 1 494 ? 159.175 136.730 175.090 1.00 57.34 366 SER A CA 1
ATOM 2646 C C . SER A 1 494 ? 160.661 136.384 175.092 1.00 56.30 366 SER A C 1
ATOM 2647 O O . SER A 1 494 ? 161.501 137.259 174.876 1.00 56.87 366 SER A O 1
ATOM 2650 N N . ILE A 1 495 ? 161.006 135.120 175.322 1.00 55.76 367 ILE A N 1
ATOM 2651 C CA . ILE A 1 495 ? 162.394 134.671 175.345 1.00 52.76 367 ILE A CA 1
ATOM 2652 C C . ILE A 1 495 ? 162.675 133.879 174.078 1.00 54.33 367 ILE A C 1
ATOM 2653 O O . ILE A 1 495 ? 161.852 133.059 173.653 1.00 60.44 367 ILE A O 1
ATOM 2658 N N . VAL A 1 496 ? 163.837 134.121 173.474 1.00 51.25 368 VAL A N 1
ATOM 2659 C CA . VAL A 1 496 ? 164.232 133.499 172.216 1.00 53.56 368 VAL A CA 1
ATOM 2660 C C . VAL A 1 496 ? 165.556 132.778 172.420 1.00 56.56 368 VAL A C 1
ATOM 2661 O O . VAL A 1 496 ? 166.488 133.337 173.008 1.00 60.49 368 VAL A O 1
ATOM 2665 N N . LYS A 1 497 ? 165.634 131.540 171.940 1.00 59.97 369 LYS A N 1
ATOM 2666 C CA . LYS A 1 497 ? 166.872 130.775 172.020 1.00 61.64 369 LYS A CA 1
ATOM 2667 C C . LYS A 1 497 ? 167.889 131.317 171.024 1.00 64.76 369 LYS A C 1
ATOM 2668 O O . LYS A 1 497 ? 167.537 131.688 169.901 1.00 65.90 369 LYS A O 1
ATOM 2674 N N . GLY A 1 498 ? 169.157 131.354 171.435 1.00 67.80 370 GLY A N 1
ATOM 2675 C CA . GLY A 1 498 ? 170.217 131.936 170.647 1.00 66.19 370 GLY A CA 1
ATOM 2676 C C . GLY A 1 498 ? 171.313 130.949 170.274 1.00 61.14 370 GLY A C 1
ATOM 2677 O O . GLY A 1 498 ? 171.260 129.757 170.560 1.00 62.39 370 GLY A O 1
ATOM 2678 N N . LYS A 1 499 ? 172.328 131.494 169.607 1.00 56.06 371 LYS A N 1
ATOM 2679 C CA . LYS A 1 499 ? 173.498 130.742 169.184 1.00 56.57 371 LYS A CA 1
ATOM 2680 C C . LYS A 1 499 ? 174.696 130.942 170.101 1.00 55.88 371 LYS A C 1
ATOM 2681 O O . LYS A 1 499 ? 175.764 130.389 169.827 1.00 58.43 371 LYS A O 1
ATOM 2687 N N . ASP A 1 500 ? 174.551 131.715 171.175 1.00 52.30 372 ASP A N 1
ATOM 2688 C CA . ASP A 1 500 ? 175.629 131.935 172.136 1.00 49.85 372 ASP A CA 1
ATOM 2689 C C . ASP A 1 500 ? 176.822 132.627 171.479 1.00 53.01 372 ASP A C 1
ATOM 2690 O O . ASP A 1 500 ? 177.946 132.123 171.492 1.00 57.64 372 ASP A O 1
ATOM 2695 N N . LEU A 1 501 ? 176.570 133.798 170.902 1.00 47.62 373 LEU A N 1
ATOM 2696 C CA . LEU A 1 501 ? 177.611 134.616 170.298 1.00 41.01 373 LEU A CA 1
ATOM 2697 C C . LEU A 1 501 ? 177.868 135.830 171.174 1.00 42.73 373 LEU A C 1
ATOM 2698 O O . LEU A 1 501 ? 176.926 136.470 171.647 1.00 47.66 373 LEU A O 1
ATOM 2703 N N . SER A 1 502 ? 179.141 136.146 171.382 1.00 46.67 374 SER A N 1
ATOM 2704 C CA . SER A 1 502 ? 179.564 137.219 172.269 1.00 48.77 374 SER A CA 1
ATOM 2705 C C . SER A 1 502 ? 180.209 138.334 171.459 1.00 50.38 374 SER A C 1
ATOM 2706 O O . SER A 1 502 ? 181.012 138.071 170.560 1.00 53.52 374 SER A O 1
ATOM 2709 N N . VAL A 1 503 ? 179.866 139.575 171.791 1.00 47.42 375 VAL A N 1
ATOM 2710 C CA . VAL A 1 503 ? 180.337 140.750 171.073 1.00 45.20 375 VAL A CA 1
ATOM 2711 C C . VAL A 1 503 ? 180.904 141.751 172.065 1.00 49.25 375 VAL A C 1
ATOM 2712 O O . VAL A 1 503 ? 180.392 141.896 173.179 1.00 52.63 375 VAL A O 1
ATOM 2716 N N . GLY A 1 504 ? 181.968 142.437 171.655 1.00 52.18 376 GLY A N 1
ATOM 2717 C CA . GLY A 1 504 ? 182.444 143.618 172.348 1.00 54.18 376 GLY A CA 1
ATOM 2718 C C . GLY A 1 504 ? 182.207 144.844 171.487 1.00 53.88 376 GLY A C 1
ATOM 2719 O O . GLY A 1 504 ? 182.604 144.882 170.322 1.00 60.13 376 GLY A O 1
ATOM 2720 N N . ILE A 1 505 ? 181.548 145.842 172.069 1.00 49.92 377 ILE A N 1
ATOM 2721 C CA . ILE A 1 505 ? 181.148 147.048 171.356 1.00 49.71 377 ILE A CA 1
ATOM 2722 C C . ILE A 1 505 ? 181.868 148.240 171.961 1.00 56.73 377 ILE A C 1
ATOM 2723 O O . ILE A 1 505 ? 181.914 148.389 173.187 1.00 62.32 377 ILE A O 1
ATOM 2728 N N . ASP A 1 506 ? 182.428 149.084 171.099 1.00 62.73 378 ASP A N 1
ATOM 2729 C CA . ASP A 1 506 ? 183.081 150.317 171.518 1.00 60.66 378 ASP A CA 1
ATOM 2730 C C . ASP A 1 506 ? 182.535 151.483 170.706 1.00 58.73 378 ASP A C 1
ATOM 2731 O O . ASP A 1 506 ? 182.624 151.458 169.466 1.00 62.55 378 ASP A O 1
ATOM 2736 N N . PRO A 1 507 ? 181.940 152.501 171.323 1.00 55.65 379 PRO A N 1
ATOM 2737 C CA . PRO A 1 507 ? 181.567 153.694 170.560 1.00 56.13 379 PRO A CA 1
ATOM 2738 C C . PRO A 1 507 ? 182.794 154.391 169.997 1.00 61.13 379 PRO A C 1
ATOM 2739 O O . PRO A 1 507 ? 183.862 154.400 170.611 1.00 69.37 379 PRO A O 1
ATOM 2743 N N . GLY A 1 508 ? 182.632 154.985 168.815 1.00 59.52 380 GLY A N 1
ATOM 2744 C CA . GLY A 1 508 ? 183.716 155.665 168.139 1.00 65.12 380 GLY A CA 1
ATOM 2745 C C . GLY A 1 508 ? 183.299 157.046 167.664 1.00 67.69 380 GLY A C 1
ATOM 2746 O O . GLY A 1 508 ? 182.175 157.494 167.898 1.00 63.48 380 GLY A O 1
ATOM 2747 N N . VAL A 1 509 ? 184.239 157.708 166.995 1.00 69.04 381 VAL A N 1
ATOM 2748 C CA . VAL A 1 509 ? 183.991 159.044 166.462 1.00 71.07 381 VAL A CA 1
ATOM 2749 C C . VAL A 1 509 ? 183.595 158.987 164.993 1.00 69.74 381 VAL A C 1
ATOM 2750 O O . VAL A 1 509 ? 182.612 159.610 164.588 1.00 69.99 381 VAL A O 1
ATOM 2754 N N . GLN A 1 510 ? 184.339 158.250 164.173 1.00 67.96 382 GLN A N 1
ATOM 2755 C CA . GLN A 1 510 ? 183.975 158.078 162.775 1.00 65.81 382 GLN A CA 1
ATOM 2756 C C . GLN A 1 510 ? 182.844 157.074 162.606 1.00 64.49 382 GLN A C 1
ATOM 2757 O O . GLN A 1 510 ? 181.980 157.253 161.743 1.00 62.65 382 GLN A O 1
ATOM 2763 N N . ALA A 1 511 ? 182.835 156.022 163.420 1.00 61.32 383 ALA A N 1
ATOM 2764 C CA . ALA A 1 511 ? 181.796 155.006 163.406 1.00 52.88 383 ALA A CA 1
ATOM 2765 C C . ALA A 1 511 ? 181.045 155.034 164.728 1.00 50.86 383 ALA A C 1
ATOM 2766 O O . ALA A 1 511 ? 181.653 155.157 165.795 1.00 56.41 383 ALA A O 1
ATOM 2768 N N . VAL A 1 512 ? 179.719 154.926 164.654 1.00 47.95 384 VAL A N 1
ATOM 2769 C CA . VAL A 1 512 ? 178.905 155.027 165.860 1.00 45.76 384 VAL A CA 1
ATOM 2770 C C . VAL A 1 512 ? 179.240 153.896 166.823 1.00 49.06 384 VAL A C 1
ATOM 2771 O O . VAL A 1 512 ? 179.383 154.114 168.030 1.00 53.32 384 VAL A O 1
ATOM 2775 N N . VAL A 1 513 ? 179.378 152.676 166.310 1.00 48.40 385 VAL A N 1
ATOM 2776 C CA . VAL A 1 513 ? 179.778 151.527 167.113 1.00 44.87 385 VAL A CA 1
ATOM 2777 C C . VAL A 1 513 ? 180.765 150.693 166.313 1.00 44.24 385 VAL A C 1
ATOM 2778 O O . VAL A 1 513 ? 180.598 150.498 165.104 1.00 48.62 385 VAL A O 1
ATOM 2782 N N . SER A 1 514 ? 181.796 150.201 166.989 1.00 45.44 386 SER A N 1
ATOM 2783 C CA . SER A 1 514 ? 182.749 149.283 166.397 1.00 49.33 386 SER A CA 1
ATOM 2784 C C . SER A 1 514 ? 182.718 147.969 167.161 1.00 53.54 386 SER A C 1
ATOM 2785 O O . SER A 1 514 ? 182.507 147.940 168.379 1.00 58.70 386 SER A O 1
ATOM 2788 N N . THR A 1 515 ? 182.941 146.885 166.425 1.00 50.71 387 THR A N 1
ATOM 2789 C CA . THR A 1 515 ? 182.738 145.531 166.905 1.00 47.71 387 THR A CA 1
ATOM 2790 C C . THR A 1 515 ? 184.077 144.828 167.064 1.00 51.08 387 THR A C 1
ATOM 2791 O O . THR A 1 515 ? 185.075 145.214 166.454 1.00 58.11 387 THR A O 1
ATOM 2795 N N . ASP A 1 516 ? 184.085 143.783 167.891 1.00 53.13 388 ASP A N 1
ATOM 2796 C CA . ASP A 1 516 ? 185.314 143.054 168.165 1.00 52.76 388 ASP A CA 1
ATOM 2797 C C . ASP A 1 516 ? 185.842 142.308 166.951 1.00 52.99 388 ASP A C 1
ATOM 2798 O O . ASP A 1 516 ? 186.977 141.826 166.990 1.00 61.70 388 ASP A O 1
ATOM 2803 N N . HIS A 1 517 ? 185.057 142.181 165.884 1.00 50.78 389 HIS A N 1
ATOM 2804 C CA . HIS A 1 517 ? 185.522 141.501 164.681 1.00 50.29 389 HIS A CA 1
ATOM 2805 C C . HIS A 1 517 ? 185.618 142.421 163.472 1.00 52.00 389 HIS A C 1
ATOM 2806 O O . HIS A 1 517 ? 185.641 141.926 162.342 1.00 56.18 389 HIS A O 1
ATOM 2813 N N . GLY A 1 518 ? 185.684 143.733 163.674 1.00 51.89 390 GLY A N 1
ATOM 2814 C CA . GLY A 1 518 ? 186.014 144.659 162.612 1.00 49.40 390 GLY A CA 1
ATOM 2815 C C . GLY A 1 518 ? 184.858 145.385 161.967 1.00 46.65 390 GLY A C 1
ATOM 2816 O O . GLY A 1 518 ? 185.059 146.017 160.926 1.00 51.54 390 GLY A O 1
ATOM 2817 N N . ALA A 1 519 ? 183.663 145.321 162.539 1.00 42.11 391 ALA A N 1
ATOM 2818 C CA . ALA A 1 519 ? 182.515 145.978 161.935 1.00 43.30 391 ALA A CA 1
ATOM 2819 C C . ALA A 1 519 ? 182.389 147.403 162.446 1.00 45.63 391 ALA A C 1
ATOM 2820 O O . ALA A 1 519 ? 182.206 147.628 163.645 1.00 51.45 391 ALA A O 1
ATOM 2822 N N . LEU A 1 520 ? 182.481 148.368 161.535 1.00 43.34 392 LEU A N 1
ATOM 2823 C CA . LEU A 1 520 ? 182.345 149.783 161.859 1.00 42.51 392 LEU A CA 1
ATOM 2824 C C . LEU A 1 520 ? 181.012 150.265 161.308 1.00 41.79 392 LEU A C 1
ATOM 2825 O O . LEU A 1 520 ? 180.823 150.307 160.089 1.00 46.24 392 LEU A O 1
ATOM 2830 N N . PHE A 1 521 ? 180.089 150.636 162.193 1.00 39.69 393 PHE A N 1
ATOM 2831 C CA . PHE A 1 521 ? 178.772 151.085 161.769 1.00 41.07 393 PHE A CA 1
ATOM 2832 C C . PHE A 1 521 ? 178.775 152.595 161.574 1.00 44.61 393 PHE A C 1
ATOM 2833 O O . PHE A 1 521 ? 179.210 153.340 162.456 1.00 50.97 393 PHE A O 1
ATOM 2841 N N . LEU A 1 522 ? 178.297 153.039 160.416 1.00 43.77 394 LEU A N 1
ATOM 2842 C CA . LEU A 1 522 ? 178.257 154.460 160.126 1.00 44.16 394 LEU A CA 1
ATOM 2843 C C . LEU A 1 522 ? 177.185 155.146 160.969 1.00 44.78 394 LEU A C 1
ATOM 2844 O O . LEU A 1 522 ? 176.177 154.532 161.326 1.00 48.45 394 LEU A O 1
ATOM 2849 N N . PRO A 1 523 ? 177.377 156.418 161.302 1.00 42.20 395 PRO A N 1
ATOM 2850 C CA . PRO A 1 523 ? 176.351 157.138 162.062 1.00 45.19 395 PRO A CA 1
ATOM 2851 C C . PRO A 1 523 ? 175.173 157.569 161.208 1.00 44.11 395 PRO A C 1
ATOM 2852 O O . PRO A 1 523 ? 175.101 157.248 160.019 1.00 46.49 395 PRO A O 1
ATOM 2856 N N . ASN A 1 524 ? 174.239 158.296 161.817 1.00 41.85 396 ASN A N 1
ATOM 2857 C CA . ASN A 1 524 ? 173.079 158.843 161.118 1.00 41.15 396 ASN A CA 1
ATOM 2858 C C . ASN A 1 524 ? 173.475 160.177 160.485 1.00 46.52 396 ASN A C 1
ATOM 2859 O O . ASN A 1 524 ? 173.201 161.265 160.997 1.00 50.93 396 ASN A O 1
ATOM 2864 N N . LEU A 1 525 ? 174.143 160.071 159.335 1.00 46.35 397 LEU A N 1
ATOM 2865 C CA . LEU A 1 525 ? 174.703 161.250 158.685 1.00 45.50 397 LEU A CA 1
ATOM 2866 C C . LEU A 1 525 ? 173.622 162.168 158.135 1.00 45.05 397 LEU A C 1
ATOM 2867 O O . LEU A 1 525 ? 173.909 163.313 157.770 1.00 49.86 397 LEU A O 1
ATOM 2872 N N . THR A 1 526 ? 172.380 161.693 158.062 1.00 43.85 398 THR A N 1
ATOM 2873 C CA . THR A 1 526 ? 171.314 162.513 157.502 1.00 46.04 398 THR A CA 1
ATOM 2874 C C . THR A 1 526 ? 170.856 163.592 158.475 1.00 49.15 398 THR A C 1
ATOM 2875 O O . THR A 1 526 ? 170.284 164.601 158.050 1.00 49.78 398 THR A O 1
ATOM 2879 N N . ARG A 1 527 ? 171.090 163.406 159.775 1.00 46.22 399 ARG A N 1
ATOM 2880 C CA . ARG A 1 527 ? 170.610 164.379 160.748 1.00 45.09 399 ARG A CA 1
ATOM 2881 C C . ARG A 1 527 ? 171.472 165.636 160.773 1.00 49.52 399 ARG A C 1
ATOM 2882 O O . ARG A 1 527 ? 170.980 166.722 161.116 1.00 54.17 399 ARG A O 1
ATOM 2890 N N . GLU A 1 528 ? 172.753 165.515 160.431 1.00 46.46 400 GLU A N 1
ATOM 2891 C CA . GLU A 1 528 ? 173.619 166.686 160.411 1.00 49.96 400 GLU A CA 1
ATOM 2892 C C . GLU A 1 528 ? 173.114 167.718 159.414 1.00 50.68 400 GLU A C 1
ATOM 2893 O O . GLU A 1 528 ? 173.150 168.929 159.679 1.00 54.69 400 GLU A O 1
ATOM 2899 N N . ARG A 1 529 ? 172.645 167.258 158.256 1.00 45.66 401 ARG A N 1
ATOM 2900 C CA . ARG A 1 529 ? 172.115 168.179 157.260 1.00 46.07 401 ARG A CA 1
ATOM 2901 C C . ARG A 1 529 ? 170.883 168.906 157.787 1.00 48.73 401 ARG A C 1
ATOM 2902 O O . ARG A 1 529 ? 170.715 170.112 157.557 1.00 53.32 401 ARG A O 1
ATOM 2910 N N . VAL A 1 530 ? 170.021 168.197 158.516 1.00 45.83 402 VAL A N 1
ATOM 2911 C CA . VAL A 1 530 ? 168.858 168.841 159.117 1.00 45.66 402 VAL A CA 1
ATOM 2912 C C . VAL A 1 530 ? 169.297 169.903 160.113 1.00 46.47 402 VAL A C 1
ATOM 2913 O O . VAL A 1 530 ? 168.710 170.991 160.184 1.00 50.59 402 VAL A O 1
ATOM 2917 N N . SER A 1 531 ? 170.324 169.606 160.906 1.00 43.86 403 SER A N 1
ATOM 2918 C CA . SER A 1 531 ? 170.800 170.586 161.877 1.00 45.69 403 SER A CA 1
ATOM 2919 C C . SER A 1 531 ? 171.320 171.843 161.186 1.00 47.67 403 SER A C 1
ATOM 2920 O O . SER A 1 531 ? 171.028 172.971 161.614 1.00 53.60 403 SER A O 1
ATOM 2923 N N . ILE A 1 532 ? 172.085 171.670 160.110 1.00 44.99 404 ILE A N 1
ATOM 2924 C CA . ILE A 1 532 ? 172.584 172.825 159.368 1.00 46.81 404 ILE A CA 1
ATOM 2925 C C . ILE A 1 532 ? 171.421 173.642 158.810 1.00 48.64 404 ILE A C 1
ATOM 2926 O O . ILE A 1 532 ? 171.427 174.885 158.852 1.00 54.55 404 ILE A O 1
ATOM 2931 N N . HIS A 1 533 ? 170.410 172.959 158.274 1.00 44.27 405 HIS A N 1
ATOM 2932 C CA . HIS A 1 533 ? 169.236 173.655 157.763 1.00 43.70 405 HIS A CA 1
ATOM 2933 C C . HIS A 1 533 ? 168.569 174.473 158.858 1.00 46.98 405 HIS A C 1
ATOM 2934 O O . HIS A 1 533 ? 168.141 175.613 158.626 1.00 50.54 405 HIS A O 1
ATOM 2941 N N . ILE A 1 534 ? 168.455 173.898 160.055 1.00 45.12 406 ILE A N 1
ATOM 2942 C CA . ILE A 1 534 ? 167.836 174.615 161.163 1.00 42.38 406 ILE A CA 1
ATOM 2943 C C . ILE A 1 534 ? 168.623 175.872 161.481 1.00 44.45 406 ILE A C 1
ATOM 2944 O O . ILE A 1 534 ? 168.045 176.931 161.748 1.00 49.79 406 ILE A O 1
ATOM 2949 N N . GLU A 1 535 ? 169.951 175.776 161.484 1.00 44.91 407 GLU A N 1
ATOM 2950 C CA . GLU A 1 535 ? 170.760 176.952 161.792 1.00 47.11 407 GLU A CA 1
ATOM 2951 C C . GLU A 1 535 ? 170.526 178.062 160.772 1.00 49.20 407 GLU A C 1
ATOM 2952 O O . GLU A 1 535 ? 170.344 179.235 161.134 1.00 55.86 407 GLU A O 1
ATOM 2958 N N . GLU A 1 536 ? 170.503 177.706 159.486 1.00 48.03 408 GLU A N 1
ATOM 2959 C CA . GLU A 1 536 ? 170.262 178.718 158.459 1.00 46.87 408 GLU A CA 1
ATOM 2960 C C . GLU A 1 536 ? 168.888 179.365 158.624 1.00 45.11 408 GLU A C 1
ATOM 2961 O O . GLU A 1 536 ? 168.754 180.599 158.563 1.00 50.11 408 GLU A O 1
ATOM 2967 N N . LEU A 1 537 ? 167.856 178.551 158.845 1.00 43.07 409 LEU A N 1
ATOM 2968 C CA . LEU A 1 537 ? 166.511 179.096 158.997 1.00 42.66 409 LEU A CA 1
ATOM 2969 C C . LEU A 1 537 ? 166.415 179.996 160.223 1.00 44.73 409 LEU A C 1
ATOM 2970 O O . LEU A 1 537 ? 165.724 181.021 160.197 1.00 49.80 409 LEU A O 1
ATOM 2975 N N . GLN A 1 538 ? 167.088 179.624 161.314 1.00 44.47 410 GLN A N 1
ATOM 2976 C CA . GLN A 1 538 ? 167.075 180.463 162.505 1.00 44.04 410 GLN A CA 1
ATOM 2977 C C . GLN A 1 538 ? 167.709 181.814 162.230 1.00 46.69 410 GLN A C 1
ATOM 2978 O O . GLN A 1 538 ? 167.188 182.853 162.658 1.00 53.46 410 GLN A O 1
ATOM 2984 N N . SER A 1 539 ? 168.834 181.827 161.517 1.00 46.98 411 SER A N 1
ATOM 2985 C CA . SER A 1 539 ? 169.440 183.105 161.163 1.00 48.65 411 SER A CA 1
ATOM 2986 C C . SER A 1 539 ? 168.471 183.963 160.363 1.00 50.73 411 SER A C 1
ATOM 2987 O O . SER A 1 539 ? 168.318 185.168 160.625 1.00 57.28 411 SER A O 1
ATOM 2990 N N . ARG A 1 540 ? 167.804 183.356 159.381 1.00 48.03 412 ARG A N 1
ATOM 2991 C CA . ARG A 1 540 ? 166.879 184.108 158.539 1.00 44.11 412 ARG A CA 1
ATOM 2992 C C . ARG A 1 540 ? 165.739 184.697 159.365 1.00 44.92 412 ARG A C 1
ATOM 2993 O O . ARG A 1 540 ? 165.385 185.877 159.218 1.00 49.68 412 ARG A O 1
ATOM 3001 N N . LEU A 1 541 ? 165.166 183.890 160.258 1.00 44.47 413 LEU A N 1
ATOM 3002 C CA . LEU A 1 541 ? 164.068 184.363 161.092 1.00 43.95 413 LEU A CA 1
ATOM 3003 C C . LEU A 1 541 ? 164.512 185.504 161.993 1.00 48.07 413 LEU A C 1
ATOM 3004 O O . LEU A 1 541 ? 163.763 186.464 162.206 1.00 53.98 413 LEU A O 1
ATOM 3009 N N . ASP A 1 542 ? 165.718 185.412 162.551 1.00 48.90 414 ASP A N 1
ATOM 3010 C CA . ASP A 1 542 ? 166.182 186.469 163.441 1.00 48.92 414 ASP A CA 1
ATOM 3011 C C . ASP A 1 542 ? 166.387 187.777 162.691 1.00 47.72 414 ASP A C 1
ATOM 3012 O O . ASP A 1 542 ? 166.021 188.849 163.193 1.00 51.71 414 ASP A O 1
ATOM 3017 N N . ASN A 1 543 ? 166.948 187.718 161.483 1.00 47.57 415 ASN A N 1
ATOM 3018 C CA . ASN A 1 543 ? 167.060 188.941 160.691 1.00 47.57 415 ASN A CA 1
ATOM 3019 C C . ASN A 1 543 ? 165.687 189.540 160.404 1.00 48.84 415 ASN A C 1
ATOM 3020 O O . ASN A 1 543 ? 165.489 190.760 160.525 1.00 51.82 415 ASN A O 1
ATOM 3025 N N . ALA A 1 544 ? 164.722 188.698 160.026 1.00 45.84 416 ALA A N 1
ATOM 3026 C CA . ALA A 1 544 ? 163.385 189.207 159.740 1.00 43.98 416 ALA A CA 1
ATOM 3027 C C . ALA A 1 544 ? 162.770 189.870 160.965 1.00 46.42 416 ALA A C 1
ATOM 3028 O O . ALA A 1 544 ? 162.168 190.947 160.864 1.00 49.22 416 ALA A O 1
ATOM 3030 N N . GLU A 1 545 ? 162.902 189.238 162.133 1.00 50.18 417 GLU A N 1
ATOM 3031 C CA . GLU A 1 545 ? 162.342 189.811 163.352 1.00 50.28 417 GLU A CA 1
ATOM 3032 C C . GLU A 1 545 ? 162.990 191.147 163.674 1.00 48.49 417 GLU A C 1
ATOM 3033 O O . GLU A 1 545 ? 162.311 192.090 164.099 1.00 51.63 417 GLU A O 1
ATOM 3039 N N . LEU A 1 546 ? 164.306 191.249 163.492 1.00 47.33 418 LEU A N 1
ATOM 3040 C CA . LEU A 1 546 ? 164.980 192.510 163.774 1.00 45.61 418 LEU A CA 1
ATOM 3041 C C . LEU A 1 546 ? 164.463 193.618 162.870 1.00 44.21 418 LEU A C 1
ATOM 3042 O O . LEU A 1 546 ? 164.189 194.733 163.333 1.00 47.79 418 LEU A O 1
ATOM 3047 N N . ILE A 1 547 ? 164.301 193.327 161.578 1.00 44.67 419 ILE A N 1
ATOM 3048 C CA . ILE A 1 547 ? 163.799 194.349 160.660 1.00 39.91 419 ILE A CA 1
ATOM 3049 C C . ILE A 1 547 ? 162.381 194.757 161.035 1.00 41.63 419 ILE A C 1
ATOM 3050 O O . ILE A 1 547 ? 162.035 195.946 161.023 1.00 45.25 419 ILE A O 1
ATOM 3055 N N . ASN A 1 548 ? 161.534 193.782 161.363 1.00 45.56 420 ASN A N 1
ATOM 3056 C CA . ASN A 1 548 ? 160.156 194.105 161.716 1.00 44.12 420 ASN A CA 1
ATOM 3057 C C . ASN A 1 548 ? 160.093 194.968 162.966 1.00 46.70 420 ASN A C 1
ATOM 3058 O O . ASN A 1 548 ? 159.310 195.921 163.027 1.00 50.53 420 ASN A O 1
ATOM 3063 N N . ASP A 1 549 ? 160.900 194.648 163.979 1.00 49.11 421 ASP A N 1
ATOM 3064 C CA . ASP A 1 549 ? 160.902 195.453 165.197 1.00 46.98 421 ASP A CA 1
ATOM 3065 C C . ASP A 1 549 ? 161.408 196.862 164.929 1.00 46.51 421 ASP A C 1
ATOM 3066 O O . ASP A 1 549 ? 160.880 197.833 165.484 1.00 52.44 421 ASP A O 1
ATOM 3071 N N . LYS A 1 550 ? 162.431 197.001 164.086 1.00 43.99 422 LYS A N 1
ATOM 3072 C CA . LYS A 1 550 ? 162.907 198.335 163.745 1.00 44.16 422 LYS A CA 1
ATOM 3073 C C . LYS A 1 550 ? 161.810 199.149 163.076 1.00 49.44 422 LYS A C 1
ATOM 3074 O O . LYS A 1 550 ? 161.591 200.316 163.425 1.00 55.96 422 LYS A O 1
ATOM 3080 N N . LYS A 1 551 ? 161.097 198.550 162.119 1.00 49.87 423 LYS A N 1
ATOM 3081 C CA . LYS A 1 551 ? 160.018 199.279 161.459 1.00 45.57 423 LYS A CA 1
ATOM 3082 C C . LYS A 1 551 ? 158.898 199.621 162.430 1.00 47.25 423 LYS A C 1
ATOM 3083 O O . LYS A 1 551 ? 158.336 200.719 162.367 1.00 53.49 423 LYS A O 1
ATOM 3089 N N . TRP A 1 552 ? 158.561 198.701 163.331 1.00 50.34 424 TRP A N 1
ATOM 3090 C CA . TRP A 1 552 ? 157.519 198.967 164.317 1.00 50.00 424 TRP A CA 1
ATOM 3091 C C . TRP A 1 552 ? 157.893 200.139 165.208 1.00 48.87 424 TRP A C 1
ATOM 3092 O O . TRP A 1 552 ? 157.054 200.996 165.501 1.00 53.60 424 TRP A O 1
ATOM 3103 N N . LYS A 1 553 ? 159.147 200.194 165.650 1.00 52.93 425 LYS A N 1
ATOM 3104 C CA . LYS A 1 553 ? 159.570 201.293 166.509 1.00 56.46 425 LYS A CA 1
ATOM 3105 C C . LYS A 1 553 ? 159.600 202.609 165.747 1.00 54.06 425 LYS A C 1
ATOM 3106 O O . LYS A 1 553 ? 159.176 203.644 166.270 1.00 56.25 425 LYS A O 1
ATOM 3112 N N . SER A 1 554 ? 160.088 202.591 164.507 1.00 52.73 426 SER A N 1
ATOM 3113 C CA . SER A 1 554 ? 160.194 203.832 163.750 1.00 54.19 426 SER A CA 1
ATOM 3114 C C . SER A 1 554 ? 158.829 204.473 163.547 1.00 58.27 426 SER A C 1
ATOM 3115 O O . SER A 1 554 ? 158.683 205.694 163.673 1.00 58.10 426 SER A O 1
ATOM 3118 N N . LEU A 1 555 ? 157.813 203.663 163.237 1.00 62.34 427 LEU A N 1
ATOM 3119 C CA . LEU A 1 555 ? 156.493 204.210 162.942 1.00 58.33 427 LEU A CA 1
ATOM 3120 C C . LEU A 1 555 ? 155.933 204.993 164.121 1.00 58.45 427 LEU A C 1
ATOM 3121 O O . LEU A 1 555 ? 155.066 205.854 163.935 1.00 60.01 427 LEU A O 1
ATOM 3126 N N . GLY A 1 556 ? 156.402 204.716 165.327 1.00 59.63 428 GLY A N 1
ATOM 3127 C CA . GLY A 1 556 ? 156.032 205.476 166.495 1.00 61.44 428 GLY A CA 1
ATOM 3128 C C . GLY A 1 556 ? 155.174 204.765 167.522 1.00 60.54 428 GLY A C 1
ATOM 3129 O O . GLY A 1 556 ? 154.325 205.418 168.140 1.00 63.85 428 GLY A O 1
ATOM 3130 N N . ASN A 1 557 ? 155.361 203.467 167.727 1.00 57.74 429 ASN A N 1
ATOM 3131 C CA . ASN A 1 557 ? 154.566 202.708 168.679 1.00 60.60 429 ASN A CA 1
ATOM 3132 C C . ASN A 1 557 ? 155.445 202.176 169.802 1.00 64.78 429 ASN A C 1
ATOM 3133 O O . ASN A 1 557 ? 156.588 201.774 169.575 1.00 63.59 429 ASN A O 1
ATOM 3138 N N . LYS A 1 558 ? 154.900 202.182 171.018 1.00 70.52 430 LYS A N 1
ATOM 3139 C CA . LYS A 1 558 ? 155.594 201.674 172.191 1.00 72.95 430 LYS A CA 1
ATOM 3140 C C . LYS A 1 558 ? 155.008 200.372 172.715 1.00 71.62 430 LYS A C 1
ATOM 3141 O O . LYS A 1 558 ? 155.652 199.713 173.539 1.00 73.35 430 LYS A O 1
ATOM 3147 N N . THR A 1 559 ? 153.816 199.987 172.270 1.00 64.17 431 THR A N 1
ATOM 3148 C CA . THR A 1 559 ? 153.227 198.733 172.702 1.00 65.66 431 THR A CA 1
ATOM 3149 C C . THR A 1 559 ? 153.983 197.553 172.089 1.00 66.54 431 THR A C 1
ATOM 3150 O O . THR A 1 559 ? 154.605 197.688 171.033 1.00 69.74 431 THR A O 1
ATOM 3154 N N . PRO A 1 560 ? 153.948 196.384 172.730 1.00 61.83 432 PRO A N 1
ATOM 3155 C CA . PRO A 1 560 ? 154.640 195.221 172.163 1.00 60.01 432 PRO A CA 1
ATOM 3156 C C . PRO A 1 560 ? 154.093 194.852 170.794 1.00 65.79 432 PRO A C 1
ATOM 3157 O O . PRO A 1 560 ? 152.910 195.031 170.500 1.00 69.13 432 PRO A O 1
ATOM 3161 N N . ARG A 1 561 ? 154.979 194.327 169.952 1.00 62.38 433 ARG A N 1
ATOM 3162 C CA . ARG A 1 561 ? 154.633 194.014 168.576 1.00 57.08 433 ARG A CA 1
ATOM 3163 C C . ARG A 1 561 ? 153.821 192.725 16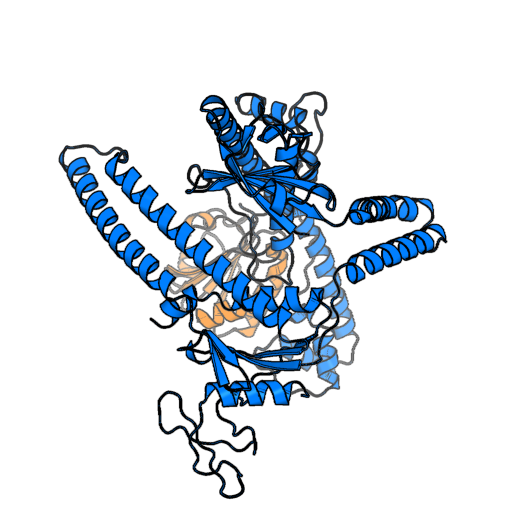8.495 1.00 58.81 433 ARG A C 1
ATOM 3164 O O . ARG A 1 561 ? 153.848 191.881 169.392 1.00 63.27 433 ARG A O 1
ATOM 3172 N N . ILE A 1 562 ? 153.091 192.583 167.392 1.00 59.95 434 ILE A N 1
ATOM 3173 C CA . ILE A 1 562 ? 152.314 191.386 167.089 1.00 58.85 434 ILE A CA 1
ATOM 3174 C C . ILE A 1 562 ? 153.000 190.658 165.942 1.00 58.88 434 ILE A C 1
ATOM 3175 O O . ILE A 1 562 ? 153.379 191.280 164.942 1.00 60.45 434 ILE A O 1
ATOM 3180 N N . LYS A 1 563 ? 153.159 189.348 166.086 1.00 55.03 435 LYS A N 1
ATOM 3181 C CA . LYS A 1 563 ? 153.947 188.578 165.137 1.00 55.43 435 LYS A CA 1
ATOM 3182 C C . LYS A 1 563 ? 153.252 188.497 163.785 1.00 57.80 435 LYS A C 1
ATOM 3183 O O . LYS A 1 563 ? 152.024 188.567 163.683 1.00 63.95 435 LYS A O 1
ATOM 3189 N N . THR A 1 564 ? 154.056 188.344 162.739 1.00 53.07 436 THR A N 1
ATOM 3190 C CA . THR A 1 564 ? 153.573 188.345 161.369 1.00 46.51 436 THR A CA 1
ATOM 3191 C C . THR A 1 564 ? 153.291 186.923 160.890 1.00 48.68 436 THR A C 1
ATOM 3192 O O . THR A 1 564 ? 153.615 185.937 161.554 1.00 54.80 436 THR A O 1
ATOM 3196 N N . LYS A 1 565 ? 152.674 186.828 159.714 1.00 44.89 437 LYS A N 1
ATOM 3197 C CA . LYS A 1 565 ? 152.330 185.525 159.156 1.00 44.42 437 LYS A CA 1
ATOM 3198 C C . LYS A 1 565 ? 153.553 184.808 158.598 1.00 47.48 437 LYS A C 1
ATOM 3199 O O . LYS A 1 565 ? 153.715 183.597 158.799 1.00 51.68 437 LYS A O 1
ATOM 3205 N N . ASN A 1 566 ? 154.429 185.537 157.908 1.00 44.35 438 ASN A N 1
ATOM 3206 C CA . ASN A 1 566 ? 155.649 184.928 157.395 1.00 43.79 438 ASN A CA 1
ATOM 3207 C C . ASN A 1 566 ? 156.510 184.397 158.530 1.00 45.48 438 ASN A C 1
ATOM 3208 O O . ASN A 1 566 ? 157.098 183.312 158.425 1.00 48.49 438 ASN A O 1
ATOM 3213 N N . GLU A 1 567 ? 156.602 185.151 159.623 1.00 43.43 439 GLU A N 1
ATOM 3214 C CA . GLU A 1 567 ? 157.367 184.693 160.772 1.00 43.59 439 GLU A CA 1
ATOM 3215 C C . GLU A 1 567 ? 156.762 183.431 161.370 1.00 44.75 439 GLU A C 1
ATOM 3216 O O . GLU A 1 567 ? 157.489 182.517 161.781 1.00 51.49 439 GLU A O 1
ATOM 3222 N N . THR A 1 568 ? 155.433 183.356 161.423 1.00 39.88 440 THR A N 1
ATOM 3223 C CA . THR A 1 568 ? 154.789 182.145 161.914 1.00 41.94 440 THR A CA 1
ATOM 3224 C C . THR A 1 568 ? 155.119 180.954 161.027 1.00 44.80 440 THR A C 1
ATOM 3225 O O . THR A 1 568 ? 155.410 179.859 161.525 1.00 49.75 440 THR A O 1
ATOM 3229 N N . LYS A 1 569 ? 155.089 181.148 159.708 1.00 43.41 441 LYS A N 1
ATOM 3230 C CA . LYS A 1 569 ? 155.437 180.059 158.803 1.00 43.69 441 LYS A CA 1
ATOM 3231 C C . LYS A 1 569 ? 156.870 179.596 159.023 1.00 44.78 441 LYS A C 1
ATOM 3232 O O . LYS A 1 569 ? 157.150 178.388 159.055 1.00 49.05 441 LYS A O 1
ATOM 3238 N N . LEU A 1 570 ? 157.795 180.541 159.180 1.00 45.24 442 LEU A N 1
ATOM 3239 C CA . LEU A 1 570 ? 159.192 180.172 159.378 1.00 44.31 442 LEU A CA 1
ATOM 3240 C C . LEU A 1 570 ? 159.379 179.404 160.683 1.00 43.66 442 LEU A C 1
ATOM 3241 O O . LEU A 1 570 ? 160.124 178.413 160.734 1.00 47.70 442 LEU A O 1
ATOM 3246 N N . GLN A 1 571 ? 158.702 179.836 161.747 1.00 40.96 443 GLN A N 1
ATOM 3247 C CA . GLN A 1 571 ? 158.796 179.115 163.011 1.00 41.22 443 GLN A CA 1
ATOM 3248 C C . GLN A 1 571 ? 158.234 177.708 162.883 1.00 41.72 443 GLN A C 1
ATOM 3249 O O . GLN A 1 571 ? 158.789 176.754 163.444 1.00 48.93 443 GLN A O 1
ATOM 3255 N N . GLU A 1 572 ? 157.127 177.559 162.160 1.00 40.59 444 GLU A N 1
ATOM 3256 C CA . GLU A 1 572 ? 156.572 176.230 161.947 1.00 42.85 444 GLU A CA 1
ATOM 3257 C C . GLU A 1 572 ? 157.566 175.333 161.223 1.00 44.10 444 GLU A C 1
ATOM 3258 O O . GLU A 1 572 ? 157.729 174.157 161.577 1.00 48.35 444 GLU A O 1
ATOM 3264 N N . LYS A 1 573 ? 158.245 175.870 160.208 1.00 42.93 445 LYS A N 1
ATOM 3265 C CA . LYS A 1 573 ? 159.250 175.078 159.504 1.00 42.49 445 LYS A CA 1
ATOM 3266 C C . LYS A 1 573 ? 160.372 174.644 160.440 1.00 40.49 445 LYS A C 1
ATOM 3267 O O . LYS A 1 573 ? 160.808 173.484 160.407 1.00 43.48 445 LYS A O 1
ATOM 3273 N N . ILE A 1 574 ? 160.858 175.558 161.279 1.00 39.04 446 ILE A N 1
ATOM 3274 C CA . ILE A 1 574 ? 161.937 175.203 162.199 1.00 38.82 446 ILE A CA 1
ATOM 3275 C C . ILE A 1 574 ? 161.488 174.096 163.144 1.00 40.84 446 ILE A C 1
ATOM 3276 O O . ILE A 1 574 ? 162.230 173.138 163.408 1.00 45.30 446 ILE A O 1
ATOM 3281 N N . SER A 1 575 ? 160.273 174.215 163.680 1.00 40.22 447 SER A N 1
ATOM 3282 C CA . SER A 1 575 ? 159.772 173.196 164.594 1.00 41.36 447 SER A CA 1
ATOM 3283 C C . SER A 1 575 ? 159.674 171.842 163.906 1.00 41.15 447 SER A C 1
ATOM 3284 O O . SER A 1 575 ? 160.042 170.809 164.486 1.00 44.35 447 SER A O 1
ATOM 3287 N N . ARG A 1 576 ? 159.175 171.823 162.671 1.00 41.14 448 ARG A N 1
ATOM 3288 C CA . ARG A 1 576 ? 159.060 170.560 161.954 1.00 39.51 448 ARG A CA 1
ATOM 3289 C C . ARG A 1 576 ? 160.428 169.941 161.711 1.00 40.97 448 ARG A C 1
ATOM 3290 O O . ARG A 1 576 ? 160.584 168.719 161.786 1.00 43.55 448 ARG A O 1
ATOM 3298 N N . LEU A 1 577 ? 161.432 170.764 161.409 1.00 40.29 449 LEU A N 1
ATOM 3299 C CA . LEU A 1 577 ? 162.775 170.225 161.224 1.00 39.54 449 LEU A CA 1
ATOM 3300 C C . LEU A 1 577 ? 163.312 169.621 162.515 1.00 40.74 449 LEU A C 1
ATOM 3301 O O . LEU A 1 577 ? 163.944 168.555 162.496 1.00 46.10 449 LEU A O 1
ATOM 3306 N N . HIS A 1 578 ? 163.085 170.288 163.647 1.00 40.09 450 HIS A N 1
ATOM 3307 C CA . HIS A 1 578 ? 163.516 169.720 164.922 1.00 41.14 450 HIS A CA 1
ATOM 3308 C C . HIS A 1 578 ? 162.870 168.360 165.152 1.00 40.62 450 HIS A C 1
ATOM 3309 O O . HIS A 1 578 ? 163.537 167.386 165.537 1.00 45.20 450 HIS A O 1
ATOM 3316 N N . GLU A 1 579 ? 161.562 168.277 164.909 1.00 40.92 451 GLU A N 1
ATOM 3317 C CA . GLU A 1 579 ? 160.858 167.014 165.087 1.00 41.33 451 GLU A CA 1
ATOM 3318 C C . GLU A 1 579 ? 161.408 165.940 164.160 1.00 41.40 451 GLU A C 1
ATOM 3319 O O . GLU A 1 579 ? 161.563 164.781 164.563 1.00 44.64 451 GLU A O 1
ATOM 3325 N N . ARG A 1 580 ? 161.696 166.299 162.908 1.00 42.05 452 ARG A N 1
ATOM 3326 C CA . ARG A 1 580 ? 162.215 165.317 161.961 1.00 42.16 452 ARG A CA 1
ATOM 3327 C C . ARG A 1 580 ? 163.567 164.786 162.405 1.00 39.56 452 ARG A C 1
ATOM 3328 O O . ARG A 1 580 ? 163.833 163.585 162.299 1.00 42.45 452 ARG A O 1
ATOM 3336 N N . GLY A 1 581 ? 164.437 165.663 162.898 1.00 37.99 453 GLY A N 1
ATOM 3337 C CA . GLY A 1 581 ? 165.720 165.197 163.395 1.00 38.98 453 GLY A CA 1
ATOM 3338 C C . GLY A 1 581 ? 165.574 164.239 164.561 1.00 39.39 453 GLY A C 1
ATOM 3339 O O . GLY A 1 581 ? 166.220 163.183 164.602 1.00 42.69 453 GLY A O 1
ATOM 3340 N N . ALA A 1 582 ? 164.718 164.588 165.522 1.00 40.09 454 ALA A N 1
ATOM 3341 C CA . ALA A 1 582 ? 164.512 163.702 166.662 1.00 37.76 454 ALA A CA 1
ATOM 3342 C C . ALA A 1 582 ? 163.982 162.346 166.216 1.00 37.60 454 ALA A C 1
ATOM 3343 O O . ALA A 1 582 ? 164.464 161.297 166.666 1.00 41.40 454 ALA A O 1
ATOM 3345 N N . ASN A 1 583 ? 163.000 162.346 165.314 1.00 36.46 455 ASN A N 1
ATOM 3346 C CA . ASN A 1 583 ? 162.425 161.093 164.844 1.00 36.74 455 ASN A CA 1
ATOM 3347 C C . ASN A 1 583 ? 163.451 160.255 164.092 1.00 38.56 455 ASN A C 1
ATOM 3348 O O . ASN A 1 583 ? 163.488 159.027 164.239 1.00 41.84 455 ASN A O 1
ATOM 3353 N N . SER A 1 584 ? 164.282 160.894 163.268 1.00 35.83 456 SER A N 1
ATOM 3354 C CA . SER A 1 584 ? 165.306 160.157 162.538 1.00 36.05 456 SER A CA 1
ATOM 3355 C C . SER A 1 584 ? 166.279 159.483 163.491 1.00 37.64 456 SER A C 1
ATOM 3356 O O . SER A 1 584 ? 166.621 158.305 163.316 1.00 41.69 456 SER A O 1
ATOM 3359 N N . SER A 1 585 ? 166.738 160.213 164.509 1.00 38.59 457 SER A N 1
ATOM 3360 C CA . SER A 1 585 ? 167.648 159.605 165.473 1.00 37.59 457 SER A CA 1
ATOM 3361 C C . SER A 1 585 ? 166.984 158.434 166.181 1.00 36.33 457 SER A C 1
ATOM 3362 O O . SER A 1 585 ? 167.604 157.377 166.369 1.00 39.87 457 SER A O 1
ATOM 3365 N N . ASN A 1 586 ? 165.719 158.598 166.566 1.00 36.41 458 ASN A N 1
ATOM 3366 C CA . ASN A 1 586 ? 165.007 157.525 167.249 1.00 36.85 458 ASN A CA 1
ATOM 3367 C C . ASN A 1 586 ? 164.932 156.278 166.381 1.00 36.11 458 ASN A C 1
ATOM 3368 O O . ASN A 1 586 ? 165.203 155.164 166.846 1.00 40.58 458 ASN A O 1
ATOM 3373 N N . ALA A 1 587 ? 164.568 156.446 165.111 1.00 34.57 459 ALA A N 1
ATOM 3374 C CA . ALA A 1 587 ? 164.427 155.295 164.226 1.00 35.58 459 ALA A CA 1
ATOM 3375 C C . ALA A 1 587 ? 165.761 154.597 164.003 1.00 34.82 459 ALA A C 1
ATOM 3376 O O . ALA A 1 587 ? 165.835 153.361 164.031 1.00 38.25 459 ALA A O 1
ATOM 3378 N N . PHE A 1 588 ? 166.828 155.366 163.784 1.00 33.69 460 PHE A N 1
ATOM 3379 C CA . PHE A 1 588 ? 168.134 154.752 163.577 1.00 33.31 460 PHE A CA 1
ATOM 3380 C C . PHE A 1 588 ? 168.555 153.949 164.801 1.00 34.99 460 PHE A C 1
ATOM 3381 O O . PHE A 1 588 ? 169.041 152.814 164.684 1.00 39.57 460 PHE A O 1
ATOM 3389 N N . ASN A 1 589 ? 168.375 154.525 165.991 1.00 33.67 461 ASN A N 1
ATOM 3390 C CA . ASN A 1 589 ? 168.766 153.819 167.203 1.00 32.51 461 ASN A CA 1
ATOM 3391 C C . ASN A 1 589 ? 167.949 152.550 167.385 1.00 35.38 461 ASN A C 1
ATOM 3392 O O . ASN A 1 589 ? 168.492 151.504 167.758 1.00 39.91 461 ASN A O 1
ATOM 3397 N N . HIS A 1 590 ? 166.642 152.618 167.129 1.00 34.22 462 HIS A N 1
ATOM 3398 C CA . HIS A 1 590 ? 165.809 151.424 167.228 1.00 34.58 462 HIS A CA 1
ATOM 3399 C C . HIS A 1 590 ? 166.323 150.325 166.313 1.00 35.92 462 HIS A C 1
ATOM 3400 O O . HIS A 1 590 ? 166.461 149.168 166.727 1.00 40.31 462 HIS A O 1
ATOM 3407 N N . LYS A 1 591 ? 166.610 150.667 165.056 1.00 35.65 463 LYS A N 1
ATOM 3408 C CA . LYS A 1 591 ? 167.046 149.647 164.108 1.00 34.79 463 LYS A CA 1
ATOM 3409 C C . LYS A 1 591 ? 168.362 149.014 164.539 1.00 35.99 463 LYS A C 1
ATOM 3410 O O . LYS A 1 591 ? 168.508 147.786 164.511 1.00 40.32 463 LYS A O 1
ATOM 3416 N N . LEU A 1 592 ? 169.333 149.833 164.943 1.00 37.19 464 LEU A N 1
ATOM 3417 C CA . LEU A 1 592 ? 170.630 149.279 165.315 1.00 35.97 464 LEU A CA 1
ATOM 3418 C C . LEU A 1 592 ? 170.525 148.423 166.570 1.00 35.96 464 LEU A C 1
ATOM 3419 O O . LEU A 1 592 ? 171.154 147.360 166.660 1.00 40.62 464 LEU A O 1
ATOM 3424 N N . SER A 1 593 ? 169.734 148.864 167.550 1.00 34.04 465 SER A N 1
ATOM 3425 C CA . SER A 1 593 ? 169.550 148.075 168.758 1.00 32.36 465 SER A CA 1
ATOM 3426 C C . SER A 1 593 ? 168.896 146.738 168.449 1.00 33.81 465 SER A C 1
ATOM 3427 O O . SER A 1 593 ? 169.312 145.700 168.976 1.00 37.91 465 SER A O 1
ATOM 3430 N N . THR A 1 594 ? 167.876 146.736 167.590 1.00 35.51 466 THR A N 1
ATOM 3431 C CA . THR A 1 594 ? 167.226 145.483 167.225 1.00 34.10 466 THR A CA 1
ATOM 3432 C C . THR A 1 594 ? 168.199 144.545 166.525 1.00 36.11 466 THR A C 1
ATOM 3433 O O . THR A 1 594 ? 168.238 143.342 166.810 1.00 39.14 466 THR A O 1
ATOM 3437 N N . ARG A 1 595 ? 168.997 145.080 165.600 1.00 34.97 467 ARG A N 1
ATOM 3438 C CA . ARG A 1 595 ? 169.976 144.250 164.908 1.00 34.14 467 ARG A CA 1
ATOM 3439 C C . ARG A 1 595 ? 170.944 143.613 165.891 1.00 34.39 467 ARG A C 1
ATOM 3440 O O . ARG A 1 595 ? 171.165 142.394 165.864 1.00 37.31 467 ARG A O 1
ATOM 3448 N N . LEU A 1 596 ? 171.528 144.422 166.776 1.00 33.34 468 LEU A N 1
ATOM 3449 C CA . LEU A 1 596 ? 172.501 143.884 167.719 1.00 31.73 468 LEU A CA 1
ATOM 3450 C C . LEU A 1 596 ? 171.863 142.854 168.636 1.00 33.19 468 LEU A C 1
ATOM 3451 O O . LEU A 1 596 ? 172.481 141.835 168.955 1.00 37.13 468 LEU A O 1
ATOM 3456 N N . SER A 1 597 ? 170.628 143.096 169.073 1.00 34.40 469 SER A N 1
ATOM 3457 C CA . SER A 1 597 ? 169.963 142.138 169.945 1.00 32.40 469 SER A CA 1
ATOM 3458 C C . SER A 1 597 ? 169.728 140.815 169.236 1.00 31.33 469 SER A C 1
ATOM 3459 O O . SER A 1 597 ? 169.933 139.748 169.822 1.00 35.96 469 SER A O 1
ATOM 3462 N N . ARG A 1 598 ? 169.293 140.858 167.978 1.00 34.20 470 ARG A N 1
ATOM 3463 C CA . ARG A 1 598 ? 169.059 139.617 167.248 1.00 34.57 470 ARG A CA 1
ATOM 3464 C C . ARG A 1 598 ? 170.352 138.845 167.032 1.00 34.72 470 ARG A C 1
ATOM 3465 O O . ARG A 1 598 ? 170.381 137.622 167.195 1.00 37.08 470 ARG A O 1
ATOM 3473 N N . THR A 1 599 ? 171.431 139.531 166.658 1.00 35.10 471 THR A N 1
ATOM 3474 C CA . THR A 1 599 ? 172.638 138.811 166.269 1.00 31.72 471 THR A CA 1
ATOM 3475 C C . THR A 1 599 ? 173.309 138.145 167.465 1.00 34.55 471 THR A C 1
ATOM 3476 O O . THR A 1 599 ? 173.662 136.963 167.406 1.00 41.65 471 THR A O 1
ATOM 3480 N N . TYR A 1 600 ? 173.493 138.881 168.559 1.00 33.91 472 TYR A N 1
ATOM 3481 C CA . TYR A 1 600 ? 174.356 138.456 169.652 1.00 35.51 472 TYR A CA 1
ATOM 3482 C C . TYR A 1 600 ? 173.554 138.254 170.928 1.00 38.10 472 TYR A C 1
ATOM 3483 O O . TYR A 1 600 ? 172.545 138.925 171.153 1.00 42.36 472 TYR A O 1
ATOM 3492 N N . GLU A 1 601 ? 174.017 137.326 171.765 1.00 38.92 473 GLU A N 1
ATOM 3493 C CA . GLU A 1 601 ? 173.363 137.001 173.025 1.00 38.12 473 GLU A CA 1
ATOM 3494 C C . GLU A 1 601 ? 174.007 137.719 174.204 1.00 42.92 473 GLU A C 1
ATOM 3495 O O . GLU A 1 601 ? 173.302 138.294 175.038 1.00 50.03 473 GLU A O 1
ATOM 3501 N N . HIS A 1 602 ? 175.333 137.699 174.290 1.00 43.64 474 HIS A N 1
ATOM 3502 C CA . HIS A 1 602 ? 176.073 138.438 175.305 1.00 43.53 474 HIS A CA 1
ATOM 3503 C C . HIS A 1 602 ? 176.711 139.657 174.658 1.00 42.58 474 HIS A C 1
ATOM 3504 O O . HIS A 1 602 ? 177.402 139.530 173.644 1.00 46.34 474 HIS A O 1
ATOM 3511 N N . ILE A 1 603 ? 176.486 140.830 175.242 1.00 38.22 475 ILE A N 1
ATOM 3512 C CA . ILE A 1 603 ? 177.012 142.084 174.718 1.00 36.99 475 ILE A CA 1
ATOM 3513 C C . ILE A 1 603 ? 177.810 142.775 175.813 1.00 42.16 475 ILE A C 1
ATOM 3514 O O . ILE A 1 603 ? 177.316 142.950 176.932 1.00 46.86 475 ILE A O 1
ATOM 3519 N N . ALA A 1 604 ? 179.036 143.168 175.487 1.00 44.08 476 ALA A N 1
ATOM 3520 C CA . ALA A 1 604 ? 179.902 143.926 176.379 1.00 44.84 476 ALA A CA 1
ATOM 3521 C C . ALA A 1 604 ? 180.070 145.332 175.825 1.00 48.08 476 ALA A C 1
ATOM 3522 O O . ALA A 1 604 ? 180.465 145.503 174.668 1.00 54.23 476 ALA A O 1
ATOM 3524 N N . TRP A 1 605 ? 179.783 146.332 176.652 1.00 50.20 477 TRP A N 1
ATOM 3525 C CA . TRP A 1 605 ? 179.708 147.719 176.215 1.00 48.67 477 TRP A CA 1
ATOM 3526 C C . TRP A 1 605 ? 180.580 148.581 177.108 1.00 59.27 477 TRP A C 1
ATOM 3527 O O . TRP A 1 605 ? 180.459 148.517 178.334 1.00 67.00 477 TRP A O 1
ATOM 3538 N N . GLU A 1 606 ? 181.450 149.388 176.505 1.00 68.51 478 GLU A N 1
ATOM 3539 C CA . GLU A 1 606 ? 182.186 150.374 177.279 1.00 79.14 478 GLU A CA 1
ATOM 3540 C C . GLU A 1 606 ? 182.598 151.533 176.384 1.00 83.30 478 GLU A C 1
ATOM 3541 O O . GLU A 1 606 ? 183.037 151.337 175.249 1.00 83.61 478 GLU A O 1
ATOM 3547 N N . ASP A 1 607 ? 182.462 152.745 176.922 1.00 90.67 479 ASP A N 1
ATOM 3548 C CA . ASP A 1 607 ? 182.664 153.984 176.178 1.00 96.53 479 ASP A CA 1
ATOM 3549 C C . ASP A 1 607 ? 183.729 154.824 176.869 1.00 105.59 479 ASP A C 1
ATOM 3550 O O . ASP A 1 607 ? 183.762 154.899 178.102 1.00 105.79 479 ASP A O 1
ATOM 3555 N N . THR A 1 608 ? 184.592 155.460 176.071 1.00 112.00 480 THR A N 1
ATOM 3556 C CA . THR A 1 608 ? 185.631 156.354 176.588 1.00 114.82 480 THR A CA 1
ATOM 3557 C C . THR A 1 608 ? 185.315 157.780 176.138 1.00 116.12 480 THR A C 1
ATOM 3558 O O . THR A 1 608 ? 185.683 158.225 175.049 1.00 115.51 480 THR A O 1
ATOM 3562 N N . GLN A 1 609 ? 184.616 158.510 177.010 1.00 115.65 481 GLN A N 1
ATOM 3563 C CA . GLN A 1 609 ? 184.249 159.907 176.766 1.00 116.22 481 GLN A CA 1
ATOM 3564 C C . GLN A 1 609 ? 185.364 160.884 177.113 1.00 118.14 481 GLN A C 1
ATOM 3565 O O . GLN A 1 609 ? 185.084 162.078 177.281 1.00 115.87 481 GLN A O 1
ATOM 3571 N N . ILE A 1 610 ? 186.611 160.425 177.234 1.00 121.23 482 ILE A N 1
ATOM 3572 C CA . ILE A 1 610 ? 187.709 161.326 177.575 1.00 122.84 482 ILE A CA 1
ATOM 3573 C C . ILE A 1 610 ? 187.884 162.397 176.511 1.00 123.11 482 ILE A C 1
ATOM 3574 O O . ILE A 1 610 ? 188.366 163.499 176.800 1.00 122.83 482 ILE A O 1
ATOM 3579 N N . ASN A 1 611 ? 187.500 162.099 175.267 1.00 123.00 483 ASN A N 1
ATOM 3580 C CA . ASN A 1 611 ? 187.677 163.065 174.188 1.00 117.68 483 ASN A CA 1
ATOM 3581 C C . ASN A 1 611 ? 186.959 164.374 174.477 1.00 115.89 483 ASN A C 1
ATOM 3582 O O . ASN A 1 611 ? 187.383 165.433 174.002 1.00 114.03 483 ASN A O 1
ATOM 3587 N N . ASN A 1 612 ? 185.871 164.326 175.248 1.00 118.12 484 ASN A N 1
ATOM 3588 C CA . ASN A 1 612 ? 185.144 165.551 175.560 1.00 118.14 484 ASN A CA 1
ATOM 3589 C C . ASN A 1 612 ? 186.018 166.542 176.314 1.00 121.83 484 ASN A C 1
ATOM 3590 O O . ASN A 1 612 ? 185.867 167.757 176.144 1.00 121.56 484 ASN A O 1
ATOM 3595 N N . LEU A 1 613 ? 186.932 166.051 177.143 1.00 123.67 485 LEU A N 1
ATOM 3596 C CA . LEU A 1 613 ? 187.824 166.921 177.895 1.00 120.91 485 LEU A CA 1
ATOM 3597 C C . LEU A 1 613 ? 188.767 167.659 176.953 1.00 115.58 485 LEU A C 1
ATOM 3598 O O . LEU A 1 613 ? 189.667 167.061 176.367 1.00 113.90 485 LEU A O 1
ATOM 3603 N N . GLY A 1 638 ? 182.208 171.234 165.701 1.00 57.37 510 GLY A N 1
ATOM 3604 C CA . GLY A 1 638 ? 182.346 170.987 167.123 1.00 60.19 510 GLY A CA 1
ATOM 3605 C C . GLY A 1 638 ? 182.110 169.540 167.503 1.00 59.18 510 GLY A C 1
ATOM 3606 O O . GLY A 1 638 ? 181.154 168.915 167.041 1.00 62.93 510 GLY A O 1
ATOM 3607 N N . LEU A 1 639 ? 182.988 169.000 168.348 1.00 53.35 511 LEU A N 1
ATOM 3608 C CA . LEU A 1 639 ? 182.838 167.613 168.770 1.00 56.19 511 LEU A CA 1
ATOM 3609 C C . LEU A 1 639 ? 181.549 167.415 169.553 1.00 57.52 511 LEU A C 1
ATOM 3610 O O . LEU A 1 639 ? 180.839 166.424 169.349 1.00 61.66 511 LEU A O 1
ATOM 3615 N N . ASN A 1 640 ? 181.231 168.341 170.458 1.00 54.82 512 ASN A N 1
ATOM 3616 C CA . ASN A 1 640 ? 179.972 168.246 171.186 1.00 53.88 512 ASN A CA 1
ATOM 3617 C C . ASN A 1 640 ? 178.792 168.342 170.236 1.00 55.97 512 ASN A C 1
ATOM 3618 O O . ASN A 1 640 ? 177.780 167.659 170.420 1.00 59.83 512 ASN A O 1
ATOM 3623 N N . TRP A 1 641 ? 178.904 169.179 169.207 1.00 56.34 513 TRP A N 1
ATOM 3624 C CA . TRP A 1 641 ? 177.840 169.280 168.218 1.00 52.64 513 TRP A CA 1
ATOM 3625 C C . TRP A 1 641 ? 177.642 167.961 167.484 1.00 55.91 513 TRP A C 1
ATOM 3626 O O . TRP A 1 641 ? 176.504 167.532 167.268 1.00 59.60 513 TRP A O 1
ATOM 3637 N N . ILE A 1 642 ? 178.733 167.302 167.092 1.00 56.04 514 ILE A N 1
ATOM 3638 C CA . ILE A 1 642 ? 178.610 166.023 166.400 1.00 53.52 514 ILE A CA 1
ATOM 3639 C C . ILE A 1 642 ? 178.008 164.973 167.321 1.00 54.06 514 ILE A C 1
ATOM 3640 O O . ILE A 1 642 ? 177.142 164.191 166.913 1.00 58.56 514 ILE A O 1
ATOM 3645 N N . MET A 1 643 ? 178.457 164.933 168.575 1.00 50.70 515 MET A N 1
ATOM 3646 C CA . MET A 1 643 ? 178.047 163.858 169.468 1.00 50.50 515 MET A CA 1
ATOM 3647 C C . MET A 1 643 ? 176.639 164.061 170.008 1.00 51.18 515 MET A C 1
ATOM 3648 O O . MET A 1 643 ? 175.972 163.083 170.361 1.00 56.61 515 MET A O 1
ATOM 3653 N N . ARG A 1 644 ? 176.165 165.302 170.088 1.00 51.02 516 ARG A N 1
ATOM 3654 C CA . ARG A 1 644 ? 174.808 165.541 170.559 1.00 52.42 516 ARG A CA 1
ATOM 3655 C C . ARG A 1 644 ? 173.763 164.986 169.605 1.00 54.75 516 ARG A C 1
ATOM 3656 O O . ARG A 1 644 ? 172.590 164.891 169.978 1.00 56.87 516 ARG A O 1
ATOM 3664 N N . GLN A 1 645 ? 174.156 164.629 168.388 1.00 53.49 517 GLN A N 1
ATOM 3665 C CA . GLN A 1 645 ? 173.232 164.139 167.380 1.00 52.42 517 GLN A CA 1
ATOM 3666 C C . GLN A 1 645 ? 173.245 162.626 167.232 1.00 54.23 517 GLN A C 1
ATOM 3667 O O . GLN A 1 645 ? 172.409 162.087 166.500 1.00 56.23 517 GLN A O 1
ATOM 3673 N N . ARG A 1 646 ? 174.162 161.927 167.897 1.00 53.08 518 ARG A N 1
ATOM 3674 C CA . ARG A 1 646 ? 174.244 160.481 167.757 1.00 50.33 518 ARG A CA 1
ATOM 3675 C C . ARG A 1 646 ? 173.429 159.742 168.804 1.00 50.09 518 ARG A C 1
ATOM 3676 O O . ARG A 1 646 ? 173.055 158.586 168.581 1.00 52.79 518 ARG A O 1
ATOM 3684 N N . CYS A 1 647 ? 173.136 160.381 169.930 1.00 49.39 519 CYS A N 1
ATOM 3685 C CA . CYS A 1 647 ? 172.294 159.800 170.967 1.00 48.55 519 CYS A CA 1
ATOM 3686 C C . CYS A 1 647 ? 172.787 158.406 171.356 1.00 47.31 519 CYS A C 1
ATOM 3687 O O . CYS A 1 647 ? 172.097 157.400 171.190 1.00 51.33 519 CYS A O 1
ATOM 3690 N N . LEU A 1 648 ? 174.010 158.364 171.888 1.00 42.86 520 LEU A N 1
ATOM 3691 C CA . LEU A 1 648 ? 174.597 157.087 172.277 1.00 42.00 520 LEU A CA 1
ATOM 3692 C C . LEU A 1 648 ? 173.920 156.502 173.507 1.00 41.32 520 LEU A C 1
ATOM 3693 O O . LEU A 1 648 ? 173.767 155.279 173.604 1.00 46.49 520 LEU A O 1
ATOM 3698 N N . SER A 1 649 ? 173.520 157.345 174.455 1.00 37.19 521 SER A N 1
ATOM 3699 C CA . SER A 1 649 ? 172.853 156.839 175.647 1.00 38.99 521 SER A CA 1
ATOM 3700 C C . SER A 1 649 ? 171.551 156.138 175.292 1.00 43.79 521 SER A C 1
ATOM 3701 O O . SER A 1 649 ? 171.242 155.073 175.839 1.00 47.42 521 SER A O 1
ATOM 3704 N N . ASP A 1 650 ? 170.775 156.720 174.379 1.00 43.29 522 ASP A N 1
ATOM 3705 C CA . ASP A 1 650 ? 169.533 156.091 173.950 1.00 40.22 522 ASP A CA 1
ATOM 3706 C C . ASP A 1 650 ? 169.801 154.762 173.259 1.00 41.44 522 ASP A C 1
ATOM 3707 O O . ASP A 1 650 ? 169.084 153.778 173.484 1.00 45.16 522 ASP A O 1
ATOM 3712 N N . LEU A 1 651 ? 170.834 154.711 172.419 1.00 38.98 523 LEU A N 1
ATOM 3713 C CA . LEU A 1 651 ? 171.199 153.463 171.759 1.00 37.96 523 LEU A CA 1
ATOM 3714 C C . LEU A 1 651 ? 171.536 152.389 172.780 1.00 35.80 523 LEU A C 1
ATOM 3715 O O . LEU A 1 651 ? 171.056 151.252 172.690 1.00 40.81 523 LEU A O 1
ATOM 3720 N N . LYS A 1 652 ? 172.361 152.735 173.767 1.00 34.85 524 LYS A N 1
ATOM 3721 C CA . LYS A 1 652 ? 172.750 151.759 174.775 1.00 37.04 524 LYS A CA 1
ATOM 3722 C C . LYS A 1 652 ? 171.549 151.300 175.582 1.00 40.47 524 LYS A C 1
ATOM 3723 O O . LYS A 1 652 ? 171.419 150.111 175.889 1.00 43.95 524 LYS A O 1
ATOM 3729 N N . ALA A 1 653 ? 170.659 152.225 175.943 1.00 40.19 525 ALA A N 1
ATOM 3730 C CA . ALA A 1 653 ? 169.485 151.845 176.716 1.00 37.20 525 ALA A CA 1
ATOM 3731 C C . ALA A 1 653 ? 168.596 150.888 175.936 1.00 36.76 525 ALA A C 1
ATOM 3732 O O . ALA A 1 653 ? 168.142 149.869 176.476 1.00 40.67 525 ALA A O 1
ATOM 3734 N N . LYS A 1 654 ? 168.337 151.192 174.665 1.00 36.57 526 LYS A N 1
ATOM 3735 C CA . LYS A 1 654 ? 167.502 150.308 173.862 1.00 36.09 526 LYS A CA 1
ATOM 3736 C C . LYS A 1 654 ? 168.148 148.940 173.700 1.00 37.37 526 LYS A C 1
ATOM 3737 O O . LYS A 1 654 ? 167.471 147.910 173.810 1.00 41.37 526 LYS A O 1
ATOM 3743 N N . THR A 1 655 ? 169.455 148.904 173.435 1.00 36.22 527 THR A N 1
ATOM 3744 C CA . THR A 1 655 ? 170.132 147.623 173.278 1.00 35.06 527 THR A CA 1
ATOM 3745 C C . THR A 1 655 ? 170.073 146.814 174.565 1.00 36.92 527 THR A C 1
ATOM 3746 O O . THR A 1 655 ? 169.821 145.604 174.535 1.00 41.89 527 THR A O 1
ATOM 3750 N N . LYS A 1 656 ? 170.290 147.464 175.707 1.00 39.52 528 LYS A N 1
ATOM 3751 C CA . LYS A 1 656 ? 170.214 146.772 176.987 1.00 38.77 528 LYS A CA 1
ATOM 3752 C C . LYS A 1 656 ? 168.835 146.173 177.200 1.00 37.19 528 LYS A C 1
ATOM 3753 O O . LYS A 1 656 ? 168.702 144.989 177.535 1.00 43.40 528 LYS A O 1
ATOM 3759 N N . GLN A 1 657 ? 167.793 146.972 176.994 1.00 34.86 529 GLN A N 1
ATOM 3760 C CA . GLN A 1 657 ? 166.440 146.481 177.215 1.00 36.88 529 GLN A CA 1
ATOM 3761 C C . GLN A 1 657 ? 166.121 145.314 176.295 1.00 36.96 529 GLN A C 1
ATOM 3762 O O . GLN A 1 657 ? 165.576 144.292 176.735 1.00 41.91 529 GLN A O 1
ATOM 3768 N N . LYS A 1 658 ? 166.468 145.437 175.016 1.00 35.88 530 LYS A N 1
ATOM 3769 C CA . LYS A 1 658 ? 166.111 144.403 174.055 1.00 35.66 530 LYS A CA 1
ATOM 3770 C C . LYS A 1 658 ? 166.889 143.119 174.299 1.00 35.93 530 LYS A C 1
ATOM 3771 O O . LYS A 1 658 ? 166.349 142.022 174.123 1.00 40.26 530 LYS A O 1
ATOM 3777 N N . THR A 1 659 ? 168.155 143.223 174.699 1.00 35.65 531 THR A N 1
ATOM 3778 C CA . THR A 1 659 ? 168.911 142.019 175.010 1.00 34.83 531 THR A CA 1
ATOM 3779 C C . THR A 1 659 ? 168.376 141.349 176.266 1.00 39.19 531 THR A C 1
ATOM 3780 O O . THR A 1 659 ? 168.312 140.117 176.337 1.00 43.41 531 THR A O 1
ATOM 3784 N N . GLU A 1 660 ? 167.985 142.136 177.268 1.00 39.34 532 GLU A N 1
ATOM 3785 C CA . GLU A 1 660 ? 167.438 141.542 178.481 1.00 38.60 532 GLU A CA 1
ATOM 3786 C C . GLU A 1 660 ? 166.117 140.833 178.210 1.00 39.51 532 GLU A C 1
ATOM 3787 O O . GLU A 1 660 ? 165.876 139.745 178.742 1.00 42.48 532 GLU A O 1
ATOM 3793 N N . ASN A 1 661 ? 165.246 141.425 177.392 1.00 37.41 533 ASN A N 1
ATOM 3794 C CA . ASN A 1 661 ? 163.965 140.783 177.120 1.00 35.91 533 ASN A CA 1
ATOM 3795 C C . ASN A 1 661 ? 164.151 139.430 176.447 1.00 40.90 533 ASN A C 1
ATOM 3796 O O . ASN A 1 661 ? 163.467 138.461 176.792 1.00 49.13 533 ASN A O 1
ATOM 3801 N N . ARG A 1 662 ? 165.069 139.341 175.486 1.00 42.13 534 ARG A N 1
ATOM 3802 C CA . ARG A 1 662 ? 165.268 138.102 174.743 1.00 43.35 534 ARG A CA 1
ATOM 3803 C C . ARG A 1 662 ? 165.953 137.020 175.559 1.00 43.16 534 ARG A C 1
ATOM 3804 O O . ARG A 1 662 ? 166.060 135.889 175.080 1.00 47.88 534 ARG A O 1
ATOM 3812 N N . GLY A 1 663 ? 166.425 137.329 176.757 1.00 41.77 535 GLY A N 1
ATOM 3813 C CA . GLY A 1 663 ? 167.129 136.366 177.568 1.00 42.54 535 GLY A CA 1
ATOM 3814 C C . GLY A 1 663 ? 168.634 136.441 177.495 1.00 43.07 535 GLY A C 1
ATOM 3815 O O . GLY A 1 663 ? 169.302 135.520 177.976 1.00 48.41 535 GLY A O 1
ATOM 3816 N N . GLY A 1 664 ? 169.189 137.498 176.912 1.00 40.78 536 GLY A N 1
ATOM 3817 C CA . GLY A 1 664 ? 170.621 137.655 176.803 1.00 40.24 536 GLY A CA 1
ATOM 3818 C C . GLY A 1 664 ? 171.225 138.268 178.048 1.00 41.31 536 GLY A C 1
ATOM 3819 O O . GLY A 1 664 ? 170.584 138.405 179.090 1.00 49.01 536 GLY A O 1
ATOM 3820 N N . ASN A 1 665 ? 172.493 138.640 177.927 1.00 37.42 537 ASN A N 1
ATOM 3821 C CA . ASN A 1 665 ? 173.241 139.262 179.005 1.00 39.65 537 ASN A CA 1
ATOM 3822 C C . ASN A 1 665 ? 173.906 140.529 178.496 1.00 44.31 537 ASN A C 1
ATOM 3823 O O . ASN A 1 665 ? 174.435 140.558 177.383 1.00 50.39 537 ASN A O 1
ATOM 3828 N N . PHE A 1 666 ? 173.889 141.568 179.322 1.00 42.44 538 PHE A N 1
ATOM 3829 C CA . PHE A 1 666 ? 174.482 142.856 178.998 1.00 38.14 538 PHE A CA 1
ATOM 3830 C C . PHE A 1 666 ? 175.475 143.219 180.090 1.00 45.34 538 PHE A C 1
ATOM 3831 O O . PHE A 1 666 ? 175.143 143.148 181.277 1.00 52.22 538 PHE A O 1
ATOM 3839 N N . HIS A 1 667 ? 176.685 143.606 179.696 1.00 46.68 539 HIS A N 1
ATOM 3840 C CA . HI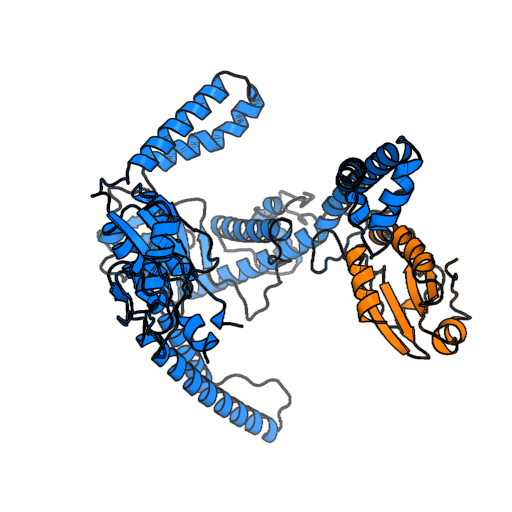S A 1 667 ? 177.745 143.935 180.635 1.00 46.63 539 HIS A CA 1
ATOM 3841 C C . HIS A 1 667 ? 178.233 145.359 180.413 1.00 51.22 539 HIS A C 1
ATOM 3842 O O . HIS A 1 667 ? 178.110 145.913 179.319 1.00 52.69 539 HIS A O 1
ATOM 3849 N N . GLU A 1 668 ? 178.785 145.946 181.471 1.00 56.41 540 GLU A N 1
ATOM 3850 C CA . GLU A 1 668 ? 179.414 147.264 181.426 1.00 60.47 540 GLU A CA 1
ATOM 3851 C C . GLU A 1 668 ? 180.749 147.176 182.152 1.00 67.09 540 GLU A C 1
ATOM 3852 O O . GLU A 1 668 ? 180.877 147.625 183.298 1.00 73.87 540 GLU A O 1
ATOM 3858 N N . PRO A 1 669 ? 181.766 146.603 181.518 1.00 67.74 541 PRO A N 1
ATOM 3859 C CA . PRO A 1 669 ? 183.054 146.436 182.186 1.00 77.09 541 PRO A CA 1
ATOM 3860 C C . PRO A 1 669 ? 183.732 147.773 182.420 1.00 88.14 541 PRO A C 1
ATOM 3861 O O . PRO A 1 669 ? 183.333 148.792 181.838 1.00 89.24 541 PRO A O 1
ATOM 3865 N N . PRO A 1 670 ? 184.753 147.815 183.273 1.00 99.92 542 PRO A N 1
ATOM 3866 C CA . PRO A 1 670 ? 185.485 149.068 183.490 1.00 105.94 542 PRO A CA 1
ATOM 3867 C C . PRO A 1 670 ? 186.266 149.492 182.254 1.00 111.61 542 PRO A C 1
ATOM 3868 O O . PRO A 1 670 ? 186.629 148.681 181.399 1.00 108.64 542 PRO A O 1
ATOM 3872 N N . ALA A 1 671 ? 186.522 150.798 182.173 1.00 117.43 543 ALA A N 1
ATOM 3873 C CA . ALA A 1 671 ? 187.201 151.394 181.029 1.00 119.39 543 ALA A CA 1
ATOM 3874 C C . ALA A 1 671 ? 188.680 151.671 181.272 1.00 126.68 543 ALA A C 1
ATOM 3875 O O . ALA A 1 671 ? 189.300 152.372 180.466 1.00 126.56 543 ALA A O 1
ATOM 3877 N N . ASN A 1 672 ? 189.259 151.147 182.349 1.00 131.80 544 ASN A N 1
ATOM 3878 C CA . ASN A 1 672 ? 190.641 151.464 182.689 1.00 135.86 544 ASN A CA 1
ATOM 3879 C C . ASN A 1 672 ? 191.596 150.865 181.661 1.00 136.29 544 ASN A C 1
ATOM 3880 O O . ASN A 1 672 ? 191.655 149.643 181.492 1.00 133.86 544 ASN A O 1
ATOM 3885 N N . TYR A 1 673 ? 192.349 151.731 180.980 1.00 135.40 545 TYR A N 1
ATOM 3886 C CA . TYR A 1 673 ? 193.415 151.318 180.068 1.00 133.22 545 TYR A CA 1
ATOM 3887 C C . TYR A 1 673 ? 192.886 150.367 178.991 1.00 129.60 545 TYR A C 1
ATOM 3888 O O . TYR A 1 673 ? 193.259 149.195 178.917 1.00 127.50 545 TYR A O 1
ATOM 3897 N N . SER A 1 674 ? 192.002 150.901 178.149 1.00 127.79 546 SER A N 1
ATOM 3898 C CA . SER A 1 674 ? 191.395 150.133 177.071 1.00 125.08 546 SER A CA 1
ATOM 3899 C C . SER A 1 674 ? 191.847 150.560 175.684 1.00 124.18 546 SER A C 1
ATOM 3900 O O . SER A 1 674 ? 192.122 149.697 174.848 1.00 119.81 546 SER A O 1
ATOM 3903 N N . SER A 1 675 ? 191.932 151.863 175.419 1.00 127.34 547 SER A N 1
ATOM 3904 C CA . SER A 1 675 ? 192.275 152.351 174.089 1.00 123.09 547 SER A CA 1
ATOM 3905 C C . SER A 1 675 ? 193.766 152.285 173.797 1.00 121.10 547 SER A C 1
ATOM 3906 O O . SER A 1 675 ? 194.157 152.261 172.625 1.00 119.16 547 SER A O 1
ATOM 3909 N N . GLN A 1 676 ? 194.606 152.256 174.831 1.00 122.71 548 GLN A N 1
ATOM 3910 C CA . GLN A 1 676 ? 196.051 152.266 174.655 1.00 123.76 548 GLN A CA 1
ATOM 3911 C C . GLN A 1 676 ? 196.722 150.959 175.058 1.00 122.45 548 GLN A C 1
ATOM 3912 O O . GLN A 1 676 ? 197.921 150.970 175.353 1.00 123.41 548 GLN A O 1
ATOM 3918 N N . THR A 1 677 ? 195.996 149.845 175.077 1.00 118.54 549 THR A N 1
ATOM 3919 C CA . THR A 1 677 ? 196.544 148.561 175.493 1.00 116.02 549 THR A CA 1
ATOM 3920 C C . THR A 1 677 ? 196.438 147.544 174.362 1.00 113.93 549 THR A C 1
ATOM 3921 O O . THR A 1 677 ? 195.359 147.353 173.792 1.00 114.69 549 THR A O 1
ATOM 3925 N N . CYS A 1 678 ? 197.557 146.895 174.045 1.00 111.38 550 CYS A N 1
ATOM 3926 C CA . CYS A 1 678 ? 197.561 145.816 173.065 1.00 108.37 550 CYS A CA 1
ATOM 3927 C C . CYS A 1 678 ? 196.725 144.655 173.588 1.00 109.11 550 CYS A C 1
ATOM 3928 O O . CYS A 1 678 ? 196.975 144.146 174.685 1.00 114.23 550 CYS A O 1
ATOM 3931 N N . HIS A 1 679 ? 195.731 144.229 172.806 1.00 104.38 551 HIS A N 1
ATOM 3932 C CA . HIS A 1 679 ? 194.752 143.285 173.335 1.00 100.64 551 HIS A CA 1
ATOM 3933 C C . HIS A 1 679 ? 195.312 141.876 173.462 1.00 99.68 551 HIS A C 1
ATOM 3934 O O . HIS A 1 679 ? 194.863 141.118 174.328 1.00 103.18 551 HIS A O 1
ATOM 3941 N N . CYS A 1 680 ? 196.278 141.503 172.634 1.00 102.15 552 CYS A N 1
ATOM 3942 C CA . CYS A 1 680 ? 196.879 140.181 172.710 1.00 104.22 552 CYS A CA 1
ATOM 3943 C C . CYS A 1 680 ? 198.096 140.131 173.624 1.00 109.98 552 CYS A C 1
ATOM 3944 O O . CYS A 1 680 ? 198.669 139.052 173.803 1.00 110.29 552 CYS A O 1
ATOM 3947 N N . CYS A 1 681 ? 198.506 141.262 174.201 1.00 115.70 553 CYS A N 1
ATOM 3948 C CA . CYS A 1 681 ? 199.679 141.294 175.068 1.00 113.90 553 CYS A CA 1
ATOM 3949 C C . CYS A 1 681 ? 199.397 142.002 176.384 1.00 111.46 553 CYS A C 1
ATOM 3950 O O . CYS A 1 681 ? 199.991 141.669 177.413 1.00 113.20 553 CYS A O 1
ATOM 3953 N N . GLY A 1 682 ? 198.498 142.980 176.363 1.00 111.14 554 GLY A N 1
ATOM 3954 C CA . GLY A 1 682 ? 198.269 143.818 177.516 1.00 113.30 554 GLY A CA 1
ATOM 3955 C C . GLY A 1 682 ? 199.273 144.935 177.689 1.00 118.13 554 GLY A C 1
ATOM 3956 O O . GLY A 1 682 ? 199.166 145.695 178.659 1.00 119.66 554 GLY A O 1
ATOM 3957 N N . GLN A 1 683 ? 200.241 145.062 176.786 1.00 119.29 555 GLN A N 1
ATOM 3958 C CA . GLN A 1 683 ? 201.250 146.106 176.867 1.00 121.44 555 GLN A CA 1
ATOM 3959 C C . GLN A 1 683 ? 200.780 147.361 176.141 1.00 123.55 555 GLN A C 1
ATOM 3960 O O . GLN A 1 683 ? 199.995 147.297 175.191 1.00 125.57 555 GLN A O 1
ATOM 3966 N N . LYS A 1 684 ? 201.272 148.510 176.600 1.00 122.22 556 LYS A N 1
ATOM 3967 C CA . LYS A 1 684 ? 200.887 149.789 176.019 1.00 121.82 556 LYS A CA 1
ATOM 3968 C C . LYS A 1 684 ? 201.621 149.992 174.700 1.00 128.36 556 LYS A C 1
ATOM 3969 O O . LYS A 1 684 ? 202.856 149.979 174.661 1.00 130.25 556 LYS A O 1
ATOM 3975 N N . GLY A 1 685 ? 200.862 150.179 173.624 1.00 131.49 557 GLY A N 1
ATOM 3976 C CA . GLY A 1 685 ? 201.408 150.336 172.297 1.00 133.87 557 GLY A CA 1
ATOM 3977 C C . GLY A 1 685 ? 201.447 151.781 171.844 1.00 137.34 557 GLY A C 1
ATOM 3978 O O . GLY A 1 685 ? 201.379 152.719 172.646 1.00 136.16 557 GLY A O 1
ATOM 3979 N N . GLU A 1 686 ? 201.558 151.960 170.530 1.00 139.75 558 GLU A N 1
ATOM 3980 C CA . GLU A 1 686 ? 201.655 153.274 169.917 1.00 140.30 558 GLU A CA 1
ATOM 3981 C C . GLU A 1 686 ? 200.747 153.337 168.698 1.00 141.06 558 GLU A C 1
ATOM 3982 O O . GLU A 1 686 ? 200.404 152.314 168.098 1.00 138.68 558 GLU A O 1
ATOM 3988 N N . ARG A 1 687 ? 200.362 154.557 168.335 1.00 144.02 559 ARG A N 1
ATOM 3989 C CA . ARG A 1 687 ? 199.520 154.807 167.175 1.00 142.83 559 ARG A CA 1
ATOM 3990 C C . ARG A 1 687 ? 200.321 155.538 166.106 1.00 144.18 559 ARG A C 1
ATOM 3991 O O . ARG A 1 687 ? 201.042 156.496 166.402 1.00 143.80 559 ARG A O 1
ATOM 3999 N N . ARG A 1 688 ? 200.196 155.074 164.864 1.00 144.45 560 ARG A N 1
ATOM 4000 C CA . ARG A 1 688 ? 200.883 155.672 163.727 1.00 144.48 560 ARG A CA 1
ATOM 4001 C C . ARG A 1 688 ? 199.941 156.467 162.832 1.00 143.78 560 ARG A C 1
ATOM 4002 O O . ARG A 1 688 ? 200.335 156.858 161.728 1.00 142.20 560 ARG A O 1
ATOM 4010 N N . SER A 1 689 ? 198.713 156.714 163.276 1.00 143.68 561 SER A N 1
ATOM 4011 C CA . SER A 1 689 ? 197.739 157.445 162.478 1.00 144.65 561 SER A CA 1
ATOM 4012 C C . SER A 1 689 ? 196.655 157.973 163.408 1.00 145.58 561 SER A C 1
ATOM 4013 O O . SER A 1 689 ? 196.763 157.887 164.634 1.00 144.06 561 SER A O 1
ATOM 4016 N N . GLN A 1 690 ? 195.604 158.533 162.807 1.00 147.50 562 GLN A N 1
ATOM 4017 C CA . GLN A 1 690 ? 194.486 159.038 163.593 1.00 147.28 562 GLN A CA 1
ATOM 4018 C C . GLN A 1 690 ? 193.611 157.906 164.116 1.00 144.71 562 GLN A C 1
ATOM 4019 O O . GLN A 1 690 ? 192.888 158.089 165.102 1.00 143.08 562 GLN A O 1
ATOM 4025 N N . HIS A 1 691 ? 193.661 156.735 163.476 1.00 142.87 563 HIS A N 1
ATOM 4026 C CA . HIS A 1 691 ? 192.813 155.614 163.849 1.00 138.48 563 HIS A CA 1
ATOM 4027 C C . HIS A 1 691 ? 193.545 154.280 163.909 1.00 134.23 563 HIS A C 1
ATOM 4028 O O . HIS A 1 691 ? 192.898 153.255 164.150 1.00 127.59 563 HIS A O 1
ATOM 4035 N N . GLU A 1 692 ? 194.858 154.256 163.703 1.00 137.33 564 GLU A N 1
ATOM 4036 C CA . GLU A 1 692 ? 195.625 153.020 163.676 1.00 134.86 564 GLU A CA 1
ATOM 4037 C C . GLU A 1 692 ? 196.414 152.849 164.968 1.00 133.65 564 GLU A C 1
ATOM 4038 O O . GLU A 1 692 ? 196.713 153.820 165.670 1.00 136.12 564 GLU A O 1
ATOM 4044 N N . PHE A 1 693 ? 196.746 151.596 165.273 1.00 129.69 565 PHE A N 1
ATOM 4045 C CA . PHE A 1 693 ? 197.429 151.232 166.504 1.00 129.70 565 PHE A CA 1
ATOM 4046 C C . PHE A 1 693 ? 198.398 150.096 166.219 1.00 130.30 565 PHE A C 1
ATOM 4047 O O . PHE A 1 693 ? 198.127 149.237 165.374 1.00 130.57 565 PHE A O 1
ATOM 4055 N N . VAL A 1 694 ? 199.533 150.105 166.916 1.00 133.20 566 VAL A N 1
ATOM 4056 C CA . VAL A 1 694 ? 200.554 149.073 166.777 1.00 134.39 566 VAL A CA 1
ATOM 4057 C C . VAL A 1 694 ? 201.060 148.706 168.166 1.00 134.81 566 VAL A C 1
ATOM 4058 O O . VAL A 1 694 ? 201.309 149.583 169.000 1.00 135.48 566 VAL A O 1
ATOM 4062 N N . CYS A 1 695 ? 201.212 147.407 168.411 1.00 133.81 567 CYS A N 1
ATOM 4063 C CA . CYS A 1 695 ? 201.758 146.924 169.669 1.00 133.41 567 CYS A CA 1
ATOM 4064 C C . CYS A 1 695 ? 203.275 147.108 169.688 1.00 135.10 567 CYS A C 1
ATOM 4065 O O . CYS A 1 695 ? 203.940 147.115 168.650 1.00 134.07 567 CYS A O 1
ATOM 4068 N N . LYS A 1 696 ? 203.821 147.253 170.897 1.00 136.71 568 LYS A N 1
ATOM 4069 C CA . LYS A 1 696 ? 205.216 147.645 171.079 1.00 137.17 568 LYS A CA 1
ATOM 4070 C C . LYS A 1 696 ? 206.162 146.455 171.221 1.00 136.45 568 LYS A C 1
ATOM 4071 O O . LYS A 1 696 ? 207.069 146.284 170.403 1.00 136.30 568 LYS A O 1
ATOM 4077 N N . ASN A 1 697 ? 205.970 145.629 172.247 1.00 135.09 569 ASN A N 1
ATOM 4078 C CA . ASN A 1 697 ? 206.970 144.622 172.576 1.00 135.27 569 ASN A CA 1
ATOM 4079 C C . ASN A 1 697 ? 207.096 143.591 171.460 1.00 136.60 569 ASN A C 1
ATOM 4080 O O . ASN A 1 697 ? 206.124 143.253 170.779 1.00 137.68 569 ASN A O 1
ATOM 4085 N N . SER A 1 698 ? 208.321 143.091 171.279 1.00 137.00 570 SER A N 1
ATOM 4086 C CA . SER A 1 698 ? 208.601 142.168 170.186 1.00 136.73 570 SER A CA 1
ATOM 4087 C C . SER A 1 698 ? 208.014 140.785 170.426 1.00 137.64 570 SER A C 1
ATOM 4088 O O . SER A 1 698 ? 207.897 140.004 169.476 1.00 137.09 570 SER A O 1
ATOM 4091 N N . ASP A 1 699 ? 207.650 140.460 171.667 1.00 139.88 571 ASP A N 1
ATOM 4092 C CA . ASP A 1 699 ? 207.033 139.171 171.950 1.00 143.23 571 ASP A CA 1
ATOM 4093 C C . ASP A 1 699 ? 205.610 139.073 171.417 1.00 141.78 571 ASP A C 1
ATOM 4094 O O . ASP A 1 699 ? 205.048 137.973 171.398 1.00 140.85 571 ASP A O 1
ATOM 4099 N N . CYS A 1 700 ? 205.021 140.184 170.984 1.00 139.82 572 CYS A N 1
ATOM 4100 C CA . CYS A 1 700 ? 203.658 140.164 170.475 1.00 134.84 572 CYS A CA 1
ATOM 4101 C C . CYS A 1 700 ? 203.575 139.370 169.179 1.00 131.48 572 CYS A C 1
ATOM 4102 O O . CYS A 1 700 ? 204.529 139.318 168.399 1.00 132.21 572 CYS A O 1
ATOM 4105 N N . LYS A 1 701 ? 202.420 138.742 168.955 1.00 129.16 573 LYS A N 1
ATOM 4106 C CA . LYS A 1 701 ? 202.176 138.089 167.675 1.00 132.33 573 LYS A CA 1
ATOM 4107 C C . LYS A 1 701 ? 201.815 139.101 166.596 1.00 135.29 573 LYS A C 1
ATOM 4108 O O . LYS A 1 701 ? 202.072 138.861 165.411 1.00 134.51 573 LYS A O 1
ATOM 4114 N N . LEU A 1 702 ? 201.218 140.230 166.984 1.00 136.84 574 LEU A N 1
ATOM 4115 C CA . LEU A 1 702 ? 200.831 141.287 166.057 1.00 136.84 574 LEU A CA 1
ATOM 4116 C C . LEU A 1 702 ? 201.843 142.428 166.034 1.00 139.98 574 LEU A C 1
ATOM 4117 O O . LEU A 1 702 ? 201.501 143.554 165.655 1.00 139.81 574 LEU A O 1
ATOM 4122 N N . PHE A 1 703 ? 203.082 142.159 166.433 1.00 141.56 575 PHE A N 1
ATOM 4123 C CA . PHE A 1 703 ? 204.098 143.200 166.489 1.00 141.12 575 PHE A CA 1
ATOM 4124 C C . PHE A 1 703 ? 204.349 143.783 165.103 1.00 143.29 575 PHE A C 1
ATOM 4125 O O . PHE A 1 703 ? 204.519 143.052 164.123 1.00 142.56 575 PHE A O 1
ATOM 4133 N N . ASP A 1 704 ? 204.372 145.113 165.030 1.00 143.77 576 ASP A N 1
ATOM 4134 C CA . ASP A 1 704 ? 204.653 145.851 163.801 1.00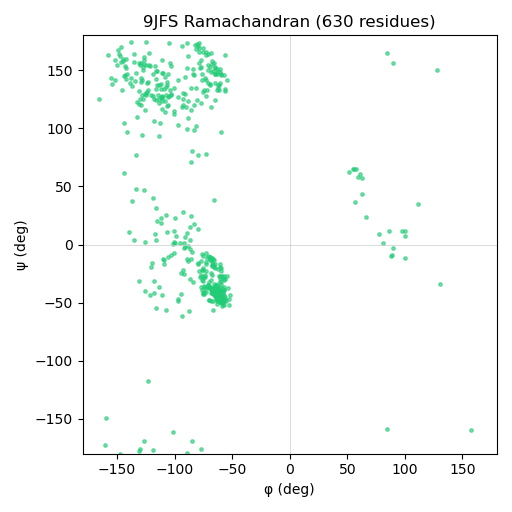 144.19 576 ASP A CA 1
ATOM 4135 C C . ASP A 1 704 ? 203.568 145.661 162.743 1.00 144.23 576 ASP A C 1
ATOM 4136 O O . ASP A 1 704 ? 203.829 145.829 161.547 1.00 143.77 576 ASP A O 1
ATOM 4141 N N . ILE A 1 705 ? 202.351 145.314 163.155 1.00 144.27 577 ILE A N 1
ATOM 4142 C CA . ILE A 1 705 ? 201.230 145.154 162.230 1.00 141.63 577 ILE A CA 1
ATOM 4143 C C . ILE A 1 705 ? 200.153 146.174 162.584 1.00 140.06 577 ILE A C 1
ATOM 4144 O O . ILE A 1 705 ? 199.460 146.008 163.598 1.00 137.79 577 ILE A O 1
ATOM 4149 N N . PRO A 1 706 ? 199.973 147.237 161.798 1.00 138.96 578 PRO A N 1
ATOM 4150 C CA . PRO A 1 706 ? 198.937 148.222 162.129 1.00 135.44 578 PRO A CA 1
ATOM 4151 C C . PRO A 1 706 ? 197.557 147.586 162.170 1.00 132.48 578 PRO A C 1
ATOM 4152 O O . PRO A 1 706 ? 197.251 146.661 161.415 1.00 132.85 578 PRO A O 1
ATOM 4156 N N . GLN A 1 707 ? 196.722 148.093 163.073 1.00 130.23 579 GLN A N 1
ATOM 4157 C CA . GLN A 1 707 ? 195.368 147.584 163.221 1.00 123.64 579 GLN A CA 1
ATOM 4158 C C . GLN A 1 707 ? 194.448 148.739 163.579 1.00 117.07 579 GLN A C 1
ATOM 4159 O O . GLN A 1 707 ? 194.888 149.776 164.075 1.00 120.90 579 GLN A O 1
ATOM 4165 N N . GLN A 1 708 ? 193.161 148.555 163.317 1.00 109.67 580 GLN A N 1
ATOM 4166 C CA . GLN A 1 708 ? 192.184 149.560 163.706 1.00 110.53 580 GLN A CA 1
ATOM 4167 C C . GLN A 1 708 ? 192.160 149.700 165.223 1.00 110.41 580 GLN A C 1
ATOM 4168 O O . GLN A 1 708 ? 192.121 148.703 165.949 1.00 107.61 580 GLN A O 1
ATOM 4174 N N . ALA A 1 709 ? 192.187 150.945 165.702 1.00 113.44 581 ALA A N 1
ATOM 4175 C CA . ALA A 1 709 ? 192.144 151.183 167.142 1.00 111.37 581 ALA A CA 1
ATOM 4176 C C . ALA A 1 709 ? 190.796 150.784 167.732 1.00 107.31 581 ALA A C 1
ATOM 4177 O O . ALA A 1 709 ? 190.735 150.232 168.838 1.00 103.35 581 ALA A O 1
ATOM 4179 N N . ASP A 1 710 ? 189.704 151.065 167.017 1.00 105.66 582 ASP A N 1
ATOM 4180 C CA . ASP A 1 710 ? 188.378 150.734 167.531 1.00 100.32 582 ASP A CA 1
ATOM 4181 C C . ASP A 1 710 ? 188.212 149.229 167.697 1.00 98.67 582 ASP A C 1
ATOM 4182 O O . ASP A 1 710 ? 187.613 148.766 168.676 1.00 96.16 582 ASP A O 1
ATOM 4187 N N . THR A 1 711 ? 188.725 148.449 166.743 1.00 97.02 583 THR A N 1
ATOM 4188 C CA . THR A 1 711 ? 188.676 146.997 166.874 1.00 93.46 583 THR A CA 1
ATOM 4189 C C . THR A 1 711 ? 189.444 146.536 168.107 1.00 96.11 583 THR A C 1
ATOM 4190 O O . THR A 1 711 ? 188.999 145.631 168.824 1.00 90.57 583 THR A O 1
ATOM 4194 N N . ASN A 1 712 ? 190.604 147.143 168.365 1.00 99.35 584 ASN A N 1
ATOM 4195 C CA . ASN A 1 712 ? 191.374 146.789 169.552 1.00 94.40 584 ASN A CA 1
ATOM 4196 C C . ASN A 1 712 ? 190.608 147.123 170.823 1.00 96.54 584 ASN A C 1
ATOM 4197 O O . ASN A 1 712 ? 190.609 146.341 171.781 1.00 97.59 584 ASN A O 1
ATOM 4202 N N . ALA A 1 713 ? 189.952 148.284 170.858 1.00 98.11 585 ALA A N 1
ATOM 4203 C CA . ALA A 1 713 ? 189.163 148.644 172.032 1.00 97.69 585 ALA A CA 1
ATOM 4204 C C . ALA A 1 713 ? 188.019 147.661 172.240 1.00 93.56 585 ALA A C 1
ATOM 4205 O O . ALA A 1 713 ? 187.729 147.260 173.375 1.00 94.59 585 ALA A O 1
ATOM 4207 N N . ALA A 1 714 ? 187.357 147.259 171.154 1.00 90.42 586 ALA A N 1
ATOM 4208 C CA . ALA A 1 714 ? 186.276 146.285 171.263 1.00 84.36 586 ALA A CA 1
ATOM 4209 C C . ALA A 1 714 ? 186.786 144.948 171.785 1.00 87.67 586 ALA A C 1
ATOM 4210 O O . ALA A 1 714 ? 186.148 144.323 172.641 1.00 86.34 586 ALA A O 1
ATOM 4212 N N . ARG A 1 715 ? 187.933 144.491 171.278 1.00 89.04 587 ARG A N 1
ATOM 4213 C CA . ARG A 1 715 ? 188.503 143.238 171.758 1.00 88.05 587 ARG A CA 1
ATOM 4214 C C . ARG A 1 715 ? 188.867 143.329 173.235 1.00 89.28 587 ARG A C 1
ATOM 4215 O O . ARG A 1 715 ? 188.640 142.382 173.998 1.00 90.42 587 ARG A O 1
ATOM 4223 N N . ASN A 1 716 ? 189.438 144.459 173.655 1.00 91.52 588 ASN A N 1
ATOM 4224 C CA . ASN A 1 716 ? 189.764 144.635 175.066 1.00 94.36 588 ASN A CA 1
ATOM 4225 C C . ASN A 1 716 ? 188.510 144.595 175.927 1.00 91.82 588 ASN A C 1
ATOM 4226 O O . ASN A 1 716 ? 188.497 143.963 176.990 1.00 93.35 588 ASN A O 1
ATOM 4231 N N . HIS A 1 717 ? 187.444 145.266 175.488 1.00 88.64 589 HIS A N 1
ATOM 4232 C CA . HIS A 1 717 ? 186.203 145.247 176.254 1.00 88.92 589 HIS A CA 1
ATOM 4233 C C . HIS A 1 717 ? 185.638 143.836 176.343 1.00 89.06 589 HIS A C 1
ATOM 4234 O O . HIS A 1 717 ? 185.149 143.419 177.400 1.00 91.69 589 HIS A O 1
ATOM 4241 N N . LYS A 1 718 ? 185.695 143.084 175.243 1.00 85.90 590 LYS A N 1
ATOM 4242 C CA . LYS A 1 718 ? 185.209 141.709 175.265 1.00 82.98 590 LYS A CA 1
ATOM 4243 C C . LYS A 1 718 ? 186.018 140.856 176.232 1.00 87.66 590 LYS A C 1
ATOM 4244 O O . LYS A 1 718 ? 185.453 140.062 176.993 1.00 87.66 590 LYS A O 1
ATOM 4250 N N . GLN A 1 719 ? 187.344 141.005 176.218 1.00 91.40 591 GLN A N 1
ATOM 4251 C CA . GLN A 1 719 ? 188.176 140.239 177.140 1.00 89.36 591 GLN A CA 1
ATOM 4252 C C . GLN A 1 719 ? 187.878 140.606 178.587 1.00 88.72 591 GLN A C 1
ATOM 4253 O O . GLN A 1 719 ? 187.821 139.729 179.455 1.00 89.24 591 GLN A O 1
ATOM 4259 N N . ASN A 1 720 ? 187.687 141.894 178.868 1.00 89.37 592 ASN A N 1
ATOM 4260 C CA . ASN A 1 720 ? 187.377 142.327 180.224 1.00 90.09 592 ASN A CA 1
ATOM 4261 C C . ASN A 1 720 ? 185.993 141.886 180.679 1.00 90.03 592 ASN A C 1
ATOM 4262 O O . ASN A 1 720 ? 185.689 142.001 181.870 1.00 87.05 592 ASN A O 1
ATOM 4267 N N . GLY A 1 721 ? 185.152 141.405 179.770 1.00 93.27 593 GLY A N 1
ATOM 4268 C CA . GLY A 1 721 ? 183.854 140.863 180.105 1.00 90.96 593 GLY A CA 1
ATOM 4269 C C . GLY A 1 721 ? 183.847 139.377 180.378 1.00 89.10 593 GLY A C 1
ATOM 4270 O O . GLY A 1 721 ? 182.770 138.797 180.550 1.00 84.21 593 GLY A O 1
ATOM 4271 N N . GLY A 1 722 ? 185.014 138.739 180.420 1.00 92.32 594 GLY A N 1
ATOM 4272 C CA . GLY A 1 722 ? 185.108 137.316 180.661 1.00 94.66 594 GLY A CA 1
ATOM 4273 C C . GLY A 1 722 ? 185.053 136.448 179.424 1.00 95.21 594 GLY A C 1
ATOM 4274 O O . GLY A 1 722 ? 185.190 135.223 179.545 1.00 92.61 594 GLY A O 1
ATOM 4275 N N . PHE A 1 723 ? 184.863 137.031 178.245 1.00 92.63 595 PHE A N 1
ATOM 4276 C CA . PHE A 1 723 ? 184.765 136.254 177.014 1.00 87.69 595 PHE A CA 1
ATOM 4277 C C . PHE A 1 723 ? 186.106 136.192 176.296 1.00 84.74 595 PHE A C 1
ATOM 4278 O O . PHE A 1 723 ? 187.108 136.711 176.786 1.00 90.64 595 PHE A O 1
ATOM 7995 N N . LYS E 5 4 ? 181.133 184.822 221.264 1.00 102.47 4 LYS E N 1
ATOM 7996 C CA . LYS E 5 4 ? 182.212 185.561 220.549 1.00 105.75 4 LYS E CA 1
ATOM 7997 C C . LYS E 5 4 ? 181.644 186.449 219.446 1.00 109.99 4 LYS E C 1
ATOM 7998 O O . LYS E 5 4 ? 182.175 187.526 219.174 1.00 108.02 4 LYS E O 1
ATOM 8004 N N . ILE E 5 5 ? 180.562 185.995 218.810 1.00 112.96 5 ILE E N 1
ATOM 8005 C CA . ILE E 5 5 ? 179.929 186.784 217.762 1.00 108.87 5 ILE E CA 1
ATOM 8006 C C . ILE E 5 5 ? 179.374 188.064 218.363 1.00 106.84 5 ILE E C 1
ATOM 8007 O O . ILE E 5 5 ? 178.921 188.089 219.515 1.00 106.24 5 ILE E O 1
ATOM 8012 N N . ILE E 5 6 ? 179.396 189.133 217.579 1.00 106.09 6 ILE E N 1
ATOM 8013 C CA . ILE E 5 6 ? 178.993 190.442 218.078 1.00 109.05 6 ILE E CA 1
ATOM 8014 C C . ILE E 5 6 ? 177.512 190.656 217.797 1.00 108.98 6 ILE E C 1
ATOM 8015 O O . ILE E 5 6 ? 177.057 190.541 216.653 1.00 110.45 6 ILE E O 1
ATOM 8020 N N . HIS E 5 7 ? 176.752 190.955 218.847 1.00 106.61 7 HIS E N 1
ATOM 8021 C CA . HIS E 5 7 ? 175.358 191.346 218.709 1.00 105.19 7 HIS E CA 1
ATOM 8022 C C . HIS E 5 7 ? 175.300 192.745 218.119 1.00 109.53 7 HIS E C 1
ATOM 8023 O O . HIS E 5 7 ? 176.015 193.645 218.571 1.00 111.27 7 HIS E O 1
ATOM 8030 N N . LEU E 5 8 ? 174.450 192.929 217.117 1.00 110.09 8 LEU E N 1
ATOM 8031 C CA . LEU E 5 8 ? 174.340 194.200 216.425 1.00 110.67 8 LEU E CA 1
ATOM 8032 C C . LEU E 5 8 ? 173.072 194.930 216.840 1.00 113.08 8 LEU E C 1
ATOM 8033 O O . LEU E 5 8 ? 172.235 194.413 217.584 1.00 103.25 8 LEU E O 1
ATOM 8038 N N . THR E 5 9 ? 172.966 196.164 216.362 1.00 121.81 9 THR E N 1
ATOM 8039 C CA . THR E 5 9 ? 171.850 197.048 216.647 1.00 123.76 9 THR E CA 1
ATOM 8040 C C . THR E 5 9 ? 171.624 197.945 215.438 1.00 124.24 9 THR E C 1
ATOM 8041 O O . THR E 5 9 ? 172.481 198.066 214.560 1.00 124.90 9 THR E O 1
ATOM 8045 N N . ASP E 5 10 ? 170.449 198.571 215.390 1.00 126.20 10 ASP E N 1
ATOM 8046 C CA . ASP E 5 10 ? 170.138 199.457 214.274 1.00 130.97 10 ASP E CA 1
ATOM 8047 C C . ASP E 5 10 ? 170.888 200.779 214.373 1.00 132.73 10 ASP E C 1
ATOM 8048 O O . ASP E 5 10 ? 171.291 201.338 213.348 1.00 132.89 10 ASP E O 1
ATOM 8053 N N . ASP E 5 11 ? 171.085 201.285 215.591 1.00 133.02 11 ASP E N 1
ATOM 8054 C CA . ASP E 5 11 ? 171.711 202.591 215.760 1.00 132.20 11 ASP E CA 1
ATOM 8055 C C . ASP E 5 11 ? 173.156 202.585 215.278 1.00 129.02 11 ASP E C 1
ATOM 8056 O O . ASP E 5 11 ? 173.608 203.547 214.644 1.00 131.13 11 ASP E O 1
ATOM 8061 N N . SER E 5 12 ? 173.894 201.515 215.561 1.00 123.79 12 SER E N 1
ATOM 8062 C CA . SER E 5 12 ? 175.333 201.475 215.346 1.00 124.93 12 SER E CA 1
ATOM 8063 C C . SER E 5 12 ? 175.730 200.772 214.054 1.00 123.43 12 SER E C 1
ATOM 8064 O O . SER E 5 12 ? 176.926 200.574 213.814 1.00 122.97 12 SER E O 1
ATOM 8067 N N . PHE E 5 13 ? 174.767 200.406 213.210 1.00 123.29 13 PHE E N 1
ATOM 8068 C CA . PHE E 5 13 ? 175.076 199.512 212.099 1.00 127.52 13 PHE E CA 1
ATOM 8069 C C . PHE E 5 13 ? 176.057 200.143 211.115 1.00 127.22 13 PHE E C 1
ATOM 8070 O O . PHE E 5 13 ? 176.969 199.469 210.624 1.00 126.65 13 PHE E O 1
ATOM 8078 N N . ASP E 5 14 ? 175.885 201.429 210.807 1.00 127.02 14 ASP E N 1
ATOM 8079 C CA . ASP E 5 14 ? 176.692 202.048 209.759 1.00 128.46 14 ASP E CA 1
ATOM 8080 C C . ASP E 5 14 ? 178.179 201.950 210.078 1.00 133.68 14 ASP E C 1
ATOM 8081 O O . ASP E 5 14 ? 178.972 201.467 209.262 1.00 132.80 14 ASP E O 1
ATOM 8086 N N . THR E 5 15 ? 178.579 202.404 211.268 1.00 135.40 15 THR E N 1
ATOM 8087 C CA . THR E 5 15 ? 179.978 202.283 211.665 1.00 131.36 15 THR E CA 1
ATOM 8088 C C . THR E 5 15 ? 180.363 200.825 211.867 1.00 126.80 15 THR E C 1
ATOM 8089 O O . THR E 5 15 ? 181.445 200.398 211.451 1.00 124.43 15 THR E O 1
ATOM 8093 N N . ASP E 5 16 ? 179.478 200.043 212.488 1.00 125.58 16 ASP E N 1
ATOM 8094 C CA . ASP E 5 16 ? 179.831 198.681 212.870 1.00 127.65 16 ASP E CA 1
ATOM 8095 C C . ASP E 5 16 ? 180.197 197.838 211.658 1.00 129.49 16 ASP E C 1
ATOM 8096 O O . ASP E 5 16 ? 181.165 197.069 211.699 1.00 130.37 16 ASP E O 1
ATOM 8101 N N . VAL E 5 17 ? 179.443 197.971 210.571 1.00 129.99 17 VAL E N 1
ATOM 8102 C CA . VAL E 5 17 ? 179.541 197.045 209.460 1.00 131.27 17 VAL E CA 1
ATOM 8103 C C . VAL E 5 17 ? 180.192 197.665 208.230 1.00 129.75 17 VAL E C 1
ATOM 8104 O O . VAL E 5 17 ? 180.627 196.925 207.340 1.00 130.18 17 VAL E O 1
ATOM 8108 N N . LEU E 5 18 ? 180.285 198.990 208.153 1.00 130.13 18 LEU E N 1
ATOM 8109 C CA . LEU E 5 18 ? 180.927 199.645 207.020 1.00 131.17 18 LEU E CA 1
ATOM 8110 C C . LEU E 5 18 ? 182.285 200.240 207.358 1.00 133.51 18 LEU E C 1
ATOM 8111 O O . LEU E 5 18 ? 183.277 199.893 206.709 1.00 129.22 18 LEU E O 1
ATOM 8116 N N . LYS E 5 19 ? 182.362 201.115 208.359 1.00 136.74 19 LYS E N 1
ATOM 8117 C CA . LYS E 5 19 ? 183.637 201.714 208.729 1.00 135.01 19 LYS E CA 1
ATOM 8118 C C . LYS E 5 19 ? 184.589 200.705 209.349 1.00 132.57 19 LYS E C 1
ATOM 8119 O O . LYS E 5 19 ? 185.809 200.902 209.298 1.00 133.24 19 LYS E O 1
ATOM 8125 N N . ALA E 5 20 ? 184.061 199.633 209.931 1.00 130.37 20 ALA E N 1
ATOM 8126 C CA . ALA E 5 20 ? 184.903 198.643 210.579 1.00 130.93 20 ALA E CA 1
ATOM 8127 C C . ALA E 5 20 ? 185.794 197.947 209.559 1.00 135.32 20 ALA E C 1
ATOM 8128 O O . ALA E 5 20 ? 185.369 197.615 208.449 1.00 134.95 20 ALA E O 1
ATOM 8130 N N . ASP E 5 21 ? 187.045 197.726 209.948 1.00 140.93 21 ASP E N 1
ATOM 8131 C CA . ASP E 5 21 ? 188.016 197.097 209.067 1.00 142.13 21 ASP E CA 1
ATOM 8132 C C . ASP E 5 21 ? 187.769 195.596 208.977 1.00 139.16 21 ASP E C 1
ATOM 8133 O O . ASP E 5 21 ? 187.332 194.956 209.937 1.00 135.25 21 ASP E O 1
ATOM 8138 N N . GLY E 5 22 ? 188.054 195.038 207.804 1.00 137.66 22 GLY E N 1
ATOM 8139 C CA . GLY E 5 22 ? 187.917 193.616 207.580 1.00 133.93 22 GLY E CA 1
ATOM 8140 C C . GLY E 5 22 ? 186.502 193.213 207.207 1.00 132.10 22 GLY E C 1
ATOM 8141 O O . GLY E 5 22 ? 185.533 193.957 207.370 1.00 132.10 22 GLY E O 1
ATOM 8142 N N . ALA E 5 23 ? 186.390 191.992 206.690 1.00 127.96 23 ALA E N 1
ATOM 8143 C CA . ALA E 5 23 ? 185.102 191.446 206.292 1.00 126.08 23 ALA E CA 1
ATOM 8144 C C . ALA E 5 23 ? 184.289 191.065 207.519 1.00 126.83 23 ALA E C 1
ATOM 8145 O O . ALA E 5 23 ? 184.835 190.588 208.518 1.00 125.59 23 ALA E O 1
ATOM 8147 N N . ILE E 5 24 ? 182.976 191.281 207.444 1.00 127.43 24 ILE E N 1
ATOM 8148 C CA . ILE E 5 24 ? 182.073 190.982 208.552 1.00 124.19 24 ILE E CA 1
ATOM 8149 C C . ILE E 5 24 ? 180.877 190.216 208.004 1.00 127.48 24 ILE E C 1
ATOM 8150 O O . ILE E 5 24 ? 180.173 190.711 207.118 1.00 128.90 24 ILE E O 1
ATOM 8155 N N . LEU E 5 25 ? 180.639 189.020 208.537 1.00 127.16 25 LEU E N 1
ATOM 8156 C CA . LEU E 5 25 ? 179.541 188.167 208.092 1.00 125.17 25 LEU E CA 1
ATOM 8157 C C . LEU E 5 25 ? 178.355 188.363 209.031 1.00 121.75 25 LEU E C 1
ATOM 8158 O O . LEU E 5 25 ? 178.343 187.832 210.144 1.00 119.83 25 LEU E O 1
ATOM 8163 N N . VAL E 5 26 ? 177.363 189.127 208.587 1.00 122.29 26 VAL E N 1
ATOM 8164 C CA . VAL E 5 26 ? 176.202 189.470 209.400 1.00 121.66 26 VAL E CA 1
ATOM 8165 C C . VAL E 5 26 ? 175.073 188.510 209.062 1.00 122.68 26 VAL E C 1
ATOM 8166 O O . VAL E 5 26 ? 174.715 188.345 207.888 1.00 123.92 26 VAL E O 1
ATOM 8170 N N . ASP E 5 27 ? 174.516 187.875 210.090 1.00 124.31 27 ASP E N 1
ATOM 8171 C CA . ASP E 5 27 ? 173.400 186.951 209.941 1.00 123.58 27 ASP E CA 1
ATOM 8172 C C . ASP E 5 27 ? 172.137 187.603 210.486 1.00 119.71 27 ASP E C 1
ATOM 8173 O O . ASP E 5 27 ? 172.126 188.093 211.621 1.00 121.00 27 ASP E O 1
ATOM 8178 N N . PHE E 5 28 ? 171.077 187.596 209.685 1.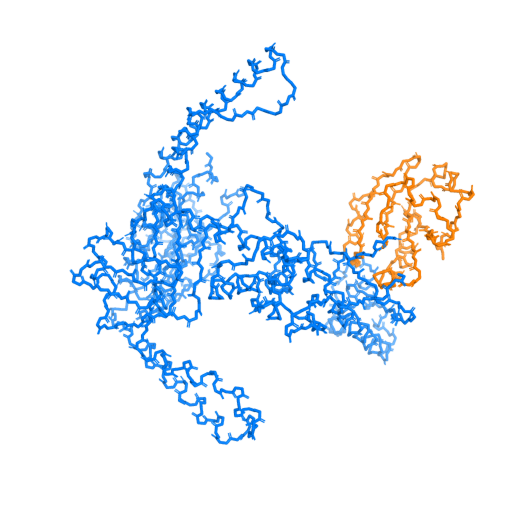00 113.28 28 PHE E N 1
ATOM 8179 C CA . PHE E 5 28 ? 169.795 188.153 210.088 1.00 111.61 28 PHE E CA 1
ATOM 8180 C C . PHE E 5 28 ? 168.943 187.036 210.675 1.00 106.38 28 PHE E C 1
ATOM 8181 O O . PHE E 5 28 ? 168.622 186.063 209.986 1.00 102.32 28 PHE E O 1
ATOM 8189 N N . TRP E 5 29 ? 168.578 187.185 211.944 1.00 106.30 29 TRP E N 1
ATOM 8190 C CA . TRP E 5 29 ? 168.092 186.084 212.758 1.00 102.75 29 TRP E CA 1
ATOM 8191 C C . TRP E 5 29 ? 166.766 186.446 213.411 1.00 102.71 29 TRP E C 1
ATOM 8192 O O . TRP E 5 29 ? 166.551 187.584 213.837 1.00 105.61 29 TRP E O 1
ATOM 8203 N N . ALA E 5 30 ? 165.873 185.461 213.474 1.00 96.29 30 ALA E N 1
ATOM 8204 C CA . ALA E 5 30 ? 164.623 185.589 214.207 1.00 91.82 30 ALA E CA 1
ATOM 8205 C C . ALA E 5 30 ? 164.381 184.290 214.956 1.00 83.68 30 ALA E C 1
ATOM 8206 O O . ALA E 5 30 ? 164.683 183.204 214.457 1.00 79.09 30 ALA E O 1
ATOM 8208 N N . GLU E 5 31 ? 163.827 184.412 216.158 1.00 80.74 31 GLU E N 1
ATOM 8209 C CA . GLU E 5 31 ? 163.761 183.282 217.073 1.00 84.78 31 GLU E CA 1
ATOM 8210 C C . GLU E 5 31 ? 162.715 182.252 216.680 1.00 84.45 31 GLU E C 1
ATOM 8211 O O . GLU E 5 31 ? 162.953 181.053 216.861 1.00 84.20 31 GLU E O 1
ATOM 8217 N N . TRP E 5 32 ? 161.573 182.681 216.145 1.00 85.03 32 TRP E N 1
ATOM 8218 C CA . TRP E 5 32 ? 160.450 181.783 215.893 1.00 76.94 32 TRP E CA 1
ATOM 8219 C C . TRP E 5 32 ? 160.599 180.964 214.619 1.00 71.69 32 TRP E C 1
ATOM 8220 O O . TRP E 5 32 ? 159.623 180.347 214.185 1.00 71.60 32 TRP E O 1
ATOM 8231 N N . CYS E 5 33 ? 161.786 180.919 214.034 1.00 73.67 33 CYS E N 1
ATOM 8232 C CA . CYS E 5 33 ? 162.028 180.259 212.762 1.00 68.54 33 CYS E CA 1
ATOM 8233 C C . CYS E 5 33 ? 162.723 178.924 212.988 1.00 66.01 33 CYS E C 1
ATOM 8234 O O . CYS E 5 33 ? 163.407 178.734 213.996 1.00 72.31 33 CYS E O 1
ATOM 8237 N N . GLY E 5 34 ? 162.534 177.997 212.054 1.00 61.90 34 GLY E N 1
ATOM 8238 C CA . GLY E 5 34 ? 163.151 176.695 212.135 1.00 66.25 34 GLY E CA 1
ATOM 8239 C C . GLY E 5 34 ? 164.539 176.639 211.529 1.00 71.68 34 GLY E C 1
ATOM 8240 O O . GLY E 5 34 ? 165.521 176.270 212.189 1.00 80.37 34 GLY E O 1
ATOM 8241 N N . PRO E 5 35 ? 164.654 176.999 210.250 1.00 67.21 35 PRO E N 1
ATOM 8242 C CA . PRO E 5 35 ? 165.973 176.960 209.603 1.00 74.57 35 PRO E CA 1
ATOM 8243 C C . PRO E 5 35 ? 167.011 177.812 210.310 1.00 80.96 35 PRO E C 1
ATOM 8244 O O . PRO E 5 35 ? 168.201 177.476 210.275 1.00 83.91 35 PRO E O 1
ATOM 8248 N N . CYS E 5 36 ? 166.595 178.906 210.946 1.00 80.56 36 CYS E N 1
ATOM 8249 C CA . CYS E 5 36 ? 167.519 179.736 211.710 1.00 78.67 36 CYS E CA 1
ATOM 8250 C C . CYS E 5 36 ? 168.084 178.966 212.897 1.00 78.48 36 CYS E C 1
ATOM 8251 O O . CYS E 5 36 ? 169.287 179.034 213.191 1.00 81.87 36 CYS E O 1
ATOM 8254 N N . LYS E 5 37 ? 167.214 178.251 213.613 1.00 73.67 37 LYS E N 1
ATOM 8255 C CA . LYS E 5 37 ? 167.678 177.410 214.706 1.00 68.61 37 LYS E CA 1
ATOM 8256 C C . LYS E 5 37 ? 168.503 176.252 214.186 1.00 68.14 37 LYS E C 1
ATOM 8257 O O . LYS E 5 37 ? 169.257 175.635 214.945 1.00 76.60 37 LYS E O 1
ATOM 8263 N N . MET E 5 38 ? 168.382 175.942 212.900 1.00 65.92 38 MET E N 1
ATOM 8264 C CA . MET E 5 38 ? 169.203 174.879 212.339 1.00 71.50 38 MET E CA 1
ATOM 8265 C C . MET E 5 38 ? 170.639 175.338 212.117 1.00 78.03 38 MET E C 1
ATOM 8266 O O . MET E 5 38 ? 171.569 174.527 212.199 1.00 82.03 38 MET E O 1
ATOM 8271 N N . ILE E 5 39 ? 170.849 176.629 211.837 1.00 81.23 39 ILE E N 1
ATOM 8272 C CA . ILE E 5 39 ? 172.180 177.123 211.486 1.00 81.79 39 ILE E CA 1
ATOM 8273 C C . ILE E 5 39 ? 172.846 177.920 212.596 1.00 86.46 39 ILE E C 1
ATOM 8274 O O . ILE E 5 39 ? 174.044 178.223 212.481 1.00 92.63 39 ILE E O 1
ATOM 8279 N N . ALA E 5 40 ? 172.124 178.284 213.656 1.00 87.28 40 ALA E N 1
ATOM 8280 C CA . ALA E 5 40 ? 172.778 179.021 214.737 1.00 85.96 40 ALA E CA 1
ATOM 8281 C C . ALA E 5 40 ? 174.033 178.312 215.234 1.00 90.37 40 ALA E C 1
ATOM 8282 O O . ALA E 5 40 ? 175.082 178.972 215.365 1.00 93.07 40 ALA E O 1
ATOM 8284 N N . PRO E 5 41 ? 174.017 177.002 215.505 1.00 85.44 41 PRO E N 1
ATOM 8285 C CA . PRO E 5 41 ? 175.262 176.330 215.904 1.00 84.78 41 PRO E CA 1
ATOM 8286 C C . PRO E 5 41 ? 176.382 176.475 214.892 1.00 93.87 41 PRO E C 1
ATOM 8287 O O . PRO E 5 41 ? 177.549 176.634 215.275 1.00 103.27 41 PRO E O 1
ATOM 8291 N N . ILE E 5 42 ? 176.059 176.410 213.602 1.00 90.09 42 ILE E N 1
ATOM 8292 C CA . ILE E 5 42 ? 177.093 176.453 212.576 1.00 91.04 42 ILE E CA 1
ATOM 8293 C C . ILE E 5 42 ? 177.771 177.815 212.555 1.00 96.54 42 ILE E C 1
ATOM 8294 O O . ILE E 5 42 ? 178.999 177.913 212.429 1.00 104.17 42 ILE E O 1
ATOM 8299 N N . LEU E 5 43 ? 176.991 178.888 212.666 1.00 95.78 43 LEU E N 1
ATOM 8300 C CA . LEU E 5 43 ? 177.587 180.216 212.728 1.00 103.01 43 LEU E CA 1
ATOM 8301 C C . LEU E 5 43 ? 178.410 180.386 213.996 1.00 106.07 43 LEU E C 1
ATOM 8302 O O . LEU E 5 43 ? 179.488 180.997 213.966 1.00 109.40 43 LEU E O 1
ATOM 8307 N N . ASP E 5 44 ? 177.925 179.854 215.121 1.00 103.10 44 ASP E N 1
ATOM 8308 C CA . ASP E 5 44 ? 178.729 179.902 216.337 1.00 105.48 44 ASP E CA 1
ATOM 8309 C C . ASP E 5 44 ? 180.072 179.210 216.128 1.00 104.47 44 ASP E C 1
ATOM 8310 O O . ASP E 5 44 ? 181.112 179.705 216.577 1.00 107.92 44 ASP E O 1
ATOM 8315 N N . GLU E 5 45 ? 180.068 178.064 215.447 1.00 100.52 45 GLU E N 1
ATOM 8316 C CA . GLU E 5 45 ? 181.318 177.365 215.172 1.00 104.31 45 GLU E CA 1
ATOM 8317 C C . GLU E 5 45 ? 182.236 178.193 214.283 1.00 108.08 45 GLU E C 1
ATOM 8318 O O . GLU E 5 45 ? 183.436 178.315 214.562 1.00 113.48 45 GLU E O 1
ATOM 8324 N N . ILE E 5 46 ? 181.697 178.756 213.201 1.00 104.02 46 ILE E N 1
ATOM 8325 C CA . ILE E 5 46 ? 182.546 179.461 212.244 1.00 102.18 46 ILE E CA 1
ATOM 8326 C C . ILE E 5 46 ? 183.150 180.702 212.881 1.00 102.64 46 ILE E C 1
ATOM 8327 O O . ILE E 5 46 ? 184.283 181.086 212.573 1.00 101.70 46 ILE E O 1
ATOM 8332 N N . ALA E 5 47 ? 182.406 181.355 213.772 1.00 107.77 47 ALA E N 1
ATOM 8333 C CA . ALA E 5 47 ? 182.960 182.516 214.457 1.00 109.55 47 ALA E CA 1
ATOM 8334 C C . ALA E 5 47 ? 184.239 182.164 215.202 1.00 105.92 47 ALA E C 1
ATOM 8335 O O . ALA E 5 47 ? 185.096 183.031 215.407 1.00 108.52 47 ALA E O 1
ATOM 8337 N N . ASP E 5 48 ? 184.388 180.908 215.613 1.00 107.41 48 ASP E N 1
ATOM 8338 C CA . ASP E 5 48 ? 185.560 180.481 216.365 1.00 112.15 48 ASP E CA 1
ATOM 8339 C C . ASP E 5 48 ? 186.644 179.899 215.467 1.00 113.84 48 ASP E C 1
ATOM 8340 O O . ASP E 5 48 ? 187.828 180.193 215.660 1.00 113.77 48 ASP E O 1
ATOM 8345 N N . GLU E 5 49 ? 186.265 179.077 214.486 1.00 113.11 49 GLU E N 1
ATOM 8346 C CA . GLU E 5 49 ? 187.267 178.446 213.632 1.00 108.01 49 GLU E CA 1
ATOM 8347 C C . GLU E 5 49 ? 188.051 179.483 212.840 1.00 105.32 49 GLU E C 1
ATOM 8348 O O . GLU E 5 49 ? 189.287 179.474 212.841 1.00 108.54 49 GLU E O 1
ATOM 8354 N N . TYR E 5 50 ? 187.353 180.387 212.159 1.00 103.99 50 TYR E N 1
ATOM 8355 C CA . TYR E 5 50 ? 187.988 181.385 211.312 1.00 105.44 50 TYR E CA 1
ATOM 8356 C C . TYR E 5 50 ? 188.392 182.638 212.075 1.00 109.79 50 TYR E C 1
ATOM 8357 O O . TYR E 5 50 ? 188.688 183.662 211.450 1.00 111.00 50 TYR E O 1
ATOM 8366 N N . GLN E 5 51 ? 188.422 182.582 213.403 1.00 112.00 51 GLN E N 1
ATOM 8367 C CA . GLN E 5 51 ? 188.781 183.758 214.182 1.00 113.43 51 GLN E CA 1
ATOM 8368 C C . GLN E 5 51 ? 190.148 184.269 213.749 1.00 111.59 51 GLN E C 1
ATOM 8369 O O . GLN E 5 51 ? 191.096 183.494 213.596 1.00 110.23 51 GLN E O 1
ATOM 8375 N N . GLY E 5 52 ? 190.243 185.580 213.541 1.00 111.07 52 GLY E N 1
ATOM 8376 C CA . GLY E 5 52 ? 191.434 186.188 212.998 1.00 112.31 52 GLY E CA 1
ATOM 8377 C C . GLY E 5 52 ? 191.465 186.256 211.488 1.00 111.53 52 GLY E C 1
ATOM 8378 O O . GLY E 5 52 ? 192.364 186.900 210.931 1.00 113.69 52 GLY E O 1
ATOM 8379 N N . LYS E 5 53 ? 190.515 185.612 210.808 1.00 106.84 53 LYS E N 1
ATOM 8380 C CA . LYS E 5 53 ? 190.417 185.673 209.359 1.00 107.56 53 LYS E CA 1
ATOM 8381 C C . LYS E 5 53 ? 189.095 186.235 208.864 1.00 111.01 53 LYS E C 1
ATOM 8382 O O . LYS E 5 53 ? 189.022 186.663 207.709 1.00 111.48 53 LYS E O 1
ATOM 8388 N N . LEU E 5 54 ? 188.055 186.242 209.699 1.00 116.04 54 LEU E N 1
ATOM 8389 C CA . LEU E 5 54 ? 186.760 186.796 209.322 1.00 115.54 54 LEU E CA 1
ATOM 8390 C C . LEU E 5 54 ? 185.919 186.976 210.575 1.00 112.21 54 LEU E C 1
ATOM 8391 O O . LEU E 5 54 ? 185.713 186.020 211.326 1.00 109.44 54 LEU E O 1
ATOM 8396 N N . THR E 5 55 ? 185.432 188.191 210.791 1.00 116.67 55 THR E N 1
ATOM 8397 C CA . THR E 5 55 ? 184.559 188.484 211.916 1.00 120.43 55 THR E CA 1
ATOM 8398 C C . THR E 5 55 ? 183.117 188.143 211.559 1.00 118.93 55 THR E C 1
ATOM 8399 O O . THR E 5 55 ? 182.712 188.207 210.396 1.00 122.13 55 THR E O 1
ATOM 8403 N N . VAL E 5 56 ? 182.342 187.785 212.577 1.00 111.94 56 VAL E N 1
ATOM 8404 C CA . VAL E 5 56 ? 180.950 187.396 212.400 1.00 114.99 56 VAL E CA 1
ATOM 8405 C C . VAL E 5 56 ? 180.084 188.265 213.298 1.00 116.29 56 VAL E C 1
ATOM 8406 O O . VAL E 5 56 ? 180.538 188.779 214.325 1.00 114.61 56 VAL E O 1
ATOM 8410 N N . ALA E 5 57 ? 178.824 188.431 212.901 1.00 120.65 57 ALA E N 1
ATOM 8411 C CA . ALA E 5 57 ? 177.902 189.332 213.575 1.00 121.61 57 ALA E CA 1
ATOM 8412 C C . ALA E 5 57 ? 176.477 188.831 213.387 1.00 123.37 57 ALA E C 1
ATOM 8413 O O . ALA E 5 57 ? 176.176 188.088 212.451 1.00 122.20 57 ALA E O 1
ATOM 8415 N N . LYS E 5 58 ? 175.591 189.268 214.282 1.00 119.94 58 LYS E N 1
ATOM 8416 C CA . LYS E 5 58 ? 174.193 188.862 214.253 1.00 116.80 58 LYS E CA 1
ATOM 8417 C C . LYS E 5 58 ? 173.304 190.076 214.450 1.00 118.42 58 LYS E C 1
ATOM 8418 O O . LYS E 5 58 ? 173.605 190.949 215.268 1.00 118.81 58 LYS E O 1
ATOM 8424 N N . LEU E 5 59 ? 172.199 190.116 213.707 1.00 121.06 59 LEU E N 1
ATOM 8425 C CA . LEU E 5 59 ? 171.192 191.158 213.859 1.00 117.70 59 LEU E CA 1
ATOM 8426 C C . LEU E 5 59 ? 169.833 190.490 213.977 1.00 112.65 59 LEU E C 1
ATOM 8427 O O . LEU E 5 59 ? 169.452 189.699 213.110 1.00 110.72 59 LEU E O 1
ATOM 8432 N N . ASN E 5 60 ? 169.110 190.809 215.044 1.00 113.95 60 ASN E N 1
ATOM 8433 C CA . ASN E 5 60 ? 167.779 190.253 215.250 1.00 113.33 60 ASN E CA 1
ATOM 8434 C C . ASN E 5 60 ? 166.749 191.108 214.523 1.00 115.03 60 ASN E C 1
ATOM 8435 O O . ASN E 5 60 ? 166.552 192.279 214.866 1.00 115.37 60 ASN E O 1
ATOM 8440 N N . ILE E 5 61 ? 166.085 190.525 213.522 1.00 110.57 61 ILE E N 1
ATOM 8441 C CA . ILE E 5 61 ? 165.163 191.303 212.705 1.00 110.59 61 ILE E CA 1
ATOM 8442 C C . ILE E 5 61 ? 163.968 191.788 213.513 1.00 108.94 61 ILE E C 1
ATOM 8443 O O . ILE E 5 61 ? 163.283 192.727 213.096 1.00 111.29 61 ILE E O 1
ATOM 8448 N N . ASP E 5 62 ? 163.695 191.171 214.656 1.00 107.16 62 ASP E N 1
ATOM 8449 C CA . ASP E 5 62 ? 162.661 191.644 215.562 1.00 107.90 62 ASP E CA 1
ATOM 8450 C C . ASP E 5 62 ? 163.158 192.730 216.504 1.00 111.93 62 ASP E C 1
ATOM 8451 O O . ASP E 5 62 ? 162.352 193.308 217.239 1.00 111.53 62 ASP E O 1
ATOM 8456 N N . GLN E 5 63 ? 164.461 193.021 216.500 1.00 115.47 63 GLN E N 1
ATOM 8457 C CA . GLN E 5 63 ? 165.025 194.077 217.326 1.00 115.24 63 GLN E CA 1
ATOM 8458 C C . GLN E 5 63 ? 165.840 195.094 216.543 1.00 114.37 63 GLN E C 1
ATOM 8459 O O . GLN E 5 63 ? 166.400 196.009 217.155 1.00 114.75 63 GLN E O 1
ATOM 8465 N N . ASN E 5 64 ? 165.935 194.962 215.222 1.00 114.88 64 ASN E N 1
ATOM 8466 C CA . ASN E 5 64 ? 166.485 196.010 214.361 1.00 120.04 64 ASN E CA 1
ATOM 8467 C C . ASN E 5 64 ? 165.707 196.013 213.054 1.00 119.38 64 ASN E C 1
ATOM 8468 O O . ASN E 5 64 ? 166.271 195.814 211.971 1.00 118.79 64 ASN E O 1
ATOM 8473 N N . PRO E 5 65 ? 164.396 196.269 213.117 1.00 116.87 65 PRO E N 1
ATOM 8474 C CA . PRO E 5 65 ? 163.533 196.034 211.951 1.00 111.07 65 PRO E CA 1
ATOM 8475 C C . PRO E 5 65 ? 163.895 196.836 210.715 1.00 114.35 65 PRO E C 1
ATOM 8476 O O . PRO E 5 65 ? 163.639 196.361 209.600 1.00 112.86 65 PRO E O 1
ATOM 8480 N N . GLY E 5 66 ? 164.468 198.025 210.863 1.00 119.01 66 GLY E N 1
ATOM 8481 C CA . GLY E 5 66 ? 164.734 198.871 209.718 1.00 119.18 66 GLY E CA 1
ATOM 8482 C C . GLY E 5 66 ? 165.978 198.483 208.946 1.00 119.93 66 GLY E C 1
ATOM 8483 O O . GLY E 5 66 ? 166.164 198.917 207.806 1.00 119.74 66 GLY E O 1
ATOM 8484 N N . THR E 5 67 ? 166.842 197.667 209.548 1.00 120.17 67 THR E N 1
ATOM 8485 C CA . THR E 5 67 ? 168.087 197.311 208.876 1.00 124.88 67 THR E CA 1
ATOM 8486 C C . THR E 5 67 ? 167.847 196.306 207.758 1.00 124.34 67 THR E C 1
ATOM 8487 O O . THR E 5 67 ? 168.416 196.435 206.667 1.00 125.66 67 THR E O 1
ATOM 8491 N N . ALA E 5 68 ? 167.011 195.300 208.007 1.00 120.30 68 ALA E N 1
ATOM 8492 C CA . ALA E 5 68 ? 166.838 194.232 207.024 1.00 121.19 68 ALA E CA 1
ATOM 8493 C C . ALA E 5 68 ? 166.305 194.745 205.697 1.00 120.70 68 ALA E C 1
ATOM 8494 O O . ALA E 5 68 ? 166.849 194.359 204.647 1.00 121.09 68 ALA E O 1
ATOM 8496 N N . PRO E 5 69 ? 165.272 195.587 205.652 1.00 118.71 69 PRO E N 1
ATOM 8497 C CA . PRO E 5 69 ? 164.764 196.032 204.346 1.00 116.69 69 PRO E CA 1
ATOM 8498 C C . PRO E 5 69 ? 165.805 196.738 203.504 1.00 113.54 69 PRO E C 1
ATOM 8499 O O . PRO E 5 69 ? 165.838 196.545 202.283 1.00 111.28 69 PRO E O 1
ATOM 8503 N N . LYS E 5 70 ? 166.675 197.535 204.126 1.00 116.97 70 LYS E N 1
ATOM 8504 C CA . LYS E 5 70 ? 167.556 198.409 203.361 1.00 122.25 70 LYS E CA 1
ATOM 8505 C C . LYS E 5 70 ? 168.461 197.614 202.430 1.00 123.23 70 LYS E C 1
ATOM 8506 O O . LYS E 5 70 ? 168.698 198.022 201.286 1.00 124.99 70 LYS E O 1
ATOM 8512 N N . TYR E 5 71 ? 168.976 196.477 202.894 1.00 120.10 71 TYR E N 1
ATOM 8513 C CA . TYR E 5 71 ? 169.950 195.709 202.133 1.00 123.94 71 TYR E CA 1
ATOM 8514 C C . TYR E 5 71 ? 169.307 194.632 201.265 1.00 124.06 71 TYR E C 1
ATOM 8515 O O . TYR E 5 71 ? 169.944 193.610 200.986 1.00 123.57 71 TYR E O 1
ATOM 8524 N N . GLY E 5 72 ? 168.069 194.839 200.831 1.00 124.59 72 GLY E N 1
ATOM 8525 C CA . GLY E 5 72 ? 167.427 193.905 199.922 1.00 121.87 72 GLY E CA 1
ATOM 8526 C C . GLY E 5 72 ? 167.243 192.517 200.493 1.00 121.63 72 GLY E C 1
ATOM 8527 O O . GLY E 5 72 ? 167.492 191.527 199.794 1.00 117.09 72 GLY E O 1
ATOM 8528 N N . ILE E 5 73 ? 166.807 192.419 201.746 1.00 123.41 73 ILE E N 1
ATOM 8529 C CA . ILE E 5 73 ? 166.630 191.145 202.433 1.00 119.33 73 ILE E CA 1
ATOM 8530 C C . ILE E 5 73 ? 165.143 190.917 202.647 1.00 116.77 73 ILE E C 1
ATOM 8531 O O . ILE E 5 73 ? 164.450 191.775 203.207 1.00 114.57 73 ILE E O 1
ATOM 8536 N N . ARG E 5 74 ? 164.653 189.756 202.212 1.00 113.85 74 ARG E N 1
ATOM 8537 C CA . ARG E 5 74 ? 163.231 189.446 202.240 1.00 109.26 74 ARG E CA 1
ATOM 8538 C C . ARG E 5 74 ? 162.874 188.255 203.112 1.00 99.71 74 ARG E C 1
ATOM 8539 O O . ARG E 5 74 ? 161.879 188.321 203.835 1.00 93.74 74 ARG E O 1
ATOM 8547 N N . GLY E 5 75 ? 163.651 187.179 203.073 1.00 98.67 75 GLY E N 1
ATOM 8548 C CA . GLY E 5 75 ? 163.396 186.013 203.894 1.00 95.51 75 GLY E CA 1
ATOM 8549 C C . GLY E 5 75 ? 164.521 185.795 204.887 1.00 96.29 75 GLY E C 1
ATOM 8550 O O . GLY E 5 75 ? 165.676 186.137 204.625 1.00 100.49 75 GLY E O 1
ATOM 8551 N N . ILE E 5 76 ? 164.172 185.224 206.035 1.00 88.50 76 ILE E N 1
ATOM 8552 C CA . ILE E 5 76 ? 165.152 184.918 207.073 1.00 88.14 76 ILE E CA 1
ATOM 8553 C C . ILE E 5 76 ? 165.355 183.409 207.125 1.00 87.93 76 ILE E C 1
ATOM 8554 O O . ILE E 5 76 ? 164.393 182.653 206.933 1.00 91.48 76 ILE E O 1
ATOM 8559 N N . PRO E 5 77 ? 166.575 182.921 207.384 1.00 84.69 77 PRO E N 1
ATOM 8560 C CA . PRO E 5 77 ? 167.813 183.659 207.659 1.00 91.68 77 PRO E CA 1
ATOM 8561 C C . PRO E 5 77 ? 168.425 184.281 206.407 1.00 98.13 77 PRO E C 1
ATOM 8562 O O . PRO E 5 77 ? 168.005 183.989 205.292 1.00 98.92 77 PRO E O 1
ATOM 8566 N N . THR E 5 78 ? 169.414 185.156 206.572 1.00 103.43 78 THR E N 1
ATOM 8567 C CA . THR E 5 78 ? 170.173 185.720 205.465 1.00 107.30 78 THR E CA 1
ATOM 8568 C C . THR E 5 78 ? 171.573 186.065 205.950 1.00 111.27 78 THR E C 1
ATOM 8569 O O . THR E 5 78 ? 171.745 186.545 207.073 1.00 111.16 78 THR E O 1
ATOM 8573 N N . LEU E 5 79 ? 172.571 185.826 205.104 1.00 115.45 79 LEU E N 1
ATOM 8574 C CA . LEU E 5 79 ? 173.968 186.079 205.436 1.00 121.84 79 LEU E CA 1
ATOM 8575 C C . LEU E 5 79 ? 174.533 187.107 204.466 1.00 125.78 79 LEU E C 1
ATOM 8576 O O . LEU E 5 79 ? 174.420 186.944 203.246 1.00 125.01 79 LEU E O 1
ATOM 8581 N N . LEU E 5 80 ? 175.143 188.161 205.006 1.00 128.88 80 LEU E N 1
ATOM 8582 C CA . LEU E 5 80 ? 175.772 189.205 204.205 1.00 127.40 80 LEU E CA 1
ATOM 8583 C C . LEU E 5 80 ? 177.217 189.375 204.650 1.00 126.90 80 LEU E C 1
ATOM 8584 O O . LEU E 5 80 ? 177.475 189.766 205.792 1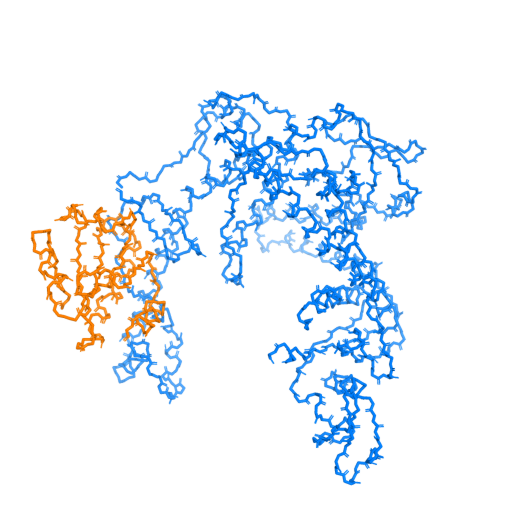.00 127.49 80 LEU E O 1
ATOM 8589 N N . LEU E 5 81 ? 178.153 189.082 203.752 1.00 124.66 81 LEU E N 1
ATOM 8590 C CA . LEU E 5 81 ? 179.570 189.337 203.990 1.00 122.29 81 LEU E CA 1
ATOM 8591 C C . LEU E 5 81 ? 179.852 190.752 203.509 1.00 127.06 81 LEU E C 1
ATOM 8592 O O . LEU E 5 81 ? 179.988 190.994 202.307 1.00 129.69 81 LEU E O 1
ATOM 8597 N N . PHE E 5 82 ? 179.891 191.691 204.452 1.00 130.64 82 PHE E N 1
ATOM 8598 C CA . PHE E 5 82 ? 180.214 193.080 204.171 1.00 132.35 82 PHE E CA 1
ATOM 8599 C C . PHE E 5 82 ? 181.721 193.291 204.137 1.00 132.60 82 PHE E C 1
ATOM 8600 O O . PHE E 5 82 ? 182.478 192.657 204.881 1.00 131.83 82 PHE E O 1
ATOM 8608 N N . LYS E 5 83 ? 182.147 194.218 203.277 1.00 131.14 83 LYS E N 1
ATOM 8609 C CA . LYS E 5 83 ? 183.543 194.652 203.196 1.00 128.59 83 LYS E CA 1
ATOM 8610 C C . LYS E 5 83 ? 183.546 196.161 202.962 1.00 129.01 83 LYS E C 1
ATOM 8611 O O . LYS E 5 83 ? 183.400 196.623 201.829 1.00 128.96 83 LYS E O 1
ATOM 8617 N N . ASN E 5 84 ? 183.695 196.921 204.045 1.00 129.89 84 ASN E N 1
ATOM 8618 C CA . ASN E 5 84 ? 184.034 198.340 203.967 1.00 131.77 84 ASN E CA 1
ATOM 8619 C C . ASN E 5 84 ? 183.047 199.111 203.087 1.00 131.94 84 ASN E C 1
ATOM 8620 O O . ASN E 5 84 ? 183.396 199.637 202.028 1.00 131.80 84 ASN E O 1
ATOM 8625 N N . GLY E 5 85 ? 181.795 199.160 203.540 1.00 132.17 85 GLY E N 1
ATOM 8626 C CA . GLY E 5 85 ? 180.799 200.018 202.932 1.00 130.31 85 GLY E CA 1
ATOM 8627 C C . GLY E 5 85 ? 179.835 199.342 201.981 1.00 130.65 85 GLY E C 1
ATOM 8628 O O . GLY E 5 85 ? 178.836 199.964 201.599 1.00 129.74 85 GLY E O 1
ATOM 8629 N N . GLU E 5 86 ? 180.090 198.098 201.586 1.00 130.36 86 GLU E N 1
ATOM 8630 C CA . GLU E 5 86 ? 179.243 197.418 200.619 1.00 129.76 86 GLU E CA 1
ATOM 8631 C C . GLU E 5 86 ? 179.165 195.938 200.964 1.00 130.16 86 GLU E C 1
ATOM 8632 O O . GLU E 5 86 ? 180.016 195.397 201.674 1.00 130.38 86 GLU E O 1
ATOM 8638 N N . VAL E 5 87 ? 178.123 195.291 200.451 1.00 127.84 87 VAL E N 1
ATOM 8639 C CA . VAL E 5 87 ? 177.919 193.862 200.662 1.00 124.95 87 VAL E CA 1
ATOM 8640 C C . VAL E 5 87 ? 178.785 193.096 199.673 1.00 127.19 87 VAL E C 1
ATOM 8641 O O . VAL E 5 87 ? 178.438 192.972 198.494 1.00 125.59 87 VAL E O 1
ATOM 8645 N N . ALA E 5 88 ? 179.913 192.575 200.150 1.00 130.29 88 ALA E N 1
ATOM 8646 C CA . ALA E 5 88 ? 180.801 191.804 199.291 1.00 130.43 88 ALA E CA 1
ATOM 8647 C C . ALA E 5 88 ? 180.158 190.516 198.803 1.00 128.35 88 ALA E C 1
ATOM 8648 O O . ALA E 5 88 ? 180.332 190.148 197.636 1.00 125.72 88 ALA E O 1
ATOM 8650 N N . ALA E 5 89 ? 179.420 189.827 199.668 1.00 129.73 89 ALA E N 1
ATOM 8651 C CA . ALA E 5 89 ? 178.745 188.596 199.281 1.00 128.25 89 ALA E CA 1
ATOM 8652 C C . ALA E 5 89 ? 177.385 188.531 199.959 1.00 129.97 89 ALA E C 1
ATOM 8653 O O . ALA E 5 89 ? 177.201 189.080 201.047 1.00 131.30 89 ALA E O 1
ATOM 8655 N N . THR E 5 90 ? 176.441 187.848 199.315 1.00 128.79 90 THR E N 1
ATOM 8656 C CA . THR E 5 90 ? 175.085 187.696 199.827 1.00 128.12 90 THR E CA 1
ATOM 8657 C C . THR E 5 90 ? 174.669 186.239 199.710 1.00 123.80 90 THR E C 1
ATOM 8658 O O . THR E 5 90 ? 175.094 185.544 198.781 1.00 121.48 90 THR E O 1
ATOM 8662 N N . LYS E 5 91 ? 173.845 185.777 200.650 1.00 121.12 91 LYS E N 1
ATOM 8663 C CA . LYS E 5 91 ? 173.333 184.415 200.619 1.00 115.45 91 LYS E CA 1
ATOM 8664 C C . LYS E 5 91 ? 172.023 184.343 201.388 1.00 112.98 91 LYS E C 1
ATOM 8665 O O . LYS E 5 91 ? 171.859 185.005 202.417 1.00 112.23 91 LYS E O 1
ATOM 8671 N N . VAL E 5 92 ? 171.096 183.534 200.885 1.00 107.31 92 VAL E N 1
ATOM 8672 C CA . VAL E 5 92 ? 169.833 183.271 201.559 1.00 103.75 92 VAL E CA 1
ATOM 8673 C C . VAL E 5 92 ? 169.613 181.766 201.587 1.00 99.96 92 VAL E C 1
ATOM 8674 O O . VAL E 5 92 ? 169.765 181.088 200.566 1.00 99.73 92 VAL E O 1
ATOM 8678 N N . GLY E 5 93 ? 169.257 181.250 202.752 1.00 94.96 93 GLY E N 1
ATOM 8679 C CA . GLY E 5 93 ? 168.988 179.841 202.929 1.00 89.12 93 GLY E CA 1
ATOM 8680 C C . GLY E 5 93 ? 169.778 179.254 204.086 1.00 94.82 93 GLY E C 1
ATOM 8681 O O . GLY E 5 93 ? 170.885 179.690 204.417 1.00 99.45 93 GLY E O 1
ATOM 8682 N N . ALA E 5 94 ? 169.186 178.236 204.710 1.00 93.44 94 ALA E N 1
ATOM 8683 C CA . ALA E 5 94 ? 169.834 177.544 205.814 1.00 91.90 94 ALA E CA 1
ATOM 8684 C C . ALA E 5 94 ? 170.852 176.550 205.278 1.00 93.71 94 ALA E C 1
ATOM 8685 O O . ALA E 5 94 ? 170.601 175.341 205.255 1.00 92.98 94 ALA E O 1
ATOM 8687 N N . LEU E 5 95 ? 172.002 177.056 204.849 1.00 98.65 95 LEU E N 1
ATOM 8688 C CA . LEU E 5 95 ? 173.039 176.206 204.293 1.00 102.50 95 LEU E CA 1
ATOM 8689 C C . LEU E 5 95 ? 173.423 175.113 205.284 1.00 103.28 95 LEU E C 1
ATOM 8690 O O . LEU E 5 95 ? 173.122 175.182 206.478 1.00 101.84 95 LEU E O 1
ATOM 8695 N N . SER E 5 96 ? 174.085 174.084 204.765 1.00 103.32 96 SER E N 1
ATOM 8696 C CA . SER E 5 96 ? 174.709 173.084 205.613 1.00 105.10 96 SER E CA 1
ATOM 8697 C C . SER E 5 96 ? 176.136 173.515 205.943 1.00 109.79 96 SER E C 1
ATOM 8698 O O . SER E 5 96 ? 176.657 174.502 205.416 1.00 109.10 96 SER E O 1
ATOM 8701 N N . LYS E 5 97 ? 176.782 172.761 206.832 1.00 110.19 97 LYS E N 1
ATOM 8702 C CA . LYS E 5 97 ? 178.134 173.112 207.248 1.00 107.97 97 LYS E CA 1
ATOM 8703 C C . LYS E 5 97 ? 179.083 173.145 206.056 1.00 108.13 97 LYS E C 1
ATOM 8704 O O . LYS E 5 97 ? 179.822 174.120 205.868 1.00 110.62 97 LYS E O 1
ATOM 8710 N N . GLY E 5 98 ? 179.065 172.098 205.230 1.00 103.17 98 GLY E N 1
ATOM 8711 C CA . GLY E 5 98 ? 179.945 172.070 204.075 1.00 103.05 98 GLY E CA 1
ATOM 8712 C C . GLY E 5 98 ? 179.655 173.195 203.101 1.00 106.69 98 GLY E C 1
ATOM 8713 O O . GLY E 5 98 ? 180.576 173.799 202.541 1.00 111.55 98 GLY E O 1
ATOM 8714 N N . GLN E 5 99 ? 178.373 173.498 202.891 1.00 104.77 99 GLN E N 1
ATOM 8715 C CA . GLN E 5 99 ? 178.008 174.563 201.965 1.00 104.14 99 GLN E CA 1
ATOM 8716 C C . GLN E 5 99 ? 178.535 175.907 202.442 1.00 106.31 99 GLN E C 1
ATOM 8717 O O . GLN E 5 99 ? 179.150 176.652 201.674 1.00 108.41 99 GLN E O 1
ATOM 8723 N N . LEU E 5 100 ? 178.308 176.236 203.714 1.00 104.54 100 LEU E N 1
ATOM 8724 C CA . LEU E 5 100 ? 178.786 177.514 204.227 1.00 103.42 100 LEU E CA 1
ATOM 8725 C C . LEU E 5 100 ? 180.306 177.571 204.215 1.00 108.46 100 LEU E C 1
ATOM 8726 O O . LEU E 5 100 ? 180.892 178.619 203.920 1.00 111.88 100 LEU E O 1
ATOM 8731 N N . LYS E 5 101 ? 180.965 176.458 204.548 1.00 113.09 101 LYS E N 1
ATOM 8732 C CA . LYS E 5 101 ? 182.423 176.444 204.555 1.00 115.93 101 LYS E CA 1
ATOM 8733 C C . LYS E 5 101 ? 182.980 176.711 203.163 1.00 117.11 101 LYS E C 1
ATOM 8734 O O . LYS E 5 101 ? 183.885 177.536 202.992 1.00 120.45 101 LYS E O 1
ATOM 8740 N N . GLU E 5 102 ? 182.446 176.026 202.148 1.00 114.95 102 GLU E N 1
ATOM 8741 C CA . GLU E 5 102 ? 182.906 176.271 200.784 1.00 114.03 102 GLU E CA 1
ATOM 8742 C C . GLU E 5 102 ? 182.556 177.683 200.332 1.00 116.20 102 GLU E C 1
ATOM 8743 O O . GLU E 5 102 ? 183.334 178.324 199.616 1.00 119.12 102 GLU E O 1
ATOM 8749 N N . PHE E 5 103 ? 181.391 178.186 200.747 1.00 112.47 103 PHE E N 1
ATOM 8750 C CA . PHE E 5 103 ? 181.007 179.558 200.436 1.00 112.79 103 PHE E CA 1
ATOM 8751 C C . PHE E 5 103 ? 182.049 180.546 200.946 1.00 118.12 103 PHE E C 1
ATOM 8752 O O . PHE E 5 103 ? 182.543 181.396 200.194 1.00 120.61 103 PHE E O 1
ATOM 8760 N N . LEU E 5 104 ? 182.404 180.439 202.226 1.00 119.30 104 LEU E N 1
ATOM 8761 C CA . LEU E 5 104 ? 183.392 181.347 202.797 1.00 120.31 104 LEU E CA 1
ATOM 8762 C C . LEU E 5 104 ? 184.756 181.157 202.149 1.00 121.02 104 LEU E C 1
ATOM 8763 O O . LEU E 5 104 ? 185.466 182.134 201.892 1.00 122.29 104 LEU E O 1
ATOM 8768 N N . ASP E 5 105 ? 185.149 179.909 201.886 1.00 122.87 105 ASP E N 1
ATOM 8769 C CA . ASP E 5 105 ? 186.445 179.669 201.262 1.00 123.00 105 ASP E CA 1
ATOM 8770 C C . ASP E 5 105 ? 186.521 180.328 199.892 1.00 119.51 105 ASP E C 1
ATOM 8771 O O . ASP E 5 105 ? 187.563 180.877 199.514 1.00 119.17 105 ASP E O 1
ATOM 8776 N N . ALA E 5 106 ? 185.427 180.282 199.133 1.00 116.63 106 ALA E N 1
ATOM 8777 C CA . ALA E 5 106 ? 185.409 180.940 197.835 1.00 116.83 106 ALA E CA 1
ATOM 8778 C C . ALA E 5 106 ? 185.386 182.456 197.967 1.00 118.29 106 ALA E C 1
ATOM 8779 O O . ALA E 5 106 ? 186.012 183.153 197.161 1.00 117.13 106 ALA E O 1
ATOM 8781 N N . ASN E 5 107 ? 184.682 182.987 198.968 1.00 121.13 107 ASN E N 1
ATOM 8782 C CA . ASN E 5 107 ? 184.476 184.427 199.084 1.00 123.35 107 ASN E CA 1
ATOM 8783 C C . ASN E 5 107 ? 185.522 185.133 199.940 1.00 125.27 107 ASN E C 1
ATOM 8784 O O . ASN E 5 107 ? 185.427 186.350 200.123 1.00 122.37 107 ASN E O 1
ATOM 8789 N N . LEU E 5 108 ? 186.507 184.412 200.467 1.00 126.43 108 LEU E N 1
ATOM 8790 C CA . LEU E 5 108 ? 187.582 185.037 201.236 1.00 124.19 108 LEU E CA 1
ATOM 8791 C C . LEU E 5 108 ? 188.901 184.967 200.474 1.00 124.78 108 LEU E C 1
ATOM 8792 O O . LEU E 5 108 ? 189.910 185.520 200.911 1.00 124.40 108 LEU E O 1
#

Nearest PDB structures (foldseek):
  8iaz-assembly1_A  TM=7.359E-01  e=6.546E-14  Firmicutes bacterium AM43-11BH
  7wju-assembly1_A  TM=5.830E-01  e=4.177E-11  Sulfoacidibacillus thermotolerans
  8j1j-assembly1_A  TM=6.059E-01  e=1.554E-10  Sulfoacidibacillus thermotolerans
  8exa-assembly1_A  TM=7.307E-01  e=6.785E-09  Deinococcus radiodurans R1 = ATCC 13939 = DSM 20539
  8j3r-assembly1_A  TM=5.374E-01  e=1.934E-10  Sulfoacidibacillus thermotolerans

Radius of gyration: 31.72 Å; Cα contacts (8 Å, |Δi|>4): 928; chains: 2; bounding box: 80×75×69 Å